Protein AF-0000000066066133 (afdb_homodimer)

InterPro domains:
  IPR006139 D-isomer specific 2-hydroxyacid dehydrogenase, catalytic domain [PF00389] (4-280)
  IPR006140 D-isomer specific 2-hydroxyacid dehydrogenase, NAD-binding domain [PF02826] (110-255)
  IPR020921 Erythronate-4-phosphate dehydrogenase [MF_01825] (1-357)
  IPR020921 Erythronate-4-phosphate dehydrogenase [cd12158] (2-344)
  IPR024531 Erythronate-4-phosphate dehydrogenase, dimerisation domain [PF11890] (289-369)
  IPR029752 D-isomer specific 2-hydroxyacid dehydrogenase, NAD-binding domain conserved site 1 [PS00065] (119-146)
  IPR029753 D-isomer specific 2-hydroxyacid dehydrogenase, NAD-binding domain conserved site [PS00671] (197-213)
  IPR036291 NAD(P)-binding domain superfamily [SSF51735] (91-243)
  IPR038251 PdxB, dimerisation domain superfamily [G3DSA:3.30.1370.170] (293-378)

Solvent-accessible surface area (backbone atoms only — not comparable to full-atom values): 39214 Å² total; per-residue (Å²): 98,33,33,37,32,26,63,82,46,59,68,41,66,71,57,49,47,77,76,30,49,65,44,72,38,59,52,81,70,59,61,67,73,64,43,61,71,18,36,29,41,34,41,47,86,81,33,71,44,39,62,88,72,48,64,95,41,56,53,45,33,40,28,29,42,26,58,70,57,87,41,45,42,60,67,54,32,57,74,71,65,28,46,74,37,56,10,72,50,29,28,21,66,34,35,38,52,44,52,50,31,47,49,44,53,49,25,56,56,73,68,53,59,68,58,79,38,30,37,18,34,33,23,63,49,63,39,28,45,54,38,48,53,30,38,44,69,68,54,24,47,73,42,39,24,34,65,74,48,51,74,71,63,50,91,71,81,60,44,55,64,69,53,32,44,71,66,26,43,28,43,36,44,42,44,75,82,27,82,61,71,96,72,46,24,55,36,61,42,28,53,73,54,58,71,57,43,45,84,63,21,34,42,35,37,70,52,47,22,50,31,42,28,50,70,39,52,37,53,43,50,73,71,60,54,54,62,42,34,36,31,22,41,43,57,48,75,76,66,49,56,56,73,45,55,74,69,37,73,39,42,38,66,65,50,44,48,59,19,55,59,21,50,41,41,5,35,50,43,24,48,28,51,49,27,41,74,73,68,55,68,53,85,78,63,68,77,80,73,53,76,85,48,49,52,40,38,35,34,37,47,54,76,72,46,70,72,60,46,41,36,56,46,38,54,58,45,46,57,61,72,48,22,25,60,42,69,74,39,60,82,42,85,65,40,50,58,48,53,55,75,63,50,79,84,38,61,54,58,52,54,34,35,38,40,13,50,25,57,67,32,13,54,49,36,38,62,62,47,33,36,43,39,65,45,71,76,128,97,32,33,37,33,27,62,83,46,58,67,40,66,72,56,49,47,76,76,32,50,65,43,73,38,59,52,81,70,61,61,66,74,65,42,62,71,17,36,28,43,35,41,46,84,79,33,70,44,38,63,88,71,47,63,95,42,56,53,44,33,39,27,30,43,27,57,71,58,87,42,44,42,61,68,55,32,57,73,70,65,28,46,74,36,56,10,73,49,28,30,22,65,34,35,38,52,43,52,49,32,46,50,47,53,48,25,56,54,71,70,52,58,67,58,78,37,32,36,17,35,35,22,62,51,62,41,27,44,53,38,47,52,32,39,43,67,69,55,24,47,72,42,38,22,35,64,73,47,50,74,71,61,51,90,69,80,62,44,54,66,69,54,32,44,71,64,25,42,29,42,36,42,44,44,74,82,26,83,60,72,98,71,46,23,56,36,61,42,28,53,74,53,58,72,57,44,45,85,63,18,34,43,35,37,70,52,47,22,51,31,41,28,51,69,40,50,37,53,42,48,73,72,60,56,54,60,43,31,36,32,22,41,42,56,49,76,74,67,46,55,57,73,44,55,73,69,38,75,40,41,39,68,64,49,45,48,59,20,53,59,20,50,42,41,5,36,49,44,23,48,30,50,50,27,41,74,72,70,56,68,51,85,79,64,65,76,79,72,52,77,85,49,50,54,40,39,35,34,38,46,54,75,72,47,71,71,58,46,41,36,56,47,38,55,58,45,46,57,60,75,48,22,24,59,41,68,75,38,61,83,44,88,66,40,49,59,46,52,54,75,65,51,78,85,35,61,53,56,52,54,34,36,38,38,14,50,24,55,68,34,14,54,49,37,38,60,62,48,32,36,42,38,66,45,70,79,128

Structure (mmCIF, N/CA/C/O backbone):
data_AF-0000000066066133-model_v1
#
loop_
_entity.id
_entity.type
_entity.pdbx_description
1 polymer 'Erythronate-4-phosphate dehydrogenase'
#
loop_
_atom_site.group_PDB
_atom_site.id
_atom_site.type_symbol
_atom_site.label_atom_id
_atom_site.label_alt_id
_atom_site.label_comp_id
_atom_site.label_asym_id
_atom_site.label_entity_id
_atom_site.label_seq_id
_atom_site.pdbx_PDB_ins_code
_atom_site.Cartn_x
_atom_site.Cartn_y
_atom_site.Cartn_z
_atom_site.occupancy
_atom_site.B_iso_or_equiv
_atom_site.auth_seq_id
_atom_site.auth_comp_id
_atom_site.auth_asym_id
_atom_site.auth_atom_id
_atom_site.pdbx_PDB_model_num
ATOM 1 N N . MET A 1 1 ? -12.773 -30.484 -37.5 1 90.69 1 MET A N 1
ATOM 2 C CA . MET A 1 1 ? -12.234 -30.891 -36.188 1 90.69 1 MET A CA 1
ATOM 3 C C . MET A 1 1 ? -13.047 -30.297 -35.062 1 90.69 1 MET A C 1
ATOM 5 O O . MET A 1 1 ? -13.352 -29.094 -35.062 1 90.69 1 MET A O 1
ATOM 9 N N . LYS A 1 2 ? -13.531 -31.172 -34.25 1 97.5 2 LYS A N 1
ATOM 10 C CA . LYS A 1 2 ? -14.312 -30.719 -33.094 1 97.5 2 LYS A CA 1
ATOM 11 C C . LYS A 1 2 ? -13.438 -30.641 -31.828 1 97.5 2 LYS A C 1
ATOM 13 O O . LYS A 1 2 ? -12.773 -31.625 -31.469 1 97.5 2 LYS A O 1
ATOM 18 N N . ILE A 1 3 ? -13.461 -29.469 -31.219 1 98.31 3 ILE A N 1
ATOM 19 C CA . ILE A 1 3 ? -12.609 -29.203 -30.062 1 98.31 3 ILE A CA 1
ATOM 20 C C . ILE A 1 3 ? -13.484 -28.891 -28.844 1 98.31 3 ILE A C 1
ATOM 22 O O . ILE A 1 3 ? -14.297 -27.969 -28.875 1 98.31 3 ILE A O 1
ATOM 26 N N . LEU A 1 4 ? -13.32 -29.672 -27.766 1 97.75 4 LEU A N 1
ATOM 27 C CA . LEU A 1 4 ? -13.984 -29.375 -26.516 1 97.75 4 LEU A CA 1
ATOM 28 C C . LEU A 1 4 ? -13.094 -28.531 -25.609 1 97.75 4 LEU A C 1
ATOM 30 O O . LEU A 1 4 ? -11.914 -28.828 -25.438 1 97.75 4 LEU A O 1
ATOM 34 N N . VAL A 1 5 ? -13.625 -27.469 -25.141 1 97.06 5 VAL A N 1
ATOM 35 C CA . VAL A 1 5 ? -12.875 -26.625 -24.203 1 97.06 5 VAL A CA 1
ATOM 36 C C . VAL A 1 5 ? -13.664 -26.469 -22.906 1 97.06 5 VAL A C 1
ATOM 38 O O . VAL A 1 5 ? -14.898 -26.375 -22.938 1 97.06 5 VAL A O 1
ATOM 41 N N . ASP A 1 6 ? -12.938 -26.484 -21.797 1 95.19 6 ASP A N 1
ATOM 42 C CA . ASP A 1 6 ? -13.562 -26.109 -20.516 1 95.19 6 ASP A CA 1
ATOM 43 C C . ASP A 1 6 ? -14.125 -24.703 -20.578 1 95.19 6 ASP A C 1
ATOM 45 O O . ASP A 1 6 ? -13.406 -23.75 -20.922 1 95.19 6 ASP A O 1
ATOM 49 N N . GLU A 1 7 ? -15.344 -24.547 -20.203 1 92.38 7 GLU A N 1
ATOM 50 C CA . GLU A 1 7 ? -16.016 -23.25 -20.328 1 92.38 7 GLU A CA 1
ATOM 51 C C . GLU A 1 7 ? -15.359 -22.203 -19.438 1 92.38 7 GLU A C 1
ATOM 53 O O . GLU A 1 7 ? -15.547 -21 -19.656 1 92.38 7 GLU A O 1
ATOM 58 N N . ASN A 1 8 ? -14.523 -22.609 -18.484 1 88.56 8 ASN A N 1
ATOM 59 C CA . ASN A 1 8 ? -13.883 -21.672 -17.547 1 88.56 8 ASN A CA 1
ATOM 60 C C . ASN A 1 8 ? -12.469 -21.312 -18 1 88.56 8 ASN A C 1
ATOM 62 O O . ASN A 1 8 ? -11.773 -20.562 -17.328 1 88.56 8 ASN A O 1
ATOM 66 N N . MET A 1 9 ? -12.07 -21.828 -19.094 1 92.19 9 MET A N 1
ATOM 67 C CA . MET A 1 9 ? -10.773 -21.453 -19.672 1 92.19 9 MET A CA 1
ATOM 68 C C . MET A 1 9 ? -10.859 -20.125 -20.391 1 92.19 9 MET A C 1
ATOM 70 O O . MET A 1 9 ? -11.523 -20.016 -21.422 1 92.19 9 MET A O 1
ATOM 74 N N . PRO A 1 10 ? -10.133 -19.125 -19.875 1 92.38 10 PRO A N 1
ATOM 75 C CA . PRO A 1 10 ? -10.242 -17.812 -20.5 1 92.38 10 PRO A CA 1
ATOM 76 C C . PRO A 1 10 ? -9.719 -17.812 -21.938 1 92.38 10 PRO A C 1
ATOM 78 O O . PRO A 1 10 ? -8.695 -18.422 -22.234 1 92.38 10 PRO A O 1
ATOM 81 N N . TYR A 1 11 ? -10.469 -17.156 -22.859 1 95.25 11 TYR A N 1
ATOM 82 C CA . TYR A 1 11 ? -10.094 -16.875 -24.234 1 95.25 11 TYR A CA 1
ATOM 83 C C . TYR A 1 11 ? -10.031 -18.141 -25.062 1 95.25 11 TYR A C 1
ATOM 85 O O . TYR A 1 11 ? -9.57 -18.125 -26.203 1 95.25 11 TYR A O 1
ATOM 93 N N . ALA A 1 12 ? -10.43 -19.281 -24.5 1 95.94 12 ALA A N 1
ATOM 94 C CA . ALA A 1 12 ? -10.305 -20.578 -25.188 1 95.94 12 ALA A CA 1
ATOM 95 C C . ALA A 1 12 ? -11.156 -20.609 -26.453 1 95.94 12 ALA A C 1
ATOM 97 O O . ALA A 1 12 ? -10.672 -20.969 -27.531 1 95.94 12 ALA A O 1
ATOM 98 N N . ARG A 1 13 ? -12.398 -20.203 -26.312 1 95.25 13 ARG A N 1
ATOM 99 C CA . ARG A 1 13 ? -13.297 -20.234 -27.469 1 95.25 13 ARG A CA 1
ATOM 100 C C . ARG A 1 13 ? -12.742 -19.406 -28.609 1 95.25 13 ARG A C 1
ATOM 102 O O . ARG A 1 13 ? -12.695 -19.875 -29.766 1 95.25 13 ARG A O 1
ATOM 109 N N . GLU A 1 14 ? -12.32 -18.234 -28.266 1 94.44 14 GLU A N 1
ATOM 110 C CA . GLU A 1 14 ? -11.789 -17.312 -29.266 1 94.44 14 GLU A CA 1
ATOM 111 C C . GLU A 1 14 ? -10.562 -17.891 -29.953 1 94.44 14 GLU A C 1
ATOM 113 O O . GLU A 1 14 ? -10.453 -17.828 -31.188 1 94.44 14 GLU A O 1
ATOM 118 N N . LEU A 1 15 ? -9.688 -18.484 -29.281 1 96.88 15 LEU A N 1
ATOM 119 C CA . LEU A 1 15 ? -8.422 -18.953 -29.828 1 96.88 15 LEU A CA 1
ATOM 120 C C . LEU A 1 15 ? -8.609 -20.266 -30.594 1 96.88 15 LEU A C 1
ATOM 122 O O . LEU A 1 15 ? -8.18 -20.375 -31.75 1 96.88 15 LEU A O 1
ATOM 126 N N . PHE A 1 16 ? -9.328 -21.203 -30.047 1 97.81 16 PHE A N 1
ATOM 127 C CA . PHE A 1 16 ? -9.391 -22.547 -30.625 1 97.81 16 PHE A CA 1
ATOM 128 C C . PHE A 1 16 ? -10.344 -22.578 -31.812 1 97.81 16 PHE A C 1
ATOM 130 O O . PHE A 1 16 ? -10.289 -23.5 -32.625 1 97.81 16 PHE A O 1
ATOM 137 N N . SER A 1 17 ? -11.234 -21.578 -31.922 1 97.44 17 SER A N 1
ATOM 138 C CA . SER A 1 17 ? -12.109 -21.484 -33.094 1 97.44 17 SER A CA 1
ATOM 139 C C . SER A 1 17 ? -11.312 -21.234 -34.344 1 97.44 17 SER A C 1
ATOM 141 O O . SER A 1 17 ? -11.812 -21.453 -35.469 1 97.44 17 SER A O 1
ATOM 143 N N . ARG A 1 18 ? -10.109 -20.812 -34.156 1 96.19 18 ARG A N 1
ATOM 144 C CA . ARG A 1 18 ? -9.219 -20.641 -35.312 1 96.19 18 ARG A CA 1
ATOM 145 C C . ARG A 1 18 ? -8.797 -21.984 -35.875 1 96.19 18 ARG A C 1
ATOM 147 O O . ARG A 1 18 ? -8.305 -22.062 -37 1 96.19 18 ARG A O 1
ATOM 154 N N . LEU A 1 19 ? -8.953 -23.031 -35.125 1 97 19 LEU A N 1
ATOM 155 C CA . LEU A 1 19 ? -8.375 -24.312 -35.469 1 97 19 LEU A CA 1
ATOM 156 C C . LEU A 1 19 ? -9.469 -25.328 -35.781 1 97 19 LEU A C 1
ATOM 158 O O . LEU A 1 19 ? -9.195 -26.391 -36.344 1 97 19 LEU A O 1
ATOM 162 N N . GLY A 1 20 ? -10.734 -25.016 -35.375 1 96.69 20 GLY A N 1
ATOM 163 C CA . GLY A 1 20 ? -11.836 -25.938 -35.594 1 96.69 20 GLY A CA 1
ATOM 164 C C . GLY A 1 20 ? -13.133 -25.5 -34.938 1 96.69 20 GLY A C 1
ATOM 165 O O . GLY A 1 20 ? -13.266 -24.344 -34.531 1 96.69 20 GLY A O 1
ATOM 166 N N . GLU A 1 21 ? -14.102 -26.422 -34.938 1 97.81 21 GLU A N 1
ATOM 167 C CA . GLU A 1 21 ? -15.375 -26.172 -34.25 1 97.81 21 GLU A CA 1
ATOM 168 C C . GLU A 1 21 ? -15.25 -26.375 -32.75 1 97.81 21 GLU A C 1
ATOM 170 O O . GLU A 1 21 ? -14.852 -27.438 -32.281 1 97.81 21 GLU A O 1
ATOM 175 N N . VAL A 1 22 ? -15.586 -25.328 -32.031 1 98.12 22 VAL A N 1
ATOM 176 C CA . VAL A 1 22 ? -15.352 -25.359 -30.578 1 98.12 22 VAL A CA 1
ATOM 177 C C . VAL A 1 22 ? -16.688 -25.531 -29.844 1 98.12 22 VAL A C 1
ATOM 179 O O . VAL A 1 22 ? -17.672 -24.875 -30.188 1 98.12 22 VAL A O 1
ATOM 182 N N . GLN A 1 23 ? -16.719 -26.438 -28.938 1 97.38 23 GLN A N 1
ATOM 183 C CA . GLN A 1 23 ? -17.828 -26.578 -27.984 1 97.38 23 GLN A CA 1
ATOM 184 C C . GLN A 1 23 ? -17.344 -26.375 -26.547 1 97.38 23 GLN A C 1
ATOM 186 O O . GLN A 1 23 ? -16.453 -27.109 -26.094 1 97.38 23 GLN A O 1
ATOM 191 N N . ALA A 1 24 ? -17.906 -25.406 -25.906 1 96.25 24 ALA A N 1
ATOM 192 C CA . ALA A 1 24 ? -17.609 -25.188 -24.5 1 96.25 24 ALA A CA 1
ATOM 193 C C . ALA A 1 24 ? -18.438 -26.109 -23.609 1 96.25 24 ALA A C 1
ATOM 195 O O . ALA A 1 24 ? -19.641 -26.266 -23.828 1 96.25 24 ALA A O 1
ATOM 196 N N . VAL A 1 25 ? -17.766 -26.734 -22.688 1 95 25 VAL A N 1
ATOM 197 C CA . VAL A 1 25 ? -18.469 -27.672 -21.797 1 95 25 VAL A CA 1
ATOM 198 C C . VAL A 1 25 ? -18.031 -27.422 -20.359 1 95 25 VAL A C 1
ATOM 200 O O . VAL A 1 25 ? -16.969 -26.844 -20.109 1 95 25 VAL A O 1
ATOM 203 N N . PRO A 1 26 ? -18.875 -27.812 -19.375 1 91.38 26 PRO A N 1
ATOM 204 C CA . PRO A 1 26 ? -18.391 -27.781 -17.984 1 91.38 26 PRO A CA 1
ATOM 205 C C . PRO A 1 26 ? -17.203 -28.703 -17.75 1 91.38 26 PRO A C 1
ATOM 207 O O . PRO A 1 26 ? -17.141 -29.797 -18.344 1 91.38 26 PRO A O 1
ATOM 210 N N . GLY A 1 27 ? -16.328 -28.359 -16.906 1 84.5 27 GLY A N 1
ATOM 211 C CA . GLY A 1 27 ? -15.141 -29.156 -16.609 1 84.5 27 GLY A CA 1
ATOM 212 C C . GLY A 1 27 ? -15.414 -30.281 -15.633 1 84.5 27 GLY A C 1
ATOM 213 O O . GLY A 1 27 ? -14.656 -31.25 -15.578 1 84.5 27 GLY A O 1
ATOM 214 N N . ARG A 1 28 ? -16.406 -30.125 -14.812 1 84.38 28 ARG A N 1
ATOM 215 C CA . ARG A 1 28 ? -16.703 -31.109 -13.789 1 84.38 28 ARG A CA 1
ATOM 216 C C . ARG A 1 28 ? -18.203 -31.312 -13.625 1 84.38 28 ARG A C 1
ATOM 218 O O . ARG A 1 28 ? -18.875 -30.5 -12.977 1 84.38 28 ARG A O 1
ATOM 225 N N . PRO A 1 29 ? -18.75 -32.438 -14.172 1 86.25 29 PRO A N 1
ATOM 226 C CA . PRO A 1 29 ? -18.047 -33.406 -15.031 1 86.25 29 PRO A CA 1
ATOM 227 C C . PRO A 1 29 ? -18.094 -33 -16.5 1 86.25 29 PRO A C 1
ATOM 229 O O . PRO A 1 29 ? -18.953 -32.219 -16.906 1 86.25 29 PRO A O 1
ATOM 232 N N . ILE A 1 30 ? -17.203 -33.5 -17.266 1 91.88 30 ILE A N 1
ATOM 233 C CA . ILE A 1 30 ? -17.266 -33.375 -18.719 1 91.88 30 ILE A CA 1
ATOM 234 C C . ILE A 1 30 ? -18.375 -34.281 -19.25 1 91.88 30 ILE A C 1
ATOM 236 O O . ILE A 1 30 ? -18.422 -35.469 -18.938 1 91.88 30 ILE A O 1
ATOM 240 N N . PRO A 1 31 ? -19.266 -33.75 -20.031 1 92.56 31 PRO A N 1
ATOM 241 C CA . PRO A 1 31 ? -20.297 -34.625 -20.609 1 92.56 31 PRO A CA 1
ATOM 242 C C . PRO A 1 31 ? -19.719 -35.656 -21.562 1 92.56 31 PRO A C 1
ATOM 244 O O . PRO A 1 31 ? -19.109 -35.344 -22.562 1 92.56 31 PRO A O 1
ATOM 247 N N . GLN A 1 32 ? -20.094 -36.906 -21.344 1 92.69 32 GLN A N 1
ATOM 248 C CA . GLN A 1 32 ? -19.547 -38.031 -22.109 1 92.69 32 GLN A CA 1
ATOM 249 C C . GLN A 1 32 ? -19.969 -37.938 -23.578 1 92.69 32 GLN A C 1
ATOM 251 O O . GLN A 1 32 ? -19.188 -38.281 -24.469 1 92.69 32 GLN A O 1
ATOM 256 N N . ALA A 1 33 ? -21.125 -37.531 -23.703 1 93.94 33 ALA A N 1
ATOM 257 C CA . ALA A 1 33 ? -21.672 -37.469 -25.062 1 93.94 33 ALA A CA 1
ATOM 258 C C . ALA A 1 33 ? -20.875 -36.469 -25.906 1 93.94 33 ALA A C 1
ATOM 260 O O . ALA A 1 33 ? -20.719 -36.688 -27.125 1 93.94 33 ALA A O 1
ATOM 261 N N . ALA A 1 34 ? -20.406 -35.406 -25.297 1 95.44 34 ALA A N 1
ATOM 262 C CA . ALA A 1 34 ? -19.656 -34.406 -26.031 1 95.44 34 ALA A CA 1
ATOM 263 C C . ALA A 1 34 ? -18.297 -34.938 -26.484 1 95.44 34 ALA A C 1
ATOM 265 O O . ALA A 1 34 ? -17.75 -34.469 -27.469 1 95.44 34 ALA A O 1
ATOM 266 N N . LEU A 1 35 ? -17.828 -35.906 -25.797 1 95.94 35 LEU A N 1
ATOM 267 C CA . LEU A 1 35 ? -16.516 -36.5 -26.078 1 95.94 35 LEU A CA 1
ATOM 268 C C . LEU A 1 35 ? -16.578 -37.438 -27.281 1 95.94 35 LEU A C 1
ATOM 270 O O . LEU A 1 35 ? -15.562 -37.719 -27.906 1 95.94 35 LEU A O 1
ATOM 274 N N . ASP A 1 36 ? -17.75 -37.875 -27.594 1 94.88 36 ASP A N 1
ATOM 275 C CA . ASP A 1 36 ? -17.922 -38.906 -28.594 1 94.88 36 ASP A CA 1
ATOM 276 C C . ASP A 1 36 ? -17.5 -38.438 -29.984 1 94.88 36 ASP A C 1
ATOM 278 O O . ASP A 1 36 ? -16.984 -39.188 -30.797 1 94.88 36 ASP A O 1
ATOM 282 N N . ASP A 1 37 ? -17.703 -37.25 -30.188 1 93.44 37 ASP A N 1
ATOM 283 C CA . ASP A 1 37 ? -17.406 -36.719 -31.531 1 93.44 37 ASP A CA 1
ATOM 284 C C . ASP A 1 37 ? -16.297 -35.688 -31.484 1 93.44 37 ASP A C 1
ATOM 286 O O . ASP A 1 37 ? -16.125 -34.906 -32.438 1 93.44 37 ASP A O 1
ATOM 290 N N . ALA A 1 38 ? -15.617 -35.594 -30.453 1 97.38 38 ALA A N 1
ATOM 291 C CA . ALA A 1 38 ? -14.578 -34.594 -30.312 1 97.38 38 ALA A CA 1
ATOM 292 C C . ALA A 1 38 ? -13.211 -35.125 -30.719 1 97.38 38 ALA A C 1
ATOM 294 O O . ALA A 1 38 ? -12.938 -36.312 -30.531 1 97.38 38 ALA A O 1
ATOM 295 N N . ASP A 1 39 ? -12.406 -34.25 -31.234 1 97.69 39 ASP A N 1
ATOM 296 C CA . ASP A 1 39 ? -11.047 -34.625 -31.641 1 97.69 39 ASP A CA 1
ATOM 297 C C . ASP A 1 39 ? -10.031 -34.188 -30.578 1 97.69 39 ASP A C 1
ATOM 299 O O . ASP A 1 39 ? -8.93 -34.75 -30.516 1 97.69 39 ASP A O 1
ATOM 303 N N . ALA A 1 40 ? -10.336 -33.156 -29.844 1 98.31 40 ALA A N 1
ATOM 304 C CA . ALA A 1 40 ? -9.43 -32.625 -28.844 1 98.31 40 ALA A CA 1
ATOM 305 C C . ALA A 1 40 ? -10.195 -32.156 -27.609 1 98.31 40 ALA A C 1
ATOM 307 O O . ALA A 1 40 ? -11.383 -31.812 -27.703 1 98.31 40 ALA A O 1
ATOM 308 N N . LEU A 1 41 ? -9.516 -32.188 -26.438 1 98.06 41 LEU A N 1
ATOM 309 C CA . LEU A 1 41 ? -10.07 -31.766 -25.156 1 98.06 41 LEU A CA 1
ATOM 310 C C . LEU A 1 41 ? -9.117 -30.828 -24.422 1 98.06 41 LEU A C 1
ATOM 312 O O . LEU A 1 41 ? -7.961 -31.172 -24.188 1 98.06 41 LEU A O 1
ATOM 316 N N . MET A 1 42 ? -9.57 -29.641 -24.156 1 97.88 42 MET A N 1
ATOM 317 C CA . MET A 1 42 ? -8.812 -28.672 -23.375 1 97.88 42 MET A CA 1
ATOM 318 C C . MET A 1 42 ? -9.453 -28.469 -22 1 97.88 42 MET A C 1
ATOM 320 O O . MET A 1 42 ? -10.633 -28.141 -21.906 1 97.88 42 MET A O 1
ATOM 324 N N . VAL A 1 43 ? -8.617 -28.656 -20.953 1 95.75 43 VAL A N 1
ATOM 325 C CA . VAL A 1 43 ? -9.195 -28.625 -19.609 1 95.75 43 VAL A CA 1
ATOM 326 C C . VAL A 1 43 ? -8.367 -27.703 -18.719 1 95.75 43 VAL A C 1
ATOM 328 O O . VAL A 1 43 ? -7.387 -27.109 -19.172 1 95.75 43 VAL A O 1
ATOM 331 N N . ARG A 1 44 ? -8.859 -27.625 -17.438 1 88.81 44 ARG A N 1
ATOM 332 C CA . ARG A 1 44 ? -8.141 -26.922 -16.375 1 88.81 44 ARG A CA 1
ATOM 333 C C . ARG A 1 44 ? -8.031 -27.781 -15.117 1 88.81 44 ARG A C 1
ATOM 335 O O . ARG A 1 44 ? -8.281 -28.984 -15.172 1 88.81 44 ARG A O 1
ATOM 342 N N . SER A 1 45 ? -7.648 -27.344 -13.898 1 76.5 45 SER A N 1
ATOM 343 C CA . SER A 1 45 ? -7.078 -28.047 -12.742 1 76.5 45 SER A CA 1
ATOM 344 C C . SER A 1 45 ? -8.086 -29.016 -12.125 1 76.5 45 SER A C 1
ATOM 346 O O . SER A 1 45 ? -7.699 -30.016 -11.531 1 76.5 45 SER A O 1
ATOM 348 N N . VAL A 1 46 ? -9.281 -28.859 -12.328 1 77.31 46 VAL A N 1
ATOM 349 C CA . VAL A 1 46 ? -10.242 -29.641 -11.547 1 77.31 46 VAL A CA 1
ATOM 350 C C . VAL A 1 46 ? -10.703 -30.859 -12.352 1 77.31 46 VAL A C 1
ATOM 352 O O . VAL A 1 46 ? -11.281 -31.797 -11.805 1 77.31 46 VAL A O 1
ATOM 355 N N . THR A 1 47 ? -10.328 -30.953 -13.547 1 88.44 47 THR A N 1
ATOM 356 C CA . THR A 1 47 ? -10.852 -32.031 -14.406 1 88.44 47 THR A CA 1
ATOM 357 C C . THR A 1 47 ? -9.891 -33.188 -14.461 1 88.44 47 THR A C 1
ATOM 359 O O . THR A 1 47 ? -8.75 -33.062 -14.906 1 88.44 47 THR A O 1
ATOM 362 N N . GLN A 1 48 ? -10.383 -34.344 -14.078 1 91.88 48 GLN A N 1
ATOM 363 C CA . GLN A 1 48 ? -9.562 -35.531 -14.156 1 91.88 48 GLN A CA 1
ATOM 364 C C . GLN A 1 48 ? -9.57 -36.125 -15.57 1 91.88 48 GLN A C 1
ATOM 366 O O . GLN A 1 48 ? -10.625 -36.438 -16.109 1 91.88 48 GLN A O 1
ATOM 371 N N . VAL A 1 49 ? -8.461 -36.25 -16.156 1 96 49 VAL A N 1
ATOM 372 C CA . VAL A 1 49 ? -8.32 -36.812 -17.484 1 96 49 VAL A CA 1
ATOM 373 C C . VAL A 1 49 ? -7.555 -38.156 -17.391 1 96 49 VAL A C 1
ATOM 375 O O . VAL A 1 49 ? -6.352 -38.156 -17.125 1 96 49 VAL A O 1
ATOM 378 N N . ASN A 1 50 ? -8.219 -39.156 -17.516 1 96.5 50 ASN A N 1
ATOM 379 C CA . ASN A 1 50 ? -7.656 -40.5 -17.391 1 96.5 50 ASN A CA 1
ATOM 380 C C . ASN A 1 50 ? -8.375 -41.469 -18.297 1 96.5 50 ASN A C 1
ATOM 382 O O . ASN A 1 50 ? -9.164 -41.094 -19.156 1 96.5 50 ASN A O 1
ATOM 386 N N . ARG A 1 51 ? -8.047 -42.75 -18.125 1 96.25 51 ARG A N 1
ATOM 387 C CA . ARG A 1 51 ? -8.617 -43.812 -18.953 1 96.25 51 ARG A CA 1
ATOM 388 C C . ARG A 1 51 ? -10.141 -43.844 -18.828 1 96.25 51 ARG A C 1
ATOM 390 O O . ARG A 1 51 ? -10.844 -44 -19.828 1 96.25 51 ARG A O 1
ATOM 397 N N . ASP A 1 52 ? -10.625 -43.625 -17.656 1 95.56 52 ASP A N 1
ATOM 398 C CA . ASP A 1 52 ? -12.07 -43.688 -17.422 1 95.56 52 ASP A CA 1
ATOM 399 C C . ASP A 1 52 ? -12.797 -42.625 -18.25 1 95.56 52 ASP A C 1
ATOM 401 O O . ASP A 1 52 ? -13.914 -42.844 -18.719 1 95.56 52 ASP A O 1
ATOM 405 N N . LEU A 1 53 ? -12.164 -41.5 -18.422 1 95.69 53 LEU A N 1
ATOM 406 C CA . LEU A 1 53 ? -12.781 -40.406 -19.141 1 95.69 53 LEU A CA 1
ATOM 407 C C . LEU A 1 53 ? -12.664 -40.625 -20.656 1 95.69 53 LEU A C 1
ATOM 409 O O . LEU A 1 53 ? -13.609 -40.312 -21.391 1 95.69 53 LEU A O 1
ATOM 413 N N . LEU A 1 54 ? -11.539 -41.188 -21.172 1 96.19 54 LEU A N 1
ATOM 414 C CA . LEU A 1 54 ? -11.219 -41.062 -22.594 1 96.19 54 LEU A CA 1
ATOM 415 C C . LEU A 1 54 ? -11.359 -42.406 -23.312 1 96.19 54 LEU A C 1
ATOM 417 O O . LEU A 1 54 ? -11.336 -42.469 -24.531 1 96.19 54 LEU A O 1
ATOM 421 N N . ALA A 1 55 ? -11.5 -43.469 -22.484 1 93.56 55 ALA A N 1
ATOM 422 C CA . ALA A 1 55 ? -11.586 -44.781 -23.125 1 93.56 55 ALA A CA 1
ATOM 423 C C . ALA A 1 55 ? -12.703 -44.812 -24.156 1 93.56 55 ALA A C 1
ATOM 425 O O . ALA A 1 55 ? -13.828 -44.406 -23.891 1 93.56 55 ALA A O 1
ATOM 426 N N . GLY A 1 56 ? -12.367 -45.344 -25.375 1 93.12 56 GLY A N 1
ATOM 427 C CA . GLY A 1 56 ? -13.352 -45.5 -26.438 1 93.12 56 GLY A CA 1
ATOM 428 C C . GLY A 1 56 ? -13.648 -44.219 -27.172 1 93.12 56 GLY A C 1
ATOM 429 O O . GLY A 1 56 ? -14.508 -44.188 -28.062 1 93.12 56 GLY A O 1
ATOM 430 N N . LYS A 1 57 ? -13.031 -43.156 -26.797 1 96.19 57 LYS A N 1
ATOM 431 C CA . LYS A 1 57 ? -13.25 -41.875 -27.438 1 96.19 57 LYS A CA 1
ATOM 432 C C . LYS A 1 57 ? -12.203 -41.625 -28.531 1 96.19 57 LYS A C 1
ATOM 434 O O . LYS A 1 57 ? -11.172 -42.281 -28.562 1 96.19 57 LYS A O 1
ATOM 439 N N . ASN A 1 58 ? -12.555 -40.656 -29.375 1 94.75 58 ASN A N 1
ATOM 440 C CA . ASN A 1 58 ? -11.688 -40.375 -30.516 1 94.75 58 ASN A CA 1
ATOM 441 C C . ASN A 1 58 ? -10.781 -39.156 -30.25 1 94.75 58 ASN A C 1
ATOM 443 O O . ASN A 1 58 ? -10.336 -38.5 -31.172 1 94.75 58 ASN A O 1
ATOM 447 N N . ILE A 1 59 ? -10.523 -38.875 -29.062 1 97.56 59 ILE A N 1
ATOM 448 C CA . ILE A 1 59 ? -9.703 -37.719 -28.672 1 97.56 59 ILE A CA 1
ATOM 449 C C . ILE A 1 59 ? -8.25 -37.969 -29.078 1 97.56 59 ILE A C 1
ATOM 451 O O . ILE A 1 59 ? -7.672 -39 -28.719 1 97.56 59 ILE A O 1
ATOM 455 N N . ARG A 1 60 ? -7.695 -37.031 -29.781 1 97.62 60 ARG A N 1
ATOM 456 C CA . ARG A 1 60 ? -6.332 -37.188 -30.266 1 97.62 60 ARG A CA 1
ATOM 457 C C . ARG A 1 60 ? -5.375 -36.25 -29.562 1 97.62 60 ARG A C 1
ATOM 459 O O . ARG A 1 60 ? -4.156 -36.406 -29.609 1 97.62 60 ARG A O 1
ATOM 466 N N . PHE A 1 61 ? -5.871 -35.25 -28.875 1 98.38 61 PHE A N 1
ATOM 467 C CA . PHE A 1 61 ? -5.051 -34.281 -28.172 1 98.38 61 PHE A CA 1
ATOM 468 C C . PHE A 1 61 ? -5.75 -33.781 -26.906 1 98.38 61 PHE A C 1
ATOM 470 O O . PHE A 1 61 ? -6.957 -33.531 -26.922 1 98.38 61 PHE A O 1
ATOM 477 N N . VAL A 1 62 ? -5.02 -33.719 -25.828 1 98.31 62 VAL A N 1
ATOM 478 C CA . VAL A 1 62 ? -5.484 -33.156 -24.562 1 98.31 62 VAL A CA 1
ATOM 479 C C . VAL A 1 62 ? -4.555 -32 -24.141 1 98.31 62 VAL A C 1
ATOM 481 O O . VAL A 1 62 ? -3.328 -32.156 -24.188 1 98.31 62 VAL A O 1
ATOM 484 N N . GLY A 1 63 ? -5.113 -30.859 -23.875 1 97.94 63 GLY A N 1
ATOM 485 C CA . GLY A 1 63 ? -4.371 -29.766 -23.297 1 97.94 63 GLY A CA 1
ATOM 486 C C . GLY A 1 63 ? -4.891 -29.344 -21.922 1 97.94 63 GLY A C 1
ATOM 487 O O . GLY A 1 63 ? -6.105 -29.312 -21.703 1 97.94 63 GLY A O 1
ATOM 488 N N . THR A 1 64 ? -4 -29.141 -21.016 1 96.75 64 THR A N 1
ATOM 489 C CA . THR A 1 64 ? -4.406 -28.578 -19.734 1 96.75 64 THR A CA 1
ATOM 490 C C . THR A 1 64 ? -3.756 -27.203 -19.516 1 96.75 64 THR A C 1
ATOM 492 O O . THR A 1 64 ? -2.531 -27.078 -19.562 1 96.75 64 THR A O 1
ATOM 495 N N . ALA A 1 65 ? -4.566 -26.219 -19.234 1 95.62 65 ALA A N 1
ATOM 496 C CA . ALA A 1 65 ? -4.078 -24.859 -19.031 1 95.62 65 ALA A CA 1
ATOM 497 C C . ALA A 1 65 ? -3.617 -24.656 -17.578 1 95.62 65 ALA A C 1
ATOM 499 O O . ALA A 1 65 ? -4.02 -23.703 -16.922 1 95.62 65 ALA A O 1
ATOM 500 N N . THR A 1 66 ? -2.814 -25.562 -17.062 1 92 66 THR A N 1
ATOM 501 C CA . THR A 1 66 ? -2.25 -25.516 -15.719 1 92 66 THR A CA 1
ATOM 502 C C . THR A 1 66 ? -0.764 -25.859 -15.742 1 92 66 THR A C 1
ATOM 504 O O . THR A 1 66 ? -0.299 -26.562 -16.656 1 92 66 THR A O 1
ATOM 507 N N . ALA A 1 67 ? -0.088 -25.359 -14.781 1 88.69 67 ALA A N 1
ATOM 508 C CA . ALA A 1 67 ? 1.312 -25.734 -14.617 1 88.69 67 ALA A CA 1
ATOM 509 C C . ALA A 1 67 ? 1.429 -27.172 -14.109 1 88.69 67 ALA A C 1
ATOM 511 O O . ALA A 1 67 ? 2.271 -27.938 -14.586 1 88.69 67 ALA A O 1
ATOM 512 N N . GLY A 1 68 ? 0.617 -27.516 -13.125 1 83.69 68 GLY A N 1
ATOM 513 C CA . GLY A 1 68 ? 0.572 -28.875 -12.625 1 83.69 68 GLY A CA 1
ATOM 514 C C . GLY A 1 68 ? -0.226 -29.812 -13.516 1 83.69 68 GLY A C 1
ATOM 515 O O . GLY A 1 68 ? -1.151 -29.375 -14.203 1 83.69 68 GLY A O 1
ATOM 516 N N . THR A 1 69 ? 0.137 -31.125 -13.453 1 88.88 69 THR A N 1
ATOM 517 C CA . THR A 1 69 ? -0.547 -32.094 -14.305 1 88.88 69 THR A CA 1
ATOM 518 C C . THR A 1 69 ? -1.048 -33.281 -13.484 1 88.88 69 THR A C 1
ATOM 520 O O . THR A 1 69 ? -1.272 -34.375 -14.031 1 88.88 69 THR A O 1
ATOM 523 N N . ASP A 1 70 ? -1.167 -33 -12.188 1 83.19 70 ASP A N 1
ATOM 524 C CA . ASP A 1 70 ? -1.553 -34.062 -11.281 1 83.19 70 ASP A CA 1
ATOM 525 C C . ASP A 1 70 ? -2.9 -34.656 -11.672 1 83.19 70 ASP A C 1
ATOM 527 O O . ASP A 1 70 ? -3.168 -35.844 -11.406 1 83.19 70 ASP A O 1
ATOM 531 N N . HIS A 1 71 ? -3.691 -34 -12.328 1 89.75 71 HIS A N 1
ATOM 532 C CA . HIS A 1 71 ? -5.047 -34.406 -12.664 1 89.75 71 HIS A CA 1
ATOM 533 C C . HIS A 1 71 ? -5.086 -35.094 -14.023 1 89.75 71 HIS A C 1
ATOM 535 O O . HIS A 1 71 ? -6.152 -35.531 -14.484 1 89.75 71 HIS A O 1
ATOM 541 N N . VAL A 1 72 ? -3.965 -35.281 -14.688 1 95.12 72 VAL A N 1
ATOM 542 C CA . VAL A 1 72 ? -3.887 -35.906 -16.016 1 95.12 72 VAL A CA 1
ATOM 543 C C . VAL A 1 72 ? -3.059 -37.188 -15.938 1 95.12 72 VAL A C 1
ATOM 545 O O . VAL A 1 72 ? -1.939 -37.156 -15.414 1 95.12 72 VAL A O 1
ATOM 548 N N . ASP A 1 73 ? -3.615 -38.219 -16.359 1 96.44 73 ASP A N 1
ATOM 549 C CA . ASP A 1 73 ? -2.887 -39.5 -16.469 1 96.44 73 ASP A CA 1
ATOM 550 C C . ASP A 1 73 ? -2.027 -39.531 -17.719 1 96.44 73 ASP A C 1
ATOM 552 O O . ASP A 1 73 ? -2.422 -40.094 -18.734 1 96.44 73 ASP A O 1
ATOM 556 N N . GLU A 1 74 ? -0.845 -39.031 -17.641 1 96 74 GLU A N 1
ATOM 557 C CA . GLU A 1 74 ? 0.036 -38.875 -18.781 1 96 74 GLU A CA 1
ATOM 558 C C . GLU A 1 74 ? 0.456 -40.219 -19.344 1 96 74 GLU A C 1
ATOM 560 O O . GLU A 1 74 ? 0.655 -40.375 -20.562 1 96 74 GLU A O 1
ATOM 565 N N . ASP A 1 75 ? 0.617 -41.188 -18.5 1 95.88 75 ASP A N 1
ATOM 566 C CA . ASP A 1 75 ? 0.975 -42.531 -18.953 1 95.88 75 ASP A CA 1
ATOM 567 C C . ASP A 1 75 ? -0.106 -43.125 -19.859 1 95.88 75 ASP A C 1
ATOM 569 O O . ASP A 1 75 ? 0.198 -43.688 -20.922 1 95.88 75 ASP A O 1
ATOM 573 N N . TYR A 1 76 ? -1.286 -42.969 -19.438 1 96.88 76 TYR A N 1
ATOM 574 C CA . TYR A 1 76 ? -2.391 -43.469 -20.266 1 96.88 76 TYR A CA 1
ATOM 575 C C . TYR A 1 76 ? -2.432 -42.75 -21.609 1 96.88 76 TYR A C 1
ATOM 577 O O . TYR A 1 76 ? -2.656 -43.375 -22.641 1 96.88 76 TYR A O 1
ATOM 585 N N . LEU A 1 77 ? -2.277 -41.375 -21.594 1 97.75 77 LEU A N 1
ATOM 586 C CA . LEU A 1 77 ? -2.305 -40.594 -22.828 1 97.75 77 LEU A CA 1
ATOM 587 C C . LEU A 1 77 ? -1.248 -41.094 -23.797 1 97.75 77 LEU A C 1
ATOM 589 O O . LEU A 1 77 ? -1.521 -41.25 -25 1 97.75 77 LEU A O 1
ATOM 593 N N . ARG A 1 78 ? -0.072 -41.406 -23.328 1 96.81 78 ARG A N 1
ATOM 594 C CA . ARG A 1 78 ? 1.01 -41.938 -24.156 1 96.81 78 ARG A CA 1
ATOM 595 C C . ARG A 1 78 ? 0.643 -43.281 -24.734 1 96.81 78 ARG A C 1
ATOM 597 O O . ARG A 1 78 ? 0.852 -43.531 -25.922 1 96.81 78 ARG A O 1
ATOM 604 N N . GLU A 1 79 ? 0.117 -44.125 -23.891 1 96.75 79 GLU A N 1
ATOM 605 C CA . GLU A 1 79 ? -0.294 -45.469 -24.312 1 96.75 79 GLU A CA 1
ATOM 606 C C . GLU A 1 79 ? -1.354 -45.406 -25.406 1 96.75 79 GLU A C 1
ATOM 608 O O . GLU A 1 79 ? -1.339 -46.219 -26.344 1 96.75 79 GLU A O 1
ATOM 613 N N . ALA A 1 80 ? -2.209 -44.5 -25.297 1 96.44 80 ALA A N 1
ATOM 614 C CA . ALA A 1 80 ? -3.344 -44.375 -26.219 1 96.44 80 ALA A CA 1
ATOM 615 C C . ALA A 1 80 ? -2.961 -43.562 -27.453 1 96.44 80 ALA A C 1
ATOM 617 O O . ALA A 1 80 ? -3.762 -43.438 -28.391 1 96.44 80 ALA A O 1
ATOM 618 N N . GLY A 1 81 ? -1.723 -43 -27.469 1 96.56 81 GLY A N 1
ATOM 619 C CA . GLY A 1 81 ? -1.283 -42.188 -28.609 1 96.56 81 GLY A CA 1
ATOM 620 C C . GLY A 1 81 ? -1.941 -40.812 -28.656 1 96.56 81 GLY A C 1
ATOM 621 O O . GLY A 1 81 ? -2.125 -40.25 -29.75 1 96.56 81 GLY A O 1
ATOM 622 N N . VAL A 1 82 ? -2.404 -40.344 -27.578 1 97.88 82 VAL A N 1
ATOM 623 C CA . VAL A 1 82 ? -3.035 -39.031 -27.469 1 97.88 82 VAL A CA 1
ATOM 624 C C . VAL A 1 82 ? -1.973 -37.969 -27.203 1 97.88 82 VAL A C 1
ATOM 626 O O . VAL A 1 82 ? -1.203 -38.062 -26.25 1 97.88 82 VAL A O 1
ATOM 629 N N . GLY A 1 83 ? -1.881 -36.906 -28.094 1 97.75 83 GLY A N 1
ATOM 630 C CA . GLY A 1 83 ? -1.003 -35.781 -27.812 1 97.75 83 GLY A CA 1
ATOM 631 C C . GLY A 1 83 ? -1.378 -35.062 -26.531 1 97.75 83 GLY A C 1
ATOM 632 O O . GLY A 1 83 ? -2.547 -35.031 -26.141 1 97.75 83 GLY A O 1
ATOM 633 N N . PHE A 1 84 ? -0.366 -34.469 -25.875 1 98 84 PHE A N 1
ATOM 634 C CA . PHE A 1 84 ? -0.628 -33.812 -24.594 1 98 84 PHE A CA 1
ATOM 635 C C . PHE A 1 84 ? 0.236 -32.562 -24.438 1 98 84 PHE A C 1
ATOM 637 O O . PHE A 1 84 ? 1.397 -32.531 -24.859 1 98 84 PHE A O 1
ATOM 644 N N . SER A 1 85 ? -0.362 -31.516 -23.969 1 97.38 85 SER A N 1
ATOM 6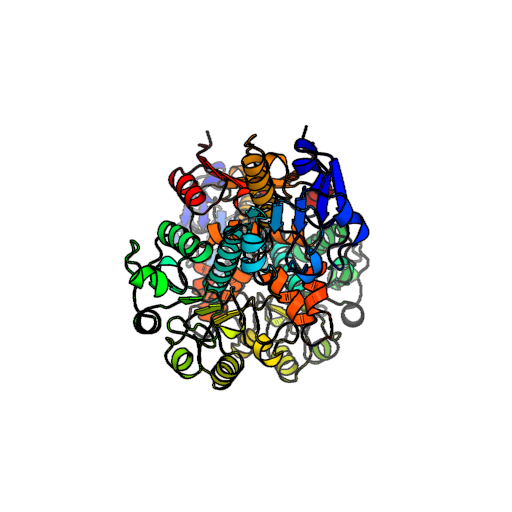45 C CA . SER A 1 85 ? 0.392 -30.328 -23.578 1 97.38 85 SER A CA 1
ATOM 646 C C . SER A 1 85 ? -0.168 -29.734 -22.297 1 97.38 85 SER A C 1
ATOM 648 O O . SER A 1 85 ? -1.384 -29.594 -22.141 1 97.38 85 SER A O 1
ATOM 650 N N . ALA A 1 86 ? 0.713 -29.484 -21.375 1 96.25 86 ALA A N 1
ATOM 651 C CA . ALA A 1 86 ? 0.389 -28.641 -20.219 1 96.25 86 ALA A CA 1
ATOM 652 C C . ALA A 1 86 ? 0.855 -27.203 -20.453 1 96.25 86 ALA A C 1
ATOM 654 O O . ALA A 1 86 ? 1.143 -26.812 -21.594 1 96.25 86 ALA A O 1
ATOM 655 N N . ALA A 1 87 ? 0.769 -26.391 -19.484 1 95.88 87 ALA A N 1
ATOM 656 C CA . ALA A 1 87 ? 1.221 -25 -19.562 1 95.88 87 ALA A CA 1
ATOM 657 C C . ALA A 1 87 ? 2.209 -24.672 -18.453 1 95.88 87 ALA A C 1
ATOM 659 O O . ALA A 1 87 ? 1.952 -23.812 -17.625 1 95.88 87 ALA A O 1
ATOM 660 N N . PRO A 1 88 ? 3.355 -25.375 -18.484 1 93.38 88 PRO A N 1
ATOM 661 C CA . PRO A 1 88 ? 4.34 -25.156 -17.422 1 93.38 88 PRO A CA 1
ATOM 662 C C . PRO A 1 88 ? 4.75 -23.688 -17.312 1 93.38 88 PRO A C 1
ATOM 664 O O . PRO A 1 88 ? 5.004 -23.031 -18.328 1 93.38 88 PRO A O 1
ATOM 667 N N . GLY A 1 89 ? 4.793 -23.125 -16.109 1 95.75 89 GLY A N 1
ATOM 668 C CA . GLY A 1 89 ? 5.305 -21.781 -15.852 1 95.75 89 GLY A CA 1
ATOM 669 C C . GLY A 1 89 ? 4.305 -20.688 -16.172 1 95.75 89 GLY A C 1
ATOM 670 O O . GLY A 1 89 ? 4.621 -19.5 -16.078 1 95.75 89 GLY A O 1
ATOM 671 N N . CYS A 1 90 ? 3.08 -21.078 -16.578 1 96.62 90 CYS A N 1
ATOM 672 C CA . CYS A 1 90 ? 2.121 -20.062 -17 1 96.62 90 CYS A CA 1
ATOM 673 C C . CYS A 1 90 ? 1.793 -19.109 -15.867 1 96.62 90 CYS A C 1
ATOM 675 O O . CYS A 1 90 ? 1.432 -17.953 -16.109 1 96.62 90 CYS A O 1
ATOM 677 N N . ASN A 1 91 ? 1.961 -19.516 -14.609 1 96.31 91 ASN A N 1
ATOM 678 C CA . ASN A 1 91 ? 1.647 -18.688 -13.453 1 96.31 91 ASN A CA 1
ATOM 679 C C . ASN A 1 91 ? 2.912 -18.234 -12.734 1 96.31 91 ASN A C 1
ATOM 681 O O . ASN A 1 91 ? 2.838 -17.641 -11.648 1 96.31 91 ASN A O 1
ATOM 685 N N . ALA A 1 92 ? 4.086 -18.469 -13.289 1 98.25 92 ALA A N 1
ATOM 686 C CA . ALA A 1 92 ? 5.355 -18.25 -12.602 1 98.25 92 ALA A CA 1
ATOM 687 C C . ALA A 1 92 ? 5.555 -16.781 -12.281 1 98.25 92 ALA A C 1
ATOM 689 O O . ALA A 1 92 ? 5.973 -16.422 -11.172 1 98.25 92 ALA A O 1
ATOM 690 N N . ILE A 1 93 ? 5.227 -15.914 -13.203 1 98.38 93 ILE A N 1
ATOM 691 C CA . ILE A 1 93 ? 5.414 -14.484 -13.016 1 98.38 93 ILE A CA 1
ATOM 692 C C . ILE A 1 93 ? 4.535 -13.992 -11.867 1 98.38 93 ILE A C 1
ATOM 694 O O . ILE A 1 93 ? 4.977 -13.195 -11.039 1 98.38 93 ILE A O 1
ATOM 698 N N . ALA A 1 94 ? 3.297 -14.5 -11.844 1 98.5 94 ALA A N 1
ATOM 699 C CA . ALA A 1 94 ? 2.371 -14.141 -10.773 1 98.5 94 ALA A CA 1
ATOM 700 C C . ALA A 1 94 ? 2.967 -14.453 -9.406 1 98.5 94 ALA A C 1
ATOM 702 O O . ALA A 1 94 ? 2.912 -13.625 -8.492 1 98.5 94 ALA A O 1
ATOM 703 N N . VAL A 1 95 ? 3.561 -15.586 -9.258 1 98.81 95 VAL A N 1
ATOM 704 C CA . VAL A 1 95 ? 4.117 -16.016 -7.984 1 98.81 95 VAL A CA 1
ATOM 705 C C . VAL A 1 95 ? 5.32 -15.156 -7.621 1 98.81 95 VAL A C 1
ATOM 707 O O . VAL A 1 95 ? 5.477 -14.75 -6.465 1 98.81 95 VAL A O 1
ATOM 710 N N . VAL A 1 96 ? 6.164 -14.867 -8.602 1 98.94 96 VAL A N 1
ATOM 711 C CA . VAL A 1 96 ? 7.328 -14.016 -8.383 1 98.94 96 VAL A CA 1
ATOM 712 C C . VAL A 1 96 ? 6.879 -12.648 -7.852 1 98.94 96 VAL A C 1
ATOM 714 O O . VAL A 1 96 ? 7.43 -12.148 -6.871 1 98.94 96 VAL A O 1
ATOM 717 N N . GLU A 1 97 ? 5.867 -12.102 -8.477 1 98.88 97 GLU A N 1
ATOM 718 C CA . GLU A 1 97 ? 5.375 -10.781 -8.094 1 98.88 97 GLU A CA 1
ATOM 719 C C . GLU A 1 97 ? 4.703 -10.812 -6.727 1 98.88 97 GLU A C 1
ATOM 721 O O . GLU A 1 97 ? 4.777 -9.844 -5.973 1 98.88 97 GLU A O 1
ATOM 726 N N . TYR A 1 98 ? 4.066 -11.969 -6.391 1 98.88 98 TYR A N 1
ATOM 727 C CA . TYR A 1 98 ? 3.529 -12.188 -5.051 1 98.88 98 TYR A CA 1
ATOM 728 C C . TYR A 1 98 ? 4.637 -12.133 -4.004 1 98.88 98 TYR A C 1
ATOM 730 O O . TYR A 1 98 ? 4.5 -11.445 -2.988 1 98.88 98 TYR A O 1
ATOM 738 N N . VAL A 1 99 ? 5.742 -12.742 -4.262 1 98.94 99 VAL A N 1
ATOM 739 C CA . VAL A 1 99 ? 6.871 -12.797 -3.338 1 98.94 99 VAL A CA 1
ATOM 740 C C . VAL A 1 99 ? 7.465 -11.398 -3.16 1 98.94 99 VAL A C 1
ATOM 742 O O . VAL A 1 99 ? 7.719 -10.969 -2.033 1 98.94 99 VAL A O 1
ATOM 745 N N . PHE A 1 100 ? 7.605 -10.711 -4.277 1 98.94 100 PHE A N 1
ATOM 746 C CA . PHE A 1 100 ? 8.148 -9.352 -4.219 1 98.94 100 PHE A CA 1
ATOM 747 C C . PHE A 1 100 ? 7.223 -8.438 -3.434 1 98.94 100 PHE A C 1
ATOM 749 O O . PHE A 1 100 ? 7.684 -7.629 -2.619 1 98.94 100 PHE A O 1
ATOM 756 N N . SER A 1 101 ? 5.93 -8.531 -3.715 1 98.88 101 SER A N 1
ATOM 757 C CA . SER A 1 101 ? 4.965 -7.703 -2.998 1 98.88 101 SER A CA 1
ATOM 758 C C . SER A 1 101 ? 5.078 -7.898 -1.491 1 98.88 101 SER A C 1
ATOM 760 O O . SER A 1 101 ? 5.094 -6.93 -0.731 1 98.88 101 SER A O 1
ATOM 762 N N . ALA A 1 102 ? 5.227 -9.117 -1.056 1 98.94 102 ALA A N 1
ATOM 763 C CA . ALA A 1 102 ? 5.34 -9.461 0.36 1 98.94 102 ALA A CA 1
ATOM 764 C C . ALA A 1 102 ? 6.652 -8.945 0.945 1 98.94 102 ALA A C 1
ATOM 766 O O . ALA A 1 102 ? 6.672 -8.359 2.029 1 98.94 102 ALA A O 1
ATOM 767 N N . LEU A 1 103 ? 7.734 -9.156 0.219 1 98.94 103 LEU A N 1
ATOM 768 C CA . LEU A 1 103 ? 9.055 -8.781 0.719 1 98.94 103 LEU A CA 1
ATOM 769 C C . LEU A 1 103 ? 9.156 -7.266 0.882 1 98.94 103 LEU A C 1
ATOM 771 O O . LEU A 1 103 ? 9.734 -6.781 1.859 1 98.94 103 LEU A O 1
ATOM 775 N N . LEU A 1 104 ? 8.609 -6.559 -0.086 1 98.88 104 LEU A N 1
ATOM 776 C CA . LEU A 1 104 ? 8.688 -5.102 -0.016 1 98.88 104 LEU A CA 1
ATOM 777 C C . LEU A 1 104 ? 7.832 -4.57 1.13 1 98.88 104 LEU A C 1
ATOM 779 O O . LEU A 1 104 ? 8.211 -3.596 1.787 1 98.88 104 LEU A O 1
ATOM 783 N N . MET A 1 105 ? 6.672 -5.195 1.347 1 98.69 105 MET A N 1
ATOM 784 C CA . MET A 1 105 ? 5.859 -4.848 2.51 1 98.69 105 MET A CA 1
ATOM 785 C C . MET A 1 105 ? 6.637 -5.082 3.803 1 98.69 105 MET A C 1
ATOM 787 O O . MET A 1 105 ? 6.688 -4.203 4.668 1 98.69 105 MET A O 1
ATOM 791 N N . LEU A 1 106 ? 7.289 -6.227 3.941 1 98.81 106 LEU A N 1
ATOM 792 C CA . LEU A 1 106 ? 8.031 -6.582 5.148 1 98.81 106 LEU A CA 1
ATOM 793 C C . LEU A 1 106 ? 9.234 -5.668 5.332 1 98.81 106 LEU A C 1
ATOM 795 O O . LEU A 1 106 ? 9.562 -5.285 6.461 1 98.81 106 LEU A O 1
ATOM 799 N N . ALA A 1 107 ? 9.898 -5.371 4.223 1 98.69 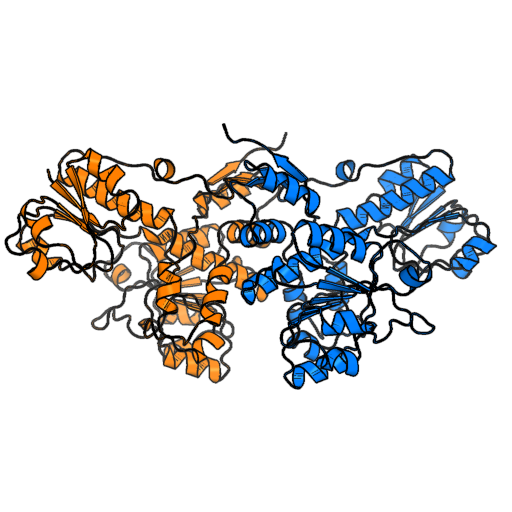107 ALA A N 1
ATOM 800 C CA . ALA A 1 107 ? 11.07 -4.508 4.281 1 98.69 107 ALA A CA 1
ATOM 801 C C . ALA A 1 107 ? 10.711 -3.133 4.84 1 98.69 107 ALA A C 1
ATOM 803 O O . ALA A 1 107 ? 11.453 -2.574 5.656 1 98.69 107 ALA A O 1
ATOM 804 N N . GLU A 1 108 ? 9.625 -2.58 4.402 1 98 108 GLU A N 1
ATOM 805 C CA . GLU A 1 108 ? 9.172 -1.293 4.926 1 98 108 GLU A CA 1
ATOM 806 C C . GLU A 1 108 ? 8.781 -1.401 6.395 1 98 108 GLU A C 1
ATOM 808 O O . GLU A 1 108 ? 9.156 -0.557 7.211 1 98 108 GLU A O 1
ATOM 813 N N . ARG A 1 109 ? 8.031 -2.414 6.719 1 97.56 109 ARG A N 1
ATOM 814 C CA . ARG A 1 109 ? 7.547 -2.619 8.078 1 97.56 109 ARG A CA 1
ATOM 815 C C . ARG A 1 109 ? 8.711 -2.766 9.055 1 97.56 109 ARG A C 1
ATOM 817 O O . ARG A 1 109 ? 8.703 -2.17 10.133 1 97.56 109 ARG A O 1
ATOM 824 N N . ASP A 1 110 ? 9.75 -3.543 8.641 1 97.56 110 ASP A N 1
ATOM 825 C CA . ASP A 1 110 ? 10.805 -3.922 9.578 1 97.56 110 ASP A CA 1
ATOM 826 C C . ASP A 1 110 ? 12.055 -3.082 9.359 1 97.56 110 ASP A C 1
ATOM 828 O O . ASP A 1 110 ? 13.031 -3.205 10.109 1 97.56 110 ASP A O 1
ATOM 832 N N . GLY A 1 111 ? 12.148 -2.283 8.352 1 97.06 111 GLY A N 1
ATOM 833 C CA . GLY A 1 111 ? 13.195 -1.292 8.172 1 97.06 111 GLY A CA 1
ATOM 834 C C . GLY A 1 111 ? 14.492 -1.881 7.648 1 97.06 111 GLY A C 1
ATOM 835 O O . GLY A 1 111 ? 15.562 -1.604 8.18 1 97.06 111 GLY A O 1
ATOM 836 N N . PHE A 1 112 ? 14.398 -2.707 6.602 1 97.81 112 PHE A N 1
ATOM 837 C CA . PHE A 1 112 ? 15.625 -3.223 6.008 1 97.81 112 PHE A CA 1
ATOM 838 C C . PHE A 1 112 ? 15.609 -3.051 4.492 1 97.81 112 PHE A C 1
ATOM 840 O O . PHE A 1 112 ? 14.539 -2.896 3.893 1 97.81 112 PHE A O 1
ATOM 847 N N . ALA A 1 113 ? 16.75 -3.012 3.857 1 98.31 113 ALA A N 1
ATOM 848 C CA . ALA A 1 113 ? 16.891 -3.035 2.406 1 98.31 113 ALA A CA 1
ATOM 849 C C . ALA A 1 113 ? 17.016 -4.465 1.89 1 98.31 113 ALA A C 1
ATOM 851 O O . ALA A 1 113 ? 17.75 -5.277 2.455 1 98.31 113 ALA A O 1
ATOM 852 N N . LEU A 1 114 ? 16.297 -4.793 0.875 1 98.75 114 LEU A N 1
ATOM 853 C CA . LEU A 1 114 ? 16.391 -6.121 0.286 1 98.75 114 LEU A CA 1
ATOM 854 C C . LEU A 1 114 ? 17.828 -6.449 -0.096 1 98.75 114 LEU A C 1
ATOM 856 O O . LEU A 1 114 ? 18.266 -7.594 0.036 1 98.75 114 LEU A O 1
ATOM 860 N N . THR A 1 115 ? 18.578 -5.422 -0.476 1 98.56 115 THR A N 1
ATOM 861 C CA . THR A 1 115 ? 19.938 -5.609 -0.955 1 98.56 115 THR A CA 1
ATOM 862 C C . THR A 1 115 ? 20.875 -5.977 0.198 1 98.56 115 THR A C 1
ATOM 864 O O . THR A 1 115 ? 22 -6.41 -0.026 1 98.56 115 THR A O 1
ATOM 867 N N . ASP A 1 116 ? 20.375 -5.801 1.394 1 98.25 116 ASP A N 1
ATOM 868 C CA . ASP A 1 116 ? 21.172 -6.156 2.566 1 98.25 116 ASP A CA 1
ATOM 869 C C . ASP A 1 116 ? 20.906 -7.594 2.996 1 98.25 116 ASP A C 1
ATOM 871 O O . ASP A 1 116 ? 21.5 -8.078 3.963 1 98.25 116 ASP A O 1
ATOM 875 N N . ARG A 1 117 ? 20.031 -8.281 2.312 1 98.62 117 ARG A N 1
ATOM 876 C CA . ARG A 1 117 ? 19.625 -9.633 2.682 1 98.62 117 ARG A CA 1
ATOM 877 C C . ARG A 1 117 ? 20.078 -10.648 1.639 1 98.62 117 ARG A C 1
ATOM 879 O O . ARG A 1 117 ? 20.297 -10.297 0.476 1 98.62 117 ARG A O 1
ATOM 886 N N . THR A 1 118 ? 20.25 -11.82 2.086 1 98.88 118 THR A N 1
ATOM 887 C CA . THR A 1 118 ? 20.484 -12.961 1.21 1 98.88 118 THR A CA 1
ATOM 888 C C . THR A 1 118 ? 19.234 -13.828 1.087 1 98.88 118 THR A C 1
ATOM 890 O O . THR A 1 118 ? 18.641 -14.227 2.096 1 98.88 118 THR A O 1
ATOM 893 N N . VAL A 1 119 ? 18.859 -14.125 -0.147 1 98.94 119 VAL A N 1
ATOM 894 C CA . VAL A 1 119 ? 17.656 -14.906 -0.376 1 98.94 119 VAL A CA 1
ATOM 895 C C . VAL A 1 119 ? 18.031 -16.328 -0.819 1 98.94 119 VAL A C 1
ATOM 897 O O . VAL A 1 119 ? 18.688 -16.5 -1.843 1 98.94 119 VAL A O 1
ATOM 900 N N . GLY A 1 120 ? 17.656 -17.312 0.001 1 98.94 120 GLY A N 1
ATOM 901 C CA . GLY A 1 120 ? 17.75 -18.703 -0.41 1 98.94 120 GLY A CA 1
ATOM 902 C C . GLY A 1 120 ? 16.531 -19.188 -1.173 1 98.94 120 GLY A C 1
ATOM 903 O O . GLY A 1 120 ? 15.406 -19.141 -0.656 1 98.94 120 GLY A O 1
ATOM 904 N N . ILE A 1 121 ? 16.703 -19.641 -2.355 1 98.94 121 ILE A N 1
ATOM 905 C CA . ILE A 1 121 ? 15.633 -20.109 -3.217 1 98.94 121 ILE A CA 1
ATOM 906 C C . ILE A 1 121 ? 15.695 -21.641 -3.33 1 98.94 121 ILE A C 1
ATOM 908 O O . ILE A 1 121 ? 16.656 -22.188 -3.863 1 98.94 121 ILE A O 1
ATOM 912 N N . VAL A 1 122 ? 14.688 -22.281 -2.777 1 98.88 122 VAL A N 1
ATOM 913 C CA . VAL A 1 122 ? 14.578 -23.719 -2.871 1 98.88 122 VAL A CA 1
ATOM 914 C C . VAL A 1 122 ? 13.617 -24.109 -3.992 1 98.88 122 VAL A C 1
ATOM 916 O O . VAL A 1 122 ? 12.422 -23.812 -3.912 1 98.88 122 VAL A O 1
ATOM 919 N N . GLY A 1 123 ? 14.062 -24.844 -4.922 1 98.19 123 GLY A N 1
ATOM 920 C CA . GLY A 1 123 ? 13.344 -25.047 -6.172 1 98.19 123 GLY A CA 1
ATOM 921 C C . GLY A 1 123 ? 13.625 -23.953 -7.199 1 98.19 123 GLY A C 1
ATOM 922 O O . GLY A 1 123 ? 13.102 -22.844 -7.094 1 98.19 123 GLY A O 1
ATOM 923 N N . VAL A 1 124 ? 14.5 -24.297 -8.18 1 98.19 124 VAL A N 1
ATOM 924 C CA . VAL A 1 124 ? 14.938 -23.312 -9.148 1 98.19 124 VAL A CA 1
ATOM 925 C C . VAL A 1 124 ? 14.438 -23.688 -10.539 1 98.19 124 VAL A C 1
ATOM 927 O O . VAL A 1 124 ? 15.227 -23.797 -11.484 1 98.19 124 VAL A O 1
ATOM 930 N N . GLY A 1 125 ? 13.125 -23.953 -10.602 1 96.12 125 GLY A N 1
ATOM 931 C CA . GLY A 1 125 ? 12.438 -24.172 -11.859 1 96.12 125 GLY A CA 1
ATOM 932 C C . GLY A 1 125 ? 11.867 -22.906 -12.461 1 96.12 125 GLY A C 1
ATOM 933 O O . GLY A 1 125 ? 12.539 -21.875 -12.484 1 96.12 125 GLY A O 1
ATOM 934 N N . ASN A 1 126 ? 10.617 -22.984 -12.984 1 96.25 126 ASN A N 1
ATOM 935 C CA . ASN A 1 126 ? 9.984 -21.859 -13.656 1 96.25 126 ASN A CA 1
ATOM 936 C C . ASN A 1 126 ? 9.867 -20.656 -12.727 1 96.25 126 ASN A C 1
ATOM 938 O O . ASN A 1 126 ? 10.211 -19.531 -13.117 1 96.25 126 ASN A O 1
ATOM 942 N N . VAL A 1 127 ? 9.438 -20.844 -11.477 1 97.94 127 VAL A N 1
ATOM 943 C CA . VAL A 1 127 ? 9.242 -19.75 -10.539 1 97.94 127 VAL A CA 1
ATOM 944 C C . VAL A 1 127 ? 10.586 -19.328 -9.953 1 97.94 127 VAL A C 1
ATOM 946 O O . VAL A 1 127 ? 10.961 -18.156 -10.039 1 97.94 127 VAL A O 1
ATOM 949 N N . GLY A 1 128 ? 11.375 -20.266 -9.453 1 98.38 128 GLY A N 1
ATOM 950 C CA . GLY A 1 128 ? 12.609 -19.969 -8.742 1 98.38 128 GLY A CA 1
ATOM 951 C C . GLY A 1 128 ? 13.633 -19.25 -9.602 1 98.38 128 GLY A C 1
ATOM 952 O O . GLY A 1 128 ? 14.305 -18.344 -9.133 1 98.38 128 GLY A O 1
ATOM 953 N N . SER A 1 129 ? 13.766 -19.703 -10.852 1 98.12 129 SER A N 1
ATOM 954 C CA . SER A 1 129 ? 14.75 -19.078 -11.719 1 98.12 129 SER A CA 1
ATOM 955 C C . SER A 1 129 ? 14.375 -17.641 -12.055 1 98.12 129 SER A C 1
ATOM 957 O O . SER A 1 129 ? 15.234 -16.766 -12.133 1 98.12 129 SER A O 1
ATOM 959 N N . ARG A 1 130 ? 13.07 -17.391 -12.25 1 98.44 130 ARG A N 1
ATOM 960 C CA . ARG A 1 130 ? 12.602 -16.031 -12.531 1 98.44 130 ARG A CA 1
ATOM 961 C C . ARG A 1 130 ? 12.75 -15.133 -11.305 1 98.44 130 ARG A C 1
ATOM 963 O O . ARG A 1 130 ? 13.102 -13.961 -11.422 1 98.44 130 ARG A O 1
ATOM 970 N N . LEU A 1 131 ? 12.5 -15.695 -10.148 1 98.88 131 LEU A N 1
ATOM 971 C CA . LEU A 1 131 ? 12.703 -14.961 -8.906 1 98.88 131 LEU A CA 1
ATOM 972 C C . LEU A 1 131 ? 14.172 -14.586 -8.719 1 98.88 131 LEU A C 1
ATOM 974 O O . LEU A 1 131 ? 14.484 -13.438 -8.398 1 98.88 131 LEU A O 1
ATOM 978 N N . GLN A 1 132 ? 15.031 -15.539 -8.984 1 98.75 132 GLN A N 1
ATOM 979 C CA . GLN A 1 132 ? 16.469 -15.305 -8.914 1 98.75 132 GLN A CA 1
ATOM 980 C C . GLN A 1 132 ? 16.891 -14.141 -9.805 1 98.75 132 GLN A C 1
ATOM 982 O O . GLN A 1 132 ? 17.578 -13.219 -9.359 1 98.75 132 GLN A O 1
ATOM 987 N N . ALA A 1 133 ? 16.453 -14.227 -11.031 1 98.62 133 ALA A N 1
ATOM 988 C CA . ALA A 1 133 ? 16.859 -13.227 -12.016 1 98.62 133 ALA A CA 1
ATOM 989 C C . ALA A 1 133 ? 16.438 -11.828 -11.57 1 98.62 133 ALA A C 1
ATOM 991 O O . ALA A 1 133 ? 17.219 -10.883 -11.664 1 98.62 133 ALA A O 1
ATOM 992 N N . ARG A 1 134 ? 15.242 -11.68 -11.07 1 98.75 134 ARG A N 1
ATOM 993 C CA . ARG A 1 134 ? 14.734 -10.367 -10.688 1 98.75 134 ARG A CA 1
ATOM 994 C C . ARG A 1 134 ? 15.391 -9.883 -9.398 1 98.75 134 ARG A C 1
ATOM 996 O O . ARG A 1 134 ? 15.703 -8.695 -9.266 1 98.75 134 ARG A O 1
ATOM 1003 N N . LEU A 1 135 ? 15.625 -10.781 -8.461 1 98.88 135 LEU A N 1
ATOM 1004 C CA . LEU A 1 135 ? 16.328 -10.406 -7.234 1 98.88 135 LEU A CA 1
ATOM 1005 C C . LEU A 1 135 ? 17.75 -9.953 -7.539 1 98.88 135 LEU A C 1
ATOM 1007 O O . LEU A 1 135 ? 18.203 -8.922 -7.027 1 98.88 135 LEU A O 1
ATOM 1011 N N . GLU A 1 136 ? 18.375 -10.68 -8.414 1 98.62 136 GLU A N 1
ATOM 1012 C CA . GLU A 1 136 ? 19.75 -10.328 -8.766 1 98.62 136 GLU A CA 1
ATOM 1013 C C . GLU A 1 136 ? 19.797 -9.008 -9.531 1 98.62 136 GLU A C 1
ATOM 1015 O O . GLU A 1 136 ? 20.75 -8.234 -9.391 1 98.62 136 GLU A O 1
ATOM 1020 N N . ALA A 1 137 ? 18.812 -8.773 -10.32 1 98.62 137 ALA A N 1
ATOM 1021 C CA . ALA A 1 137 ? 18.719 -7.492 -11.016 1 98.62 137 ALA A CA 1
ATOM 1022 C C . ALA A 1 137 ? 18.672 -6.332 -10.023 1 98.62 137 ALA A C 1
ATOM 1024 O O . ALA A 1 137 ? 19.203 -5.25 -10.297 1 98.62 137 ALA A O 1
ATOM 1025 N N . LEU A 1 138 ? 18.094 -6.551 -8.836 1 98.06 138 LEU A N 1
ATOM 1026 C CA . LEU A 1 138 ? 17.984 -5.535 -7.797 1 98.06 138 LEU A CA 1
ATOM 1027 C C . LEU A 1 138 ? 19.266 -5.445 -6.977 1 98.06 138 LEU A C 1
ATOM 1029 O O . LEU A 1 138 ? 19.406 -4.555 -6.137 1 98.06 138 LEU A O 1
ATOM 1033 N N . GLY A 1 139 ? 20.109 -6.359 -7.176 1 98.25 139 GLY A N 1
ATOM 1034 C CA . GLY A 1 139 ? 21.344 -6.391 -6.414 1 98.25 139 GLY A CA 1
ATOM 1035 C C . GLY A 1 139 ? 21.266 -7.25 -5.168 1 98.25 139 GLY A C 1
ATOM 1036 O O . GLY A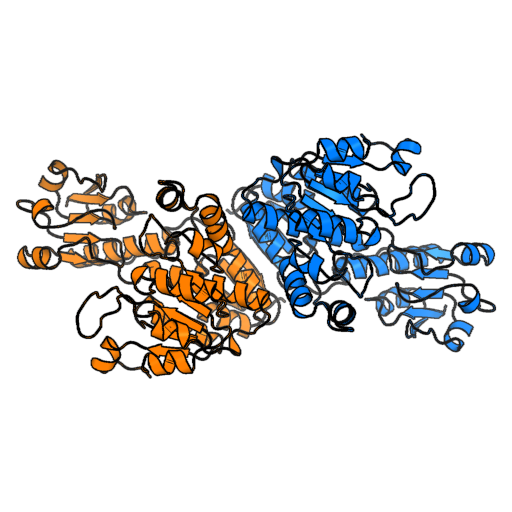 1 139 ? 22.094 -7.129 -4.266 1 98.25 139 GLY A O 1
ATOM 1037 N N . VAL A 1 140 ? 20.281 -8.117 -5.117 1 98.81 140 VAL A N 1
ATOM 1038 C CA . VAL A 1 140 ? 20.094 -8.984 -3.957 1 98.81 140 VAL A CA 1
ATOM 1039 C C . VAL A 1 140 ? 20.875 -10.273 -4.148 1 98.81 140 VAL A C 1
ATOM 1041 O O . VAL A 1 140 ? 20.828 -10.891 -5.219 1 98.81 140 VAL A O 1
ATOM 1044 N N . ARG A 1 141 ? 21.609 -10.672 -3.15 1 98.62 141 ARG A N 1
ATOM 1045 C CA . ARG A 1 141 ? 22.328 -11.938 -3.184 1 98.62 141 ARG A CA 1
ATOM 1046 C C . ARG A 1 141 ? 21.375 -13.125 -3.076 1 98.62 141 ARG A C 1
ATOM 1048 O O . ARG A 1 141 ? 20.484 -13.133 -2.221 1 98.62 141 ARG A O 1
ATOM 1055 N N . THR A 1 142 ? 21.547 -14.125 -3.973 1 98.81 142 THR A N 1
ATOM 1056 C CA . THR A 1 142 ? 20.703 -15.312 -3.922 1 98.81 142 THR A CA 1
ATOM 1057 C C . THR A 1 142 ? 21.547 -16.578 -3.738 1 98.81 142 THR A C 1
ATOM 1059 O O . THR A 1 142 ? 22.688 -16.625 -4.172 1 98.81 142 THR A O 1
ATOM 1062 N N . LEU A 1 143 ? 21.047 -17.5 -3.02 1 98.88 143 LEU A N 1
ATOM 1063 C CA . LEU A 1 143 ? 21.531 -18.875 -2.9 1 98.88 143 LEU A CA 1
ATOM 1064 C C . LEU A 1 143 ? 20.531 -19.859 -3.469 1 98.88 143 LEU A C 1
ATOM 1066 O O . LEU A 1 143 ? 19.328 -19.766 -3.186 1 98.88 143 LEU A O 1
ATOM 1070 N N . LEU A 1 144 ? 21 -20.797 -4.281 1 98.81 144 LEU A N 1
ATOM 1071 C CA . LEU A 1 144 ? 20.094 -21.672 -5.016 1 98.81 144 LEU A CA 1
ATOM 1072 C C . LEU A 1 144 ? 20.203 -23.109 -4.527 1 98.81 144 LEU A C 1
ATOM 1074 O O . LEU A 1 144 ? 21.312 -23.625 -4.324 1 98.81 144 LEU A O 1
ATOM 1078 N N . CYS A 1 145 ? 19.094 -23.719 -4.297 1 98.81 145 CYS A N 1
ATOM 1079 C CA . CYS A 1 145 ? 19.031 -25.125 -3.943 1 98.81 145 CYS A CA 1
ATOM 1080 C C . CYS A 1 145 ? 18.047 -25.875 -4.844 1 98.81 145 CYS A C 1
ATOM 1082 O O . CYS A 1 145 ? 16.844 -25.562 -4.848 1 98.81 145 CYS A O 1
ATOM 1084 N N . ASP A 1 146 ? 18.5 -26.766 -5.613 1 98.38 146 ASP A N 1
ATOM 1085 C CA . ASP A 1 146 ? 17.734 -27.625 -6.504 1 98.38 146 ASP A CA 1
ATOM 1086 C C . ASP A 1 146 ? 18.453 -28.953 -6.762 1 98.38 146 ASP A C 1
ATOM 1088 O O . ASP A 1 146 ? 19.125 -29.109 -7.781 1 98.38 146 ASP A O 1
ATOM 1092 N N . PRO A 1 147 ? 18.219 -29.891 -5.848 1 97.56 147 PRO A N 1
ATOM 1093 C CA . PRO A 1 147 ? 19 -31.125 -5.918 1 97.56 147 PRO A CA 1
ATOM 1094 C C . PRO A 1 147 ? 18.812 -31.859 -7.242 1 97.56 147 PRO A C 1
ATOM 1096 O O . PRO A 1 147 ? 19.797 -32.281 -7.855 1 97.56 147 PRO A O 1
ATOM 1099 N N . PRO A 1 148 ? 17.547 -32.062 -7.723 1 96.5 148 PRO A N 1
ATOM 1100 C CA . PRO A 1 148 ? 17.438 -32.719 -9.023 1 96.5 148 PRO A CA 1
ATOM 1101 C C . PRO A 1 148 ? 18.25 -32.031 -10.109 1 96.5 148 PRO A C 1
ATOM 1103 O O . PRO A 1 148 ? 18.906 -32.719 -10.914 1 96.5 148 PRO A O 1
ATOM 1106 N N . ARG A 1 149 ? 18.281 -30.781 -10.258 1 96.69 149 ARG A N 1
ATOM 1107 C CA . ARG A 1 149 ? 19.031 -30.047 -11.273 1 96.69 149 ARG A CA 1
ATOM 1108 C C . ARG A 1 149 ? 20.531 -30.172 -11.031 1 96.69 149 ARG A C 1
ATOM 1110 O O . ARG A 1 149 ? 21.312 -30.312 -11.977 1 96.69 149 ARG A O 1
ATOM 1117 N N . ALA A 1 150 ? 20.906 -30.016 -9.781 1 96.25 150 ALA A N 1
ATOM 1118 C CA . ALA A 1 150 ? 22.312 -30.203 -9.43 1 96.25 150 ALA A CA 1
ATOM 1119 C C . ALA A 1 150 ? 22.797 -31.578 -9.852 1 96.25 150 ALA A C 1
ATOM 1121 O O . ALA A 1 150 ? 23.875 -31.719 -10.453 1 96.25 150 ALA A O 1
ATOM 1122 N N . ASP A 1 151 ? 22.016 -32.562 -9.586 1 96.88 151 ASP A N 1
ATOM 1123 C CA . ASP A 1 151 ? 22.391 -33.969 -9.875 1 96.88 151 ASP A CA 1
ATOM 1124 C C . ASP A 1 151 ? 22.469 -34.188 -11.375 1 96.88 151 ASP A C 1
ATOM 1126 O O . ASP A 1 151 ? 23.281 -35 -11.836 1 96.88 151 ASP A O 1
ATOM 1130 N N . ARG A 1 152 ? 21.625 -33.5 -12.109 1 95.81 152 ARG A N 1
ATOM 1131 C CA . ARG A 1 152 ? 21.625 -33.656 -13.562 1 95.81 152 ARG A CA 1
ATOM 1132 C C . ARG A 1 152 ? 22.766 -32.875 -14.195 1 95.81 152 ARG A C 1
ATOM 1134 O O . ARG A 1 152 ? 23.016 -33 -15.398 1 95.81 152 ARG A O 1
ATOM 1141 N N . GLY A 1 153 ? 23.453 -32.031 -13.438 1 94 153 GLY A N 1
ATOM 1142 C CA . GLY A 1 153 ? 24.594 -31.266 -13.93 1 94 153 GLY A CA 1
ATOM 1143 C C . GLY A 1 153 ? 24.188 -29.984 -14.625 1 94 153 GLY A C 1
ATOM 1144 O O . GLY A 1 153 ? 24.922 -29.469 -15.469 1 94 153 GLY A O 1
ATOM 1145 N N . ASP A 1 154 ? 22.969 -29.531 -14.312 1 94.38 154 ASP A N 1
ATOM 1146 C CA . ASP A 1 154 ? 22.547 -28.266 -14.883 1 94.38 154 ASP A CA 1
ATOM 1147 C C . ASP A 1 154 ? 23.484 -27.125 -14.453 1 94.38 154 ASP A C 1
ATOM 1149 O O . ASP A 1 154 ? 24.125 -27.219 -13.406 1 94.38 154 ASP A O 1
ATOM 1153 N N . SER A 1 155 ? 23.547 -26.141 -15.281 1 91.31 155 SER A N 1
ATOM 1154 C CA . SER A 1 155 ? 24.359 -24.984 -14.945 1 91.31 155 SER A CA 1
ATOM 1155 C C . SER A 1 155 ? 23.781 -24.203 -13.773 1 91.31 155 SER A C 1
ATOM 1157 O O . SER A 1 155 ? 22.547 -24.094 -13.656 1 91.31 155 SER A O 1
ATOM 1159 N N . GLY A 1 156 ? 24.594 -23.844 -12.797 1 89.88 156 GLY A N 1
ATOM 1160 C CA . GLY A 1 156 ? 24.188 -23.047 -11.648 1 89.88 156 GLY A CA 1
ATOM 1161 C C . GLY A 1 156 ? 25 -23.344 -10.398 1 89.88 156 GLY A C 1
ATOM 1162 O O . GLY A 1 156 ? 25.656 -24.375 -10.312 1 89.88 156 GLY A O 1
ATOM 1163 N N . ASP A 1 157 ? 25.141 -22.406 -9.586 1 94.25 157 ASP A N 1
ATOM 1164 C CA . ASP A 1 157 ? 25.828 -22.594 -8.305 1 94.25 157 ASP A CA 1
ATOM 1165 C C . ASP A 1 157 ? 24.859 -23.125 -7.246 1 94.25 157 ASP A C 1
ATOM 1167 O O . ASP A 1 157 ? 24.531 -22.422 -6.289 1 94.25 157 ASP A O 1
ATOM 1171 N N . PHE A 1 158 ? 24.438 -24.406 -7.438 1 98.19 158 PHE A N 1
ATOM 1172 C CA . PHE A 1 158 ? 23.484 -25.047 -6.535 1 98.19 158 PHE A CA 1
ATOM 1173 C C . PHE A 1 158 ? 24.156 -25.422 -5.219 1 98.19 158 PHE A C 1
ATOM 1175 O O . PHE A 1 158 ? 25.25 -25.984 -5.219 1 98.19 158 PHE A O 1
ATOM 1182 N N . ARG A 1 159 ? 23.5 -25.047 -4.156 1 98.25 159 ARG A N 1
ATOM 1183 C CA . ARG A 1 159 ? 23.969 -25.312 -2.799 1 98.25 159 ARG A CA 1
ATOM 1184 C C . ARG A 1 159 ? 23.031 -26.266 -2.066 1 98.25 159 ARG A C 1
ATOM 1186 O O . ARG A 1 159 ? 21.938 -26.562 -2.549 1 98.25 159 ARG A O 1
ATOM 1193 N N . THR A 1 160 ? 23.516 -26.797 -0.912 1 97.94 160 THR A N 1
ATOM 1194 C CA . THR A 1 160 ? 22.672 -27.672 -0.094 1 97.94 160 THR A CA 1
ATOM 1195 C C . THR A 1 160 ? 21.656 -26.859 0.691 1 97.94 160 THR A C 1
ATOM 1197 O O . THR A 1 160 ? 21.859 -25.672 0.941 1 97.94 160 THR A O 1
ATOM 1200 N N . LEU A 1 161 ? 20.609 -27.516 1.051 1 98.38 161 LEU A N 1
ATOM 1201 C CA . LEU A 1 161 ? 19.594 -26.859 1.866 1 98.38 161 LEU A CA 1
ATOM 1202 C C . LEU A 1 161 ? 20.188 -26.375 3.186 1 98.38 161 LEU A C 1
ATOM 1204 O O . LEU A 1 161 ? 19.859 -25.281 3.65 1 98.38 161 LEU A O 1
ATOM 1208 N N . ASP A 1 162 ? 21.062 -27.172 3.758 1 98.25 162 ASP A N 1
ATOM 1209 C CA . ASP A 1 162 ? 21.719 -26.812 5.008 1 98.25 162 ASP A CA 1
ATOM 1210 C C . ASP A 1 162 ? 22.484 -25.484 4.863 1 98.25 162 ASP A C 1
ATOM 1212 O O . ASP A 1 162 ? 22.484 -24.656 5.777 1 98.25 162 ASP A O 1
ATOM 1216 N N . GLU A 1 163 ? 23.125 -25.312 3.75 1 98.44 163 GLU A N 1
ATOM 1217 C CA . GLU A 1 163 ? 23.844 -24.078 3.496 1 98.44 163 GLU A CA 1
ATOM 1218 C C . GLU A 1 163 ? 22.891 -22.891 3.402 1 98.44 163 GLU A C 1
ATOM 1220 O O . GLU A 1 163 ? 23.188 -21.812 3.92 1 98.44 163 GLU A O 1
ATOM 1225 N N . LEU A 1 164 ? 21.797 -23.078 2.721 1 98.81 164 LEU A N 1
ATOM 1226 C CA . LEU A 1 164 ? 20.812 -22 2.625 1 98.81 164 LEU A CA 1
ATOM 1227 C C . LEU A 1 164 ? 20.297 -21.609 4.008 1 98.81 164 LEU A C 1
ATOM 1229 O O . LEU A 1 164 ? 20.219 -20.422 4.328 1 98.81 164 LEU A O 1
ATOM 1233 N N . VAL A 1 165 ? 19.984 -22.625 4.789 1 98.62 165 VAL A N 1
ATOM 1234 C CA . VAL A 1 165 ? 19.438 -22.391 6.121 1 98.62 165 VAL A CA 1
ATOM 1235 C C . VAL A 1 165 ? 20.438 -21.594 6.957 1 98.62 165 VAL A C 1
ATOM 1237 O O . VAL A 1 165 ? 20.062 -20.688 7.703 1 98.62 165 VAL A O 1
ATOM 1240 N N . ARG A 1 166 ? 21.688 -21.859 6.805 1 98.19 166 ARG A N 1
ATOM 1241 C CA . ARG A 1 166 ? 22.734 -21.219 7.582 1 98.19 166 ARG A CA 1
ATOM 1242 C C . ARG A 1 166 ? 22.984 -19.797 7.109 1 98.19 166 ARG A C 1
ATOM 1244 O O . ARG A 1 166 ? 23.234 -18.906 7.922 1 98.19 166 ARG A O 1
ATOM 1251 N N . GLU A 1 167 ? 22.828 -19.562 5.809 1 98.38 167 GLU A N 1
ATOM 1252 C CA . GLU A 1 167 ? 23.375 -18.312 5.258 1 98.38 167 GLU A CA 1
ATOM 1253 C C . GLU A 1 167 ? 22.25 -17.359 4.879 1 98.38 167 GLU A C 1
ATOM 1255 O O . GLU A 1 167 ? 22.453 -16.141 4.84 1 98.38 167 GLU A O 1
ATOM 1260 N N . ALA A 1 168 ? 21.125 -17.859 4.551 1 98.75 168 ALA A N 1
ATOM 1261 C CA . ALA A 1 168 ? 20.062 -17.016 4.012 1 98.75 168 ALA A CA 1
ATOM 1262 C C . ALA A 1 168 ? 19.344 -16.25 5.121 1 98.75 168 ALA A C 1
ATOM 1264 O O . ALA A 1 168 ? 19.188 -16.766 6.234 1 98.75 168 ALA A O 1
ATOM 1265 N N . ASP A 1 169 ? 18.953 -15.016 4.844 1 98.88 169 ASP A N 1
ATOM 1266 C CA . ASP A 1 169 ? 18.062 -14.219 5.699 1 98.88 169 ASP A CA 1
ATOM 1267 C C . ASP A 1 169 ? 16.594 -14.461 5.348 1 98.88 169 ASP A C 1
ATOM 1269 O O . ASP A 1 169 ? 15.711 -14.25 6.176 1 98.88 169 ASP A O 1
ATOM 1273 N N . ILE A 1 170 ? 16.344 -14.836 4.133 1 98.94 170 ILE A N 1
ATOM 1274 C CA . ILE A 1 170 ? 15.031 -15.148 3.572 1 98.94 170 ILE A CA 1
ATOM 1275 C C . ILE A 1 170 ? 15.07 -16.516 2.883 1 98.94 170 ILE A C 1
ATOM 1277 O O . ILE A 1 170 ? 15.945 -16.766 2.049 1 98.94 170 ILE A O 1
ATOM 1281 N N . LEU A 1 171 ? 14.242 -17.406 3.256 1 98.94 171 LEU A N 1
ATOM 1282 C CA . LEU A 1 171 ? 14.125 -18.734 2.641 1 98.94 171 LEU A CA 1
ATOM 1283 C C . LEU A 1 171 ? 12.766 -18.891 1.972 1 98.94 171 LEU A C 1
ATOM 1285 O O . LEU A 1 171 ? 11.727 -18.766 2.625 1 98.94 171 LEU A O 1
ATOM 1289 N N . THR A 1 172 ? 12.727 -19.156 0.688 1 98.94 172 THR A N 1
ATOM 1290 C CA . THR A 1 172 ? 11.492 -19.266 -0.071 1 98.94 172 THR A CA 1
ATOM 1291 C C . THR A 1 172 ? 11.43 -20.578 -0.837 1 98.94 172 THR A C 1
ATOM 1293 O O . THR A 1 172 ? 12.438 -21.031 -1.39 1 98.94 172 THR A O 1
ATOM 1296 N N . PHE A 1 173 ? 10.281 -21.219 -0.806 1 98.88 173 PHE A N 1
ATOM 1297 C CA . PHE A 1 173 ? 10.125 -22.547 -1.392 1 98.88 173 PHE A CA 1
ATOM 1298 C C . PHE A 1 173 ? 9.289 -22.484 -2.666 1 98.88 173 PHE A C 1
ATOM 1300 O O . PHE A 1 173 ? 8.219 -21.875 -2.682 1 98.88 173 PHE A O 1
ATOM 1307 N N . HIS A 1 174 ? 9.766 -23.094 -3.715 1 98.25 174 HIS A N 1
ATOM 1308 C CA . HIS A 1 174 ? 9.133 -23.188 -5.027 1 98.25 174 HIS A CA 1
ATOM 1309 C C . HIS A 1 174 ? 9.344 -24.562 -5.641 1 98.25 174 HIS A C 1
ATOM 1311 O O . HIS A 1 174 ? 9.75 -24.688 -6.797 1 98.25 174 HIS A O 1
ATOM 1317 N N . THR A 1 175 ? 8.953 -25.609 -4.906 1 96.94 175 THR A N 1
ATOM 1318 C CA . THR A 1 175 ? 9.203 -26.984 -5.293 1 96.94 175 THR A CA 1
ATOM 1319 C C . THR A 1 175 ? 7.887 -27.719 -5.527 1 96.94 175 THR A C 1
ATOM 1321 O O . THR A 1 175 ? 6.848 -27.344 -4.988 1 96.94 175 THR A O 1
ATOM 1324 N N . PRO A 1 176 ? 7.93 -28.781 -6.391 1 93.12 176 PRO A N 1
ATOM 1325 C CA . PRO A 1 176 ? 6.82 -29.734 -6.332 1 93.12 176 PRO A CA 1
ATOM 1326 C C . PRO A 1 176 ? 6.75 -30.484 -5 1 93.12 176 PRO A C 1
ATOM 1328 O O . PRO A 1 176 ? 7.637 -30.328 -4.156 1 93.12 176 PRO A O 1
ATOM 1331 N N . LEU A 1 177 ? 5.703 -31.156 -4.828 1 93.94 177 LEU A N 1
ATOM 1332 C CA . LEU A 1 177 ? 5.57 -31.984 -3.633 1 93.94 177 LEU A CA 1
ATOM 1333 C C . LEU A 1 177 ? 5.875 -33.438 -3.943 1 93.94 177 LEU A C 1
ATOM 1335 O O . LEU A 1 177 ? 5.066 -34.125 -4.57 1 93.94 177 LEU A O 1
ATOM 1339 N N . PHE A 1 178 ? 7.031 -33.844 -3.572 1 94 178 PHE A N 1
ATOM 1340 C CA . PHE A 1 178 ? 7.41 -35.25 -3.613 1 94 178 PHE A CA 1
ATOM 1341 C C . PHE A 1 178 ? 7.285 -35.906 -2.232 1 94 178 PHE A C 1
ATOM 1343 O O . PHE A 1 178 ? 7.98 -35.5 -1.296 1 94 178 PHE A O 1
ATOM 1350 N N . LYS A 1 179 ? 6.523 -36.844 -2.127 1 94.5 179 LYS A N 1
ATOM 1351 C CA . LYS A 1 179 ? 6.234 -37.438 -0.817 1 94.5 179 LYS A CA 1
ATOM 1352 C C . LYS A 1 179 ? 7.285 -38.469 -0.43 1 94.5 179 LYS A C 1
ATOM 1354 O O . LYS A 1 179 ? 7.488 -38.75 0.755 1 94.5 179 LYS A O 1
ATOM 1359 N N . GLU A 1 180 ? 7.824 -39.031 -1.447 1 94.69 180 GLU A N 1
ATOM 1360 C CA . GLU A 1 180 ? 8.836 -40.062 -1.246 1 94.69 180 GLU A CA 1
ATOM 1361 C C . GLU A 1 180 ? 9.961 -39.938 -2.275 1 94.69 180 GLU A C 1
ATOM 1363 O O . GLU A 1 180 ? 9.867 -39.156 -3.207 1 94.69 180 GLU A O 1
ATOM 1368 N N . GLY A 1 181 ? 11.109 -40.719 -1.974 1 94.94 181 GLY A N 1
ATOM 1369 C CA . GLY A 1 181 ? 12.211 -40.75 -2.93 1 94.94 181 GLY A CA 1
ATOM 1370 C C . GLY A 1 181 ? 13.359 -39.844 -2.564 1 94.94 181 GLY A C 1
ATOM 1371 O O . GLY A 1 181 ? 13.336 -39.219 -1.508 1 94.94 181 GLY A O 1
ATOM 1372 N N . PRO A 1 182 ? 14.344 -39.781 -3.43 1 95.12 182 PRO A N 1
ATOM 1373 C CA . PRO A 1 182 ? 15.578 -39.062 -3.121 1 95.12 182 PRO A CA 1
ATOM 1374 C C . PRO A 1 182 ? 15.383 -37.531 -3.105 1 95.12 182 PRO A C 1
ATOM 1376 O O . PRO A 1 182 ? 16.203 -36.812 -2.525 1 95.12 182 PRO A O 1
ATOM 1379 N N . TYR A 1 183 ? 14.352 -37.062 -3.688 1 97.31 183 TYR A N 1
ATOM 1380 C CA . TYR A 1 183 ? 14.117 -35.625 -3.756 1 97.31 183 TYR A CA 1
ATOM 1381 C C . TYR A 1 183 ? 12.852 -35.25 -2.996 1 97.31 183 TYR A C 1
ATOM 1383 O O . TYR A 1 183 ? 12.109 -34.375 -3.418 1 97.31 183 TYR A O 1
ATOM 1391 N N . LYS A 1 184 ? 12.562 -36.031 -1.951 1 97 184 LYS A N 1
ATOM 1392 C CA . LYS A 1 184 ? 11.391 -35.781 -1.112 1 97 184 LYS A CA 1
ATOM 1393 C C . LYS A 1 184 ? 11.32 -34.312 -0.686 1 97 184 LYS A C 1
ATOM 1395 O O . LYS A 1 184 ? 12.312 -33.75 -0.234 1 97 184 LYS A O 1
ATOM 1400 N N . THR A 1 185 ? 10.109 -33.719 -0.812 1 98 185 THR A N 1
ATOM 1401 C CA . THR A 1 185 ? 9.945 -32.312 -0.425 1 98 185 THR A CA 1
ATOM 1402 C C . THR A 1 185 ? 8.867 -32.188 0.649 1 98 185 THR A C 1
ATOM 1404 O O . THR A 1 185 ? 8.648 -31.094 1.178 1 98 185 THR A O 1
ATOM 1407 N N . LEU A 1 186 ? 8.164 -33.312 0.95 1 98.12 186 LEU A N 1
ATOM 1408 C CA . LEU A 1 186 ? 7.246 -33.312 2.082 1 98.12 186 LEU A CA 1
ATOM 1409 C C . LEU A 1 186 ? 7.969 -32.938 3.371 1 98.12 186 LEU A C 1
ATOM 1411 O O . LEU A 1 186 ? 8.953 -33.562 3.746 1 98.12 186 LEU A O 1
ATOM 1415 N N . HIS A 1 187 ? 7.484 -31.844 4.023 1 98.5 187 HIS A N 1
ATOM 1416 C CA . HIS A 1 187 ? 8.031 -31.344 5.277 1 98.5 187 HIS A CA 1
ATOM 1417 C C . HIS A 1 187 ? 9.531 -31.078 5.156 1 98.5 187 HIS A C 1
ATOM 1419 O O . HIS A 1 187 ? 10.305 -31.422 6.047 1 98.5 187 HIS A O 1
ATOM 1425 N N . LEU A 1 188 ? 9.859 -30.531 3.941 1 98.25 188 LEU A N 1
ATOM 1426 C CA . LEU A 1 188 ? 11.227 -30.047 3.779 1 98.25 188 LEU A CA 1
ATOM 1427 C C . LEU A 1 188 ? 11.602 -29.094 4.91 1 98.25 188 LEU A C 1
ATOM 1429 O O . LEU A 1 188 ? 12.719 -29.141 5.426 1 98.25 188 LEU A O 1
ATOM 1433 N N . ALA A 1 189 ? 10.727 -28.172 5.207 1 98.75 189 ALA A N 1
ATOM 1434 C CA . ALA A 1 189 ? 10.875 -27.344 6.402 1 98.75 189 ALA A CA 1
ATOM 1435 C C . ALA A 1 189 ? 10.172 -27.984 7.60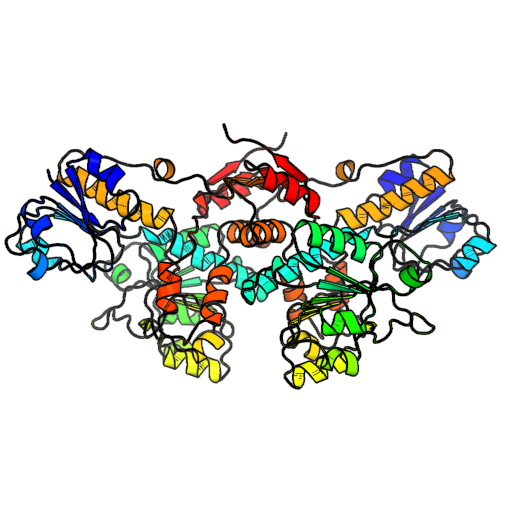2 1 98.75 189 ALA A C 1
ATOM 1437 O O . ALA A 1 189 ? 9.062 -27.578 7.957 1 98.75 189 ALA A O 1
ATOM 1438 N N . ASP A 1 190 ? 10.789 -28.938 8.18 1 98.5 190 ASP A N 1
ATOM 1439 C CA . ASP A 1 190 ? 10.289 -29.578 9.391 1 98.5 190 ASP A CA 1
ATOM 1440 C C . ASP A 1 190 ? 10.75 -28.828 10.641 1 98.5 190 ASP A C 1
ATOM 1442 O O . ASP A 1 190 ? 11.32 -27.734 10.539 1 98.5 190 ASP A O 1
ATOM 1446 N N . GLU A 1 191 ? 10.445 -29.375 11.773 1 98.5 191 GLU A N 1
ATOM 1447 C CA . GLU A 1 191 ? 10.773 -28.734 13.039 1 98.5 191 GLU A CA 1
ATOM 1448 C C . GLU A 1 191 ? 12.273 -28.469 13.148 1 98.5 191 GLU A C 1
ATOM 1450 O O . GLU A 1 191 ? 12.688 -27.375 13.562 1 98.5 191 GLU A O 1
ATOM 1455 N N . ALA A 1 192 ? 13.062 -29.438 12.789 1 98.5 192 ALA A N 1
ATOM 1456 C CA . ALA A 1 192 ? 14.516 -29.328 12.898 1 98.5 192 ALA A CA 1
ATOM 1457 C C . ALA A 1 192 ? 15.039 -28.188 12.031 1 98.5 192 ALA A C 1
ATOM 1459 O O . ALA A 1 192 ? 15.883 -27.406 12.469 1 98.5 192 ALA A O 1
ATOM 1460 N N . LEU A 1 193 ? 14.633 -28.094 10.828 1 98.75 193 LEU A N 1
ATOM 1461 C CA . LEU A 1 193 ? 15.07 -27.047 9.93 1 98.75 193 LEU A CA 1
ATOM 1462 C C . LEU A 1 193 ? 14.625 -25.672 10.43 1 98.75 193 LEU A C 1
ATOM 1464 O O . LEU A 1 193 ? 15.422 -24.734 10.492 1 98.75 193 LEU A O 1
ATOM 1468 N N . ILE A 1 194 ? 13.367 -25.5 10.773 1 98.81 194 ILE A N 1
ATOM 1469 C CA . ILE A 1 194 ? 12.805 -24.219 11.195 1 98.81 194 ILE A CA 1
ATOM 1470 C C . ILE A 1 194 ? 13.539 -23.719 12.43 1 98.81 194 ILE A C 1
ATOM 1472 O O . ILE A 1 194 ? 13.828 -22.516 12.547 1 98.81 194 ILE A O 1
ATOM 1476 N N . ALA A 1 195 ? 13.852 -24.609 13.344 1 98.44 195 ALA A N 1
ATOM 1477 C CA . ALA A 1 195 ? 14.547 -24.25 14.578 1 98.44 195 ALA A CA 1
ATOM 1478 C C . ALA A 1 195 ? 15.914 -23.641 14.289 1 98.44 195 ALA A C 1
ATOM 1480 O O . ALA A 1 195 ? 16.453 -22.891 15.094 1 98.44 195 ALA A O 1
ATOM 1481 N N . ARG A 1 196 ? 16.453 -23.938 13.141 1 98.38 196 ARG A N 1
ATOM 1482 C CA . ARG A 1 196 ? 17.828 -23.531 12.805 1 98.38 196 ARG A CA 1
ATOM 1483 C C . ARG A 1 196 ? 17.828 -22.234 12.016 1 98.38 196 ARG A C 1
ATOM 1485 O O . ARG A 1 196 ? 18.906 -21.688 11.734 1 98.38 196 ARG A O 1
ATOM 1492 N N . LEU A 1 197 ? 16.703 -21.734 11.617 1 98.56 197 LEU A N 1
ATOM 1493 C CA . LEU A 1 197 ? 16.672 -20.484 10.867 1 98.56 197 LEU A CA 1
ATOM 1494 C C . LEU A 1 197 ? 17.25 -19.344 11.695 1 98.56 197 LEU A C 1
ATOM 1496 O O . LEU A 1 197 ? 17.125 -19.344 12.922 1 98.56 197 LEU A O 1
ATOM 1500 N N . LYS A 1 198 ? 17.812 -18.359 11.047 1 97.56 198 LYS A N 1
ATOM 1501 C CA . LYS A 1 198 ? 18.359 -17.172 11.703 1 97.56 198 LYS A CA 1
ATOM 1502 C C . LYS A 1 198 ? 17.266 -16.391 12.438 1 97.56 198 LYS A C 1
ATOM 1504 O O . LYS A 1 198 ? 16.125 -16.344 11.984 1 97.56 198 LYS A O 1
ATOM 1509 N N . PRO A 1 199 ? 17.625 -15.836 13.578 1 96.94 199 PRO A N 1
ATOM 1510 C CA . PRO A 1 199 ? 16.672 -14.914 14.18 1 96.94 199 PRO A CA 1
ATOM 1511 C C . PRO A 1 199 ? 16.234 -13.812 13.219 1 96.94 199 PRO A C 1
ATOM 1513 O O . PRO A 1 199 ? 17.078 -13.148 12.609 1 96.94 199 PRO A O 1
ATOM 1516 N N . GLY A 1 200 ? 14.961 -13.672 13.094 1 97.5 200 GLY A N 1
ATOM 1517 C CA . GLY A 1 200 ? 14.445 -12.633 12.227 1 97.5 200 GLY A CA 1
ATOM 1518 C C . GLY A 1 200 ? 14.344 -13.055 10.773 1 97.5 200 GLY A C 1
ATOM 1519 O O . GLY A 1 200 ? 14.008 -12.242 9.906 1 97.5 200 GLY A O 1
ATOM 1520 N N . ALA A 1 201 ? 14.609 -14.32 10.508 1 98.69 201 ALA A N 1
ATOM 1521 C CA . ALA A 1 201 ? 14.539 -14.805 9.133 1 98.69 201 ALA A CA 1
ATOM 1522 C C . ALA A 1 201 ? 13.109 -14.734 8.602 1 98.69 201 ALA A C 1
ATOM 1524 O O . ALA A 1 201 ? 12.156 -14.719 9.375 1 98.69 201 ALA A O 1
ATOM 1525 N N . ILE A 1 202 ? 12.992 -14.625 7.32 1 98.94 202 ILE A N 1
ATOM 1526 C CA . ILE A 1 202 ? 11.703 -14.656 6.633 1 98.94 202 ILE A CA 1
ATOM 1527 C C . ILE A 1 202 ? 11.531 -16 5.934 1 98.94 202 ILE A C 1
ATOM 1529 O O . ILE A 1 202 ? 12.414 -16.453 5.195 1 98.94 202 ILE A O 1
ATOM 1533 N N . LEU A 1 203 ? 10.484 -16.703 6.223 1 98.94 203 LEU A N 1
ATOM 1534 C CA . LEU A 1 203 ? 10.133 -17.953 5.582 1 98.94 203 LEU A CA 1
ATOM 1535 C C . LEU A 1 203 ? 8.93 -17.781 4.664 1 98.94 203 LEU A C 1
ATOM 1537 O O . LEU A 1 203 ? 7.879 -17.281 5.094 1 98.94 203 LEU A O 1
ATOM 1541 N N . ILE A 1 204 ? 9.047 -18.125 3.395 1 98.94 204 ILE A N 1
ATOM 1542 C CA . ILE A 1 204 ? 7.984 -17.969 2.414 1 98.94 204 ILE A CA 1
ATOM 154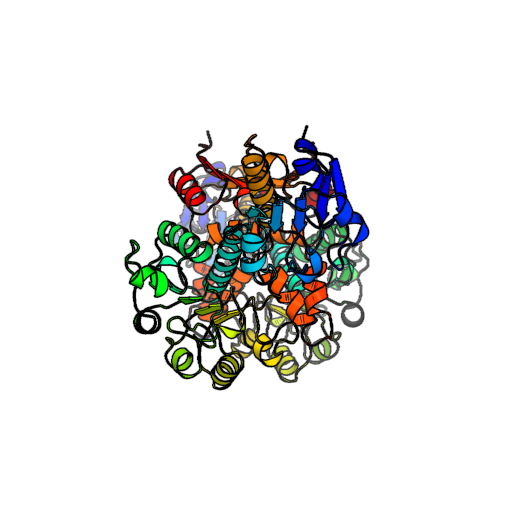3 C C . ILE A 1 204 ? 7.656 -19.312 1.771 1 98.94 204 ILE A C 1
ATOM 1545 O O . ILE A 1 204 ? 8.555 -20.016 1.314 1 98.94 204 ILE A O 1
ATOM 1549 N N . ASN A 1 205 ? 6.414 -19.719 1.763 1 98.88 205 ASN A N 1
ATOM 1550 C CA . ASN A 1 205 ? 5.953 -20.875 1.003 1 98.88 205 ASN A CA 1
ATOM 1551 C C . ASN A 1 205 ? 4.793 -20.516 0.08 1 98.88 205 ASN A C 1
ATOM 1553 O O . ASN A 1 205 ? 3.703 -20.172 0.548 1 98.88 205 ASN A O 1
ATOM 1557 N N . ALA A 1 206 ? 5.031 -20.547 -1.192 1 98 206 ALA A N 1
ATOM 1558 C CA . ALA A 1 206 ? 4.004 -20.266 -2.189 1 98 206 ALA A CA 1
ATOM 1559 C C . ALA A 1 206 ? 3.895 -21.406 -3.205 1 98 206 ALA A C 1
ATOM 1561 O O . ALA A 1 206 ? 3.516 -21.172 -4.359 1 98 206 ALA A O 1
ATOM 1562 N N . CYS A 1 207 ? 4.309 -22.609 -2.854 1 95.75 207 CYS A N 1
ATOM 1563 C CA . CYS A 1 207 ? 4.27 -23.734 -3.785 1 95.75 207 CYS A CA 1
ATOM 1564 C C . CYS A 1 207 ? 3.232 -24.75 -3.354 1 95.75 207 CYS A C 1
ATOM 1566 O O . CYS A 1 207 ? 2.061 -24.656 -3.717 1 95.75 207 CYS A O 1
ATOM 1568 N N . ARG A 1 208 ? 3.598 -25.672 -2.385 1 95.12 208 ARG A N 1
ATOM 1569 C CA . ARG A 1 208 ? 2.678 -26.656 -1.826 1 95.12 208 ARG A CA 1
ATOM 1570 C C . ARG A 1 208 ? 2.682 -26.609 -0.302 1 95.12 208 ARG A C 1
ATOM 1572 O O . ARG A 1 208 ? 3.742 -26.516 0.319 1 95.12 208 ARG A O 1
ATOM 1579 N N . GLY A 1 209 ? 1.519 -26.703 0.283 1 97.62 209 GLY A N 1
ATOM 1580 C CA . GLY A 1 209 ? 1.351 -26.516 1.716 1 97.62 209 GLY A CA 1
ATOM 1581 C C . GLY A 1 209 ? 2.264 -27.406 2.543 1 97.62 209 GLY A C 1
ATOM 1582 O O . GLY A 1 209 ? 3.049 -26.906 3.354 1 97.62 209 GLY A O 1
ATOM 1583 N N . PRO A 1 210 ? 2.289 -28.719 2.193 1 97.94 210 PRO A N 1
ATOM 1584 C CA . PRO A 1 210 ? 3.002 -29.672 3.049 1 97.94 210 PRO A CA 1
ATOM 1585 C C . PRO A 1 210 ? 4.52 -29.578 2.895 1 97.94 210 PRO A C 1
ATOM 1587 O O . PRO A 1 210 ? 5.254 -30.328 3.543 1 97.94 210 PRO A O 1
ATOM 1590 N N . VAL A 1 211 ? 5.008 -28.703 2.064 1 98.62 211 VAL A N 1
ATOM 1591 C CA . VAL A 1 211 ? 6.449 -28.5 1.994 1 98.62 211 VAL A CA 1
ATOM 1592 C C . VAL A 1 211 ? 6.953 -27.922 3.318 1 98.62 211 VAL A C 1
ATOM 1594 O O . VAL A 1 211 ? 8.039 -28.281 3.777 1 98.62 211 VAL A O 1
ATOM 1597 N N . VAL A 1 212 ? 6.191 -27.078 3.885 1 98.81 212 VAL A N 1
ATOM 1598 C CA . VAL A 1 212 ? 6.434 -26.578 5.238 1 98.81 212 VAL A CA 1
ATOM 1599 C C . VAL A 1 212 ? 5.52 -27.312 6.223 1 98.81 212 VAL A C 1
ATOM 1601 O O . VAL A 1 212 ? 4.301 -27.344 6.039 1 98.81 212 VAL A O 1
ATOM 1604 N N . ASP A 1 213 ? 6.051 -27.969 7.18 1 98.81 213 ASP A N 1
ATOM 1605 C CA . ASP A 1 213 ? 5.266 -28.578 8.242 1 98.81 213 ASP A CA 1
ATOM 1606 C C . ASP A 1 213 ? 4.551 -27.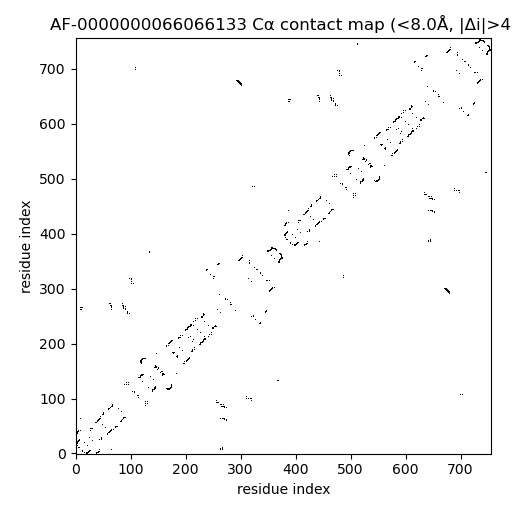516 9.078 1 98.81 213 ASP A C 1
ATOM 1608 O O . ASP A 1 213 ? 5.16 -26.891 9.945 1 98.81 213 ASP A O 1
ATOM 1612 N N . ASN A 1 214 ? 3.281 -27.391 8.828 1 98.81 214 ASN A N 1
ATOM 1613 C CA . ASN A 1 214 ? 2.523 -26.297 9.445 1 98.81 214 ASN A CA 1
ATOM 1614 C C . ASN A 1 214 ? 2.453 -26.469 10.961 1 98.81 214 ASN A C 1
ATOM 1616 O O . ASN A 1 214 ? 2.482 -25.469 11.695 1 98.81 214 ASN A O 1
ATOM 1620 N N . ALA A 1 215 ? 2.279 -27.688 11.367 1 98.62 215 ALA A N 1
ATOM 1621 C CA . ALA A 1 215 ? 2.221 -27.938 12.805 1 98.62 215 ALA A CA 1
ATOM 1622 C C . ALA A 1 215 ? 3.539 -27.562 13.484 1 98.62 215 ALA A C 1
ATOM 1624 O O . ALA A 1 215 ? 3.545 -26.938 14.547 1 98.62 215 ALA A O 1
ATOM 1625 N N . ALA A 1 216 ? 4.613 -27.922 12.867 1 98.81 216 ALA A N 1
ATOM 1626 C CA . ALA A 1 216 ? 5.934 -27.578 13.391 1 98.81 216 ALA A CA 1
ATOM 1627 C C . ALA A 1 216 ? 6.145 -26.062 13.398 1 98.81 216 ALA A C 1
ATOM 1629 O O . ALA A 1 216 ? 6.68 -25.516 14.359 1 98.81 216 ALA A O 1
ATOM 1630 N N . LEU A 1 217 ? 5.781 -25.422 12.328 1 98.88 217 LEU A N 1
ATOM 1631 C CA . LEU A 1 217 ? 5.922 -23.969 12.227 1 98.88 217 LEU A CA 1
ATOM 1632 C C . LEU A 1 217 ? 5.137 -23.281 13.328 1 98.88 217 LEU A C 1
ATOM 1634 O O . LEU A 1 217 ? 5.66 -22.375 14 1 98.88 217 LEU A O 1
ATOM 1638 N N . LEU A 1 218 ? 3.895 -23.719 13.516 1 98.81 218 LEU A N 1
ATOM 1639 C CA . LEU A 1 218 ? 3.064 -23.141 14.57 1 98.81 218 LEU A CA 1
ATOM 1640 C C . LEU A 1 218 ? 3.734 -23.281 15.93 1 98.81 218 LEU A C 1
ATOM 1642 O O . LEU A 1 218 ? 3.809 -22.312 16.688 1 98.81 218 LEU A O 1
ATOM 1646 N N . ALA A 1 219 ? 4.172 -24.469 16.188 1 98.69 219 ALA A N 1
ATOM 1647 C CA . ALA A 1 219 ? 4.809 -24.75 17.469 1 98.69 219 ALA A CA 1
ATOM 1648 C C . ALA A 1 219 ? 6 -23.828 17.703 1 98.69 219 ALA A C 1
ATOM 1650 O O . ALA A 1 219 ? 6.188 -23.312 18.812 1 98.69 219 ALA A O 1
ATOM 1651 N N . ARG A 1 220 ? 6.82 -23.594 16.703 1 98.62 220 ARG A N 1
ATOM 1652 C CA . ARG A 1 220 ? 7.996 -22.734 16.797 1 98.62 220 ARG A CA 1
ATOM 1653 C C . ARG A 1 220 ? 7.594 -21.281 17.031 1 98.62 220 ARG A C 1
ATOM 1655 O O . ARG A 1 220 ? 8.219 -20.578 17.828 1 98.62 220 ARG A O 1
ATOM 1662 N N . LEU A 1 221 ? 6.602 -20.844 16.328 1 98.62 221 LEU A N 1
ATOM 1663 C CA . LEU A 1 221 ? 6.121 -19.469 16.484 1 98.62 221 LEU A CA 1
ATOM 1664 C C . LEU A 1 221 ? 5.52 -19.266 17.859 1 98.62 221 LEU A C 1
ATOM 1666 O O . LEU A 1 221 ? 5.742 -18.219 18.5 1 98.62 221 LEU A O 1
ATOM 1670 N N . GLU A 1 222 ? 4.785 -20.219 18.359 1 98.19 222 GLU A N 1
ATOM 1671 C CA . GLU A 1 222 ? 4.191 -20.141 19.688 1 98.19 222 GLU A CA 1
ATOM 1672 C C . GLU A 1 222 ? 5.262 -20.109 20.766 1 98.19 222 GLU A C 1
ATOM 1674 O O . GLU A 1 222 ? 5.082 -19.469 21.812 1 98.19 222 GLU A O 1
ATOM 1679 N N . ALA A 1 223 ? 6.297 -20.734 20.484 1 98 223 ALA A N 1
ATOM 1680 C CA . ALA A 1 223 ? 7.41 -20.766 21.422 1 98 223 ALA A CA 1
ATOM 1681 C C . ALA A 1 223 ? 8.195 -19.469 21.391 1 98 223 ALA A C 1
ATOM 1683 O O . ALA A 1 223 ? 9.141 -19.281 22.156 1 98 223 ALA A O 1
ATOM 1684 N N . GLY A 1 224 ? 7.938 -18.609 20.469 1 97.69 224 GLY A N 1
ATOM 1685 C CA . GLY A 1 224 ? 8.516 -17.266 20.469 1 97.69 224 GLY A CA 1
ATOM 1686 C C . GLY A 1 224 ? 9.688 -17.141 19.516 1 97.69 224 GLY A C 1
ATOM 1687 O O . GLY A 1 224 ? 10.438 -16.156 19.578 1 97.69 224 GLY A O 1
ATOM 1688 N N . GLN A 1 225 ? 9.891 -18.109 18.625 1 97.81 225 GLN A N 1
ATOM 1689 C CA . GLN A 1 225 ? 10.961 -17.953 17.641 1 97.81 225 GLN A CA 1
ATOM 1690 C C . GLN A 1 225 ? 10.711 -16.75 16.734 1 97.81 225 GLN A C 1
ATOM 1692 O O . GLN A 1 225 ? 9.625 -16.609 16.172 1 97.81 225 GLN A O 1
ATOM 1697 N N . PRO A 1 226 ? 11.664 -15.844 16.656 1 98 226 PRO A N 1
ATOM 1698 C CA . PRO A 1 226 ? 11.469 -14.617 15.875 1 98 226 PRO A CA 1
ATOM 1699 C C . PRO A 1 226 ? 11.594 -14.852 14.367 1 98 226 PRO A C 1
ATOM 1701 O O . PRO A 1 226 ? 12.703 -14.836 13.828 1 98 226 PRO A O 1
ATOM 1704 N N . LEU A 1 227 ? 10.516 -15.094 13.695 1 98.56 227 LEU A N 1
ATOM 1705 C CA . LEU A 1 227 ? 10.43 -15.297 12.258 1 98.56 227 LEU A CA 1
ATOM 1706 C C . LEU A 1 227 ? 9.344 -14.414 11.648 1 98.56 227 LEU A C 1
ATOM 1708 O O . LEU A 1 227 ? 8.352 -14.109 12.312 1 98.56 227 LEU A O 1
ATOM 1712 N N . SER A 1 228 ? 9.539 -13.922 10.531 1 98.81 228 SER A N 1
ATOM 1713 C CA . SER A 1 228 ? 8.453 -13.469 9.68 1 98.81 228 SER A CA 1
ATOM 1714 C C . SER A 1 228 ? 8.047 -14.547 8.672 1 98.81 228 SER A C 1
ATOM 1716 O O . SER A 1 228 ? 8.906 -15.242 8.125 1 98.81 228 SER A O 1
ATOM 1718 N N . VAL A 1 229 ? 6.762 -14.742 8.484 1 98.94 229 VAL A N 1
ATOM 1719 C CA . VAL A 1 229 ? 6.309 -15.883 7.695 1 98.94 229 VAL A CA 1
ATOM 1720 C C . VAL A 1 229 ? 5.262 -15.43 6.684 1 98.94 229 VAL A C 1
ATOM 1722 O O . VAL A 1 229 ? 4.359 -14.656 7.016 1 98.94 229 VAL A O 1
ATOM 1725 N N . VAL A 1 230 ? 5.41 -15.836 5.434 1 98.94 230 VAL A N 1
ATOM 1726 C CA . VAL A 1 230 ? 4.461 -15.625 4.348 1 98.94 230 VAL A CA 1
ATOM 1727 C C . VAL A 1 230 ? 4.008 -16.969 3.785 1 98.94 230 VAL A C 1
ATOM 1729 O O . VAL A 1 230 ? 4.82 -17.734 3.26 1 98.94 230 VAL A O 1
ATOM 1732 N N . LEU A 1 231 ? 2.717 -17.281 3.865 1 98.94 231 LEU A N 1
ATOM 1733 C CA . LEU A 1 231 ? 2.18 -18.531 3.346 1 98.94 231 LEU A CA 1
ATOM 1734 C C . LEU A 1 231 ? 1.044 -18.266 2.361 1 98.94 231 LEU A C 1
ATOM 1736 O O . LEU A 1 231 ? 0.057 -17.609 2.707 1 98.94 231 LEU A O 1
ATOM 1740 N N . ASP A 1 232 ? 1.188 -18.781 1.205 1 98.75 232 ASP A N 1
ATOM 1741 C CA . ASP A 1 232 ? 0.078 -18.797 0.258 1 98.75 232 ASP A CA 1
ATOM 1742 C C . ASP A 1 232 ? -0.611 -20.156 0.238 1 98.75 232 ASP A C 1
ATOM 1744 O O . ASP A 1 232 ? -1.668 -20.312 -0.377 1 98.75 232 ASP A O 1
ATOM 1748 N N . VAL A 1 233 ? 0.001 -21.125 0.845 1 98.31 233 VAL A N 1
ATOM 1749 C CA . VAL A 1 233 ? -0.484 -22.5 0.833 1 98.31 233 VAL A CA 1
ATOM 1750 C C . VAL A 1 233 ? -0.469 -23.078 2.25 1 98.31 233 VAL A C 1
ATOM 1752 O O . VAL A 1 233 ? 0.277 -22.594 3.109 1 98.31 233 VAL A O 1
ATOM 1755 N N . TRP A 1 234 ? -1.223 -24.047 2.441 1 98.19 234 TRP A N 1
ATOM 1756 C CA . TRP A 1 234 ? -1.481 -24.531 3.797 1 98.19 234 TRP A CA 1
ATOM 1757 C C . TRP A 1 234 ? -1.558 -26.047 3.838 1 98.19 234 TRP A C 1
ATOM 1759 O O . TRP A 1 234 ? -1.762 -26.688 2.807 1 98.19 234 TRP A O 1
ATOM 1769 N N . GLU A 1 235 ? -1.456 -26.578 5.02 1 97.31 235 GLU A N 1
ATOM 1770 C CA . GLU A 1 235 ? -1.6 -28.016 5.285 1 97.31 235 GLU A CA 1
ATOM 1771 C C . GLU A 1 235 ? -2.57 -28.266 6.434 1 97.31 235 GLU A C 1
ATOM 1773 O O . GLU A 1 235 ? -2.238 -28.031 7.598 1 97.31 235 GLU A O 1
ATOM 1778 N N . PRO A 1 236 ? -3.732 -28.797 6.07 1 94.12 236 PRO A N 1
ATOM 1779 C CA . PRO A 1 236 ? -4.277 -29.078 4.738 1 94.12 236 PRO A CA 1
ATOM 1780 C C . PRO A 1 236 ? -5.023 -27.891 4.145 1 94.12 236 PRO A C 1
ATOM 1782 O O . PRO A 1 236 ? -5.168 -26.859 4.805 1 94.12 236 PRO A O 1
ATOM 1785 N N . GLU A 1 237 ? -5.391 -27.922 2.9 1 93.56 237 GLU A N 1
ATOM 1786 C CA . GLU A 1 237 ? -6.348 -27.047 2.238 1 93.56 237 GLU A CA 1
ATOM 1787 C C . GLU A 1 237 ? -7.637 -27.797 1.897 1 93.56 237 GLU A C 1
ATOM 1789 O O . GLU A 1 237 ? -7.605 -28.984 1.592 1 93.56 237 GLU A O 1
ATOM 1794 N N . PRO A 1 238 ? -8.664 -27.203 2.104 1 93.75 238 PRO A N 1
ATOM 1795 C CA . PRO A 1 238 ? -8.914 -25.781 2.396 1 93.75 238 PRO A CA 1
ATOM 1796 C C . PRO A 1 238 ? -8.984 -25.5 3.895 1 93.75 238 PRO A C 1
ATOM 1798 O O . PRO A 1 238 ? -9.156 -24.344 4.297 1 93.75 238 PRO A O 1
ATOM 1801 N N . ALA A 1 239 ? -8.836 -26.516 4.715 1 93.94 239 ALA A N 1
ATOM 1802 C CA . ALA A 1 239 ? -8.969 -26.375 6.164 1 93.94 239 ALA A CA 1
ATOM 1803 C C . ALA A 1 239 ? -7.648 -25.953 6.797 1 93.94 239 ALA A C 1
ATOM 1805 O O . ALA A 1 239 ? -7.031 -26.703 7.543 1 93.94 239 ALA A O 1
ATOM 1806 N N . LEU A 1 240 ? -7.332 -24.688 6.621 1 95.81 240 LEU A N 1
ATOM 1807 C CA . LEU A 1 240 ? -6.078 -24.188 7.168 1 95.81 240 LEU A CA 1
ATOM 1808 C C . LEU A 1 240 ? -6.176 -24 8.68 1 95.81 240 LEU A C 1
ATOM 1810 O O . LEU A 1 240 ? -7.273 -23.859 9.219 1 95.81 240 LEU A O 1
ATOM 1814 N N . ASN A 1 241 ? -5.051 -24.094 9.344 1 96.88 241 ASN A N 1
ATOM 1815 C CA . ASN A 1 241 ? -4.953 -23.859 10.773 1 96.88 241 ASN A CA 1
ATOM 1816 C C . ASN A 1 241 ? -5.078 -22.359 11.094 1 96.88 241 ASN A C 1
ATOM 1818 O O . ASN A 1 241 ? -4.176 -21.578 10.797 1 96.88 241 ASN A O 1
ATOM 1822 N N . VAL A 1 242 ? -6.156 -21.984 11.789 1 97.69 242 VAL A N 1
ATOM 1823 C CA . VAL A 1 242 ? -6.465 -20.578 12.062 1 97.69 242 VAL A CA 1
ATOM 1824 C C . VAL A 1 242 ? -5.461 -20.016 13.062 1 97.69 242 VAL A C 1
ATOM 1826 O O . VAL A 1 242 ? -5.09 -18.844 12.977 1 97.69 242 VAL A O 1
ATOM 1829 N N . GLU A 1 243 ? -5.012 -20.844 13.984 1 98.19 243 GLU A N 1
ATOM 1830 C CA . GLU A 1 243 ? -4.008 -20.391 14.945 1 98.19 243 GLU A CA 1
ATOM 1831 C C . GLU A 1 243 ? -2.697 -20.031 14.25 1 98.19 243 GLU A C 1
ATOM 1833 O O . GLU A 1 243 ? -2.033 -19.062 14.617 1 98.19 243 GLU A O 1
ATOM 1838 N N . LEU A 1 244 ? -2.32 -20.828 13.242 1 98.75 244 LEU A N 1
ATOM 1839 C CA . LEU A 1 244 ? -1.133 -20.5 12.461 1 98.75 244 LEU A CA 1
ATOM 1840 C C . LEU A 1 244 ? -1.335 -19.219 11.672 1 98.75 244 LEU A C 1
ATOM 1842 O O . LEU A 1 244 ? -0.448 -18.359 11.633 1 98.75 244 LEU A O 1
ATOM 1846 N N . LEU A 1 245 ? -2.502 -19.078 11.078 1 98.75 245 LEU A N 1
ATOM 1847 C CA . LEU A 1 245 ? -2.811 -17.875 10.312 1 98.75 245 LEU A CA 1
ATOM 1848 C C . LEU A 1 245 ? -2.639 -16.625 11.172 1 98.75 245 LEU A C 1
ATOM 1850 O O . LEU A 1 245 ? -2.141 -15.609 10.695 1 98.75 245 LEU A O 1
ATOM 1854 N N . LYS A 1 246 ? -3.014 -16.719 12.422 1 97.75 246 LYS A N 1
ATOM 1855 C CA . LYS A 1 246 ? -2.918 -15.586 13.336 1 97.75 246 LYS A CA 1
ATOM 1856 C C . LYS A 1 246 ? -1.464 -15.188 13.57 1 97.75 246 LYS A C 1
ATOM 1858 O O . LYS A 1 246 ? -1.179 -14.055 13.961 1 97.75 246 LYS A O 1
ATOM 1863 N N . ARG A 1 247 ? -0.569 -16.109 13.281 1 98.19 247 ARG A N 1
ATOM 1864 C CA . ARG A 1 247 ? 0.814 -15.891 13.688 1 98.19 247 ARG A CA 1
ATOM 1865 C C . ARG A 1 247 ? 1.687 -15.547 12.484 1 98.19 247 ARG A C 1
ATOM 1867 O O . ARG A 1 247 ? 2.812 -15.07 12.648 1 98.19 247 ARG A O 1
ATOM 1874 N N . VAL A 1 248 ? 1.222 -15.797 11.266 1 98.75 248 VAL A N 1
ATOM 1875 C CA . VAL A 1 248 ? 2.045 -15.477 10.102 1 98.75 248 VAL A CA 1
ATOM 1876 C C . VAL A 1 248 ? 1.872 -14 9.734 1 98.75 248 VAL A C 1
ATOM 1878 O O . VAL A 1 248 ? 0.888 -13.367 10.125 1 98.75 248 VAL A O 1
ATOM 1881 N N . ASP A 1 249 ? 2.785 -13.477 9.047 1 98.75 249 ASP A N 1
ATOM 1882 C CA . ASP A 1 249 ? 2.758 -12.07 8.672 1 98.75 249 ASP A CA 1
ATOM 1883 C C . ASP A 1 249 ? 1.824 -11.836 7.488 1 98.75 249 ASP A C 1
ATOM 1885 O O . ASP A 1 249 ? 1.123 -10.82 7.434 1 98.75 249 ASP A O 1
ATOM 1889 N N . ILE A 1 250 ? 1.833 -12.695 6.535 1 98.88 250 ILE A N 1
ATOM 1890 C CA . ILE A 1 250 ? 0.962 -12.672 5.363 1 98.88 250 ILE A CA 1
ATOM 1891 C C . ILE A 1 250 ? 0.432 -14.078 5.09 1 98.88 250 ILE A C 1
ATOM 1893 O O . ILE A 1 250 ? 1.202 -15.039 5.035 1 98.88 250 ILE A O 1
ATOM 1897 N N . GLY A 1 251 ? -0.793 -14.25 5.047 1 98.81 251 GLY A N 1
ATOM 1898 C CA . GLY A 1 251 ? -1.468 -15.484 4.676 1 98.81 251 GLY A CA 1
ATOM 1899 C C . GLY A 1 251 ? -2.516 -15.289 3.596 1 98.81 251 GLY A C 1
ATOM 1900 O O . GLY A 1 251 ? -3.359 -14.398 3.697 1 98.81 251 GLY A O 1
ATOM 1901 N N . THR A 1 252 ? -2.443 -16.078 2.525 1 98.69 252 THR A N 1
ATOM 1902 C CA . THR A 1 252 ? -3.404 -15.953 1.434 1 98.69 252 THR A CA 1
ATOM 1903 C C . THR A 1 252 ? -3.936 -17.328 1.028 1 98.69 252 THR A C 1
ATOM 1905 O O . THR A 1 252 ? -3.477 -18.359 1.538 1 98.69 252 THR A O 1
ATOM 1908 N N . ALA A 1 253 ? -4.949 -17.391 0.223 1 97.94 253 ALA A N 1
ATOM 1909 C CA . ALA A 1 253 ? -5.719 -18.609 -0.054 1 97.94 253 ALA A CA 1
ATOM 1910 C C . ALA A 1 253 ? -5.293 -19.234 -1.379 1 97.94 253 ALA A C 1
ATOM 1912 O O . ALA A 1 253 ? -6.133 -19.484 -2.248 1 97.94 253 ALA A O 1
ATOM 1913 N N . HIS A 1 254 ? -3.967 -19.547 -1.456 1 96.56 254 HIS A N 1
ATOM 1914 C CA . HIS A 1 254 ? -3.445 -20.234 -2.629 1 96.56 254 HIS A CA 1
ATOM 1915 C C . HIS A 1 254 ? -3.789 -19.484 -3.91 1 96.56 254 HIS A C 1
ATOM 1917 O O . HIS A 1 254 ? -4.332 -20.078 -4.852 1 96.56 254 HIS A O 1
ATOM 1923 N N . ILE A 1 255 ? -3.465 -18.172 -3.9 1 97.75 255 ILE A N 1
ATOM 1924 C CA . ILE A 1 255 ? -3.824 -17.297 -5.008 1 97.75 255 ILE A CA 1
ATOM 1925 C C . ILE A 1 255 ? -2.568 -16.641 -5.578 1 97.75 255 ILE A C 1
ATOM 1927 O O . ILE A 1 255 ? -2.654 -15.75 -6.422 1 97.75 255 ILE A O 1
ATOM 1931 N N . ALA A 1 256 ? -1.366 -17.031 -5.16 1 98.06 256 ALA A N 1
ATOM 1932 C CA . ALA A 1 256 ? -0.132 -16.391 -5.605 1 98.06 256 ALA A CA 1
ATOM 1933 C C . ALA A 1 256 ? 0.004 -16.453 -7.125 1 98.06 256 ALA A C 1
ATOM 1935 O O . ALA A 1 256 ? 0.551 -15.539 -7.746 1 98.06 256 ALA A O 1
ATOM 1936 N N . GLY A 1 257 ? -0.549 -17.516 -7.711 1 96.44 257 GLY A N 1
ATOM 1937 C CA . GLY A 1 257 ? -0.408 -17.734 -9.141 1 96.44 257 GLY A CA 1
ATOM 1938 C C . GLY A 1 257 ? -1.556 -17.172 -9.953 1 96.44 257 GLY A C 1
ATOM 1939 O O . GLY A 1 257 ? -1.688 -17.453 -11.141 1 96.44 257 GLY A O 1
ATOM 1940 N N . TYR A 1 258 ? -2.395 -16.25 -9.227 1 95.12 258 TYR A N 1
ATOM 1941 C CA . TYR A 1 258 ? -3.621 -15.805 -9.875 1 95.12 258 TYR A CA 1
ATOM 1942 C C . TYR A 1 258 ? -3.416 -14.453 -10.555 1 95.12 258 TYR A C 1
ATOM 1944 O O . TYR A 1 258 ? -3.451 -13.414 -9.898 1 95.12 258 TYR A O 1
ATOM 1952 N N . THR A 1 259 ? -3.094 -14.383 -11.82 1 97.19 259 THR A N 1
ATOM 1953 C CA . THR A 1 259 ? -3.141 -13.164 -12.617 1 97.19 259 THR A CA 1
ATOM 1954 C C . THR A 1 259 ? -3.893 -13.398 -13.93 1 97.19 259 THR A C 1
ATOM 1956 O O . THR A 1 259 ? -3.957 -14.523 -14.414 1 97.19 259 THR A O 1
ATOM 1959 N N . LEU A 1 260 ? -4.473 -12.359 -14.391 1 96.81 260 LEU A N 1
ATOM 1960 C CA . LEU A 1 260 ? -5.129 -12.453 -15.688 1 96.81 260 LEU A CA 1
ATOM 1961 C C . LEU A 1 260 ? -4.145 -12.906 -16.766 1 96.81 260 LEU A C 1
ATOM 1963 O O . LEU A 1 260 ? -4.469 -13.758 -17.594 1 96.81 260 LEU A O 1
ATOM 1967 N N . GLU A 1 261 ? -2.959 -12.32 -16.766 1 97.5 261 GLU A N 1
ATOM 1968 C CA . GLU A 1 261 ? -1.919 -12.711 -17.719 1 97.5 261 GLU A CA 1
ATOM 1969 C C . GLU A 1 261 ? -1.583 -14.195 -17.594 1 97.5 261 GLU A C 1
ATOM 1971 O O . GLU A 1 261 ? -1.449 -14.891 -18.594 1 97.5 261 GLU A O 1
ATOM 1976 N N . GLY A 1 262 ? -1.409 -14.656 -16.328 1 96.56 262 GLY A N 1
ATOM 1977 C CA . GLY A 1 262 ? -1.077 -16.062 -16.094 1 96.56 262 GLY A CA 1
ATOM 1978 C C . GLY A 1 262 ? -2.127 -17.016 -16.625 1 96.56 262 GLY A C 1
ATOM 1979 O O . GLY A 1 262 ? -1.795 -18.016 -17.25 1 96.56 262 GLY A O 1
ATOM 1980 N N . LYS A 1 263 ? -3.365 -16.719 -16.406 1 94.5 263 LYS A N 1
ATOM 1981 C CA . LYS A 1 263 ? -4.457 -17.531 -16.922 1 94.5 263 LYS A CA 1
ATOM 1982 C C . LYS A 1 263 ? -4.457 -17.547 -18.438 1 94.5 263 LYS A C 1
ATOM 1984 O O . LYS A 1 263 ? -4.582 -18.609 -19.062 1 94.5 263 LYS A O 1
ATOM 1989 N N . ALA A 1 264 ? -4.332 -16.391 -19 1 95.81 264 ALA A N 1
ATOM 1990 C CA . ALA A 1 264 ? -4.305 -16.281 -20.453 1 95.81 264 ALA A CA 1
ATOM 1991 C C . ALA A 1 264 ? -3.104 -17.016 -21.047 1 95.81 264 ALA A C 1
ATOM 1993 O O . ALA A 1 264 ? -3.211 -17.656 -22.078 1 95.81 264 ALA A O 1
ATOM 1994 N N . ARG A 1 265 ? -1.99 -16.875 -20.391 1 96.81 265 ARG A N 1
ATOM 1995 C CA . ARG A 1 265 ? -0.778 -17.562 -20.844 1 96.81 265 ARG A CA 1
ATOM 1996 C C . ARG A 1 265 ? -0.973 -19.078 -20.844 1 96.81 265 ARG A C 1
ATOM 1998 O O . ARG A 1 265 ? -0.487 -19.766 -21.75 1 96.81 265 ARG A O 1
ATOM 2005 N N . GLY A 1 266 ? -1.65 -19.594 -19.828 1 96.5 266 GLY A N 1
ATOM 2006 C CA . GLY A 1 266 ? -1.968 -21.016 -19.828 1 96.5 266 GLY A CA 1
ATOM 2007 C C . GLY A 1 266 ? -2.75 -21.453 -21.047 1 96.5 266 GLY A C 1
ATOM 2008 O O . GLY A 1 266 ? -2.4 -22.453 -21.703 1 96.5 266 GLY A O 1
ATOM 2009 N N . THR A 1 267 ? -3.719 -20.688 -21.406 1 96.75 267 THR A N 1
ATOM 2010 C CA . THR A 1 267 ? -4.555 -20.984 -22.562 1 96.75 267 THR A CA 1
ATOM 2011 C C . THR A 1 267 ? -3.76 -20.875 -23.859 1 96.75 267 THR A C 1
ATOM 2013 O O . THR A 1 267 ? -3.844 -21.734 -24.734 1 96.75 267 THR A O 1
ATOM 2016 N N . THR A 1 268 ? -2.99 -19.797 -23.984 1 97.19 268 THR A N 1
ATOM 2017 C CA . THR A 1 268 ? -2.264 -19.562 -25.219 1 97.19 268 THR A CA 1
ATOM 2018 C C . THR A 1 268 ? -1.196 -20.625 -25.438 1 97.19 268 THR A C 1
ATOM 2020 O O . THR A 1 268 ? -0.931 -21.031 -26.578 1 97.19 268 THR A O 1
ATOM 2023 N N . GLN A 1 269 ? -0.571 -21.078 -24.344 1 97.19 269 GLN A N 1
ATOM 2024 C CA . GLN A 1 269 ? 0.427 -22.125 -24.453 1 97.19 269 GLN A CA 1
ATOM 2025 C C . GLN A 1 269 ? -0.192 -23.422 -24.984 1 97.19 269 GLN A C 1
ATOM 2027 O O . GLN A 1 269 ? 0.379 -24.078 -25.859 1 97.19 269 GLN A O 1
ATOM 2032 N N . VAL A 1 270 ? -1.368 -23.75 -24.484 1 97.44 270 VAL A N 1
ATOM 2033 C CA . VAL A 1 270 ? -2.059 -24.953 -24.938 1 97.44 270 VAL A CA 1
ATOM 2034 C C . VAL A 1 270 ? -2.516 -24.781 -26.375 1 97.44 270 VAL A C 1
ATOM 2036 O O . VAL A 1 270 ? -2.416 -25.719 -27.188 1 97.44 270 VAL A O 1
ATOM 2039 N N . PHE A 1 271 ? -2.998 -23.609 -26.719 1 97.94 271 PHE A N 1
ATOM 2040 C CA . PHE A 1 271 ? -3.412 -23.297 -28.078 1 97.94 271 PHE A CA 1
ATOM 2041 C C . PHE A 1 271 ? -2.25 -23.469 -29.047 1 97.94 271 PHE A C 1
ATOM 2043 O O . PHE A 1 271 ? -2.395 -24.109 -30.094 1 97.94 271 PHE A O 1
ATOM 2050 N N . GLU A 1 272 ? -1.153 -22.875 -28.688 1 98.19 272 GLU A N 1
ATOM 2051 C CA . GLU A 1 272 ? 0.028 -22.953 -29.547 1 98.19 272 GLU A CA 1
ATOM 2052 C C . GLU A 1 272 ? 0.504 -24.391 -29.719 1 98.19 272 GLU A C 1
ATOM 2054 O O . GLU A 1 272 ? 0.878 -24.797 -30.812 1 98.19 272 GLU A O 1
ATOM 2059 N N . ALA A 1 273 ? 0.453 -25.141 -28.641 1 98.06 273 ALA A N 1
ATOM 2060 C CA . ALA A 1 273 ? 0.84 -26.547 -28.703 1 98.06 273 ALA A CA 1
ATOM 2061 C C . ALA A 1 273 ? -0.092 -27.344 -29.609 1 98.06 273 ALA A C 1
ATOM 2063 O O . ALA A 1 273 ? 0.361 -28.188 -30.391 1 98.06 273 ALA A O 1
ATOM 2064 N N . TYR A 1 274 ? -1.385 -27.094 -29.516 1 98.12 274 TYR A N 1
ATOM 2065 C CA . TYR A 1 274 ? -2.355 -27.797 -30.359 1 98.12 274 TYR A CA 1
ATOM 2066 C C . TYR A 1 274 ? -2.205 -27.406 -31.812 1 98.12 274 TYR A C 1
ATOM 2068 O O . TYR A 1 274 ? -2.283 -28.25 -32.719 1 98.12 274 TYR A O 1
ATOM 2076 N N . SER A 1 275 ? -2.027 -26.094 -32.031 1 98.31 275 SER A N 1
ATOM 2077 C CA . SER A 1 275 ? -1.82 -25.656 -33.406 1 98.31 275 SER A CA 1
ATOM 2078 C C . SER A 1 275 ? -0.6 -26.312 -34.031 1 98.31 275 SER A C 1
ATOM 2080 O O . SER A 1 275 ? -0.623 -26.688 -35.219 1 98.31 275 SER A O 1
ATOM 2082 N N . GLN A 1 276 ? 0.442 -26.484 -33.281 1 98.12 276 GLN A N 1
ATOM 2083 C CA . GLN A 1 276 ? 1.63 -27.188 -33.719 1 98.12 276 GLN A CA 1
ATOM 2084 C C . GLN A 1 276 ? 1.317 -28.656 -34.031 1 98.12 276 GLN A C 1
ATOM 2086 O O . GLN A 1 276 ? 1.761 -29.203 -35.031 1 98.12 276 GLN A O 1
ATOM 2091 N N . PHE A 1 277 ? 0.581 -29.266 -33.125 1 97.88 277 PHE A N 1
ATOM 2092 C CA . PHE A 1 277 ? 0.173 -30.656 -33.25 1 97.88 277 PHE A CA 1
ATOM 2093 C C . PHE A 1 277 ? -0.575 -30.859 -34.562 1 97.88 277 PHE A C 1
ATOM 2095 O O . PHE A 1 277 ? -0.421 -31.891 -35.219 1 97.88 277 PHE A O 1
ATOM 2102 N N . LEU A 1 278 ? -1.318 -29.859 -35.031 1 97.12 278 LEU A N 1
ATOM 2103 C CA . LEU A 1 278 ? -2.119 -29.922 -36.25 1 97.12 278 LEU A CA 1
ATOM 2104 C C . LEU A 1 278 ? -1.271 -29.609 -37.469 1 97.12 278 LEU A C 1
ATOM 2106 O O . LEU A 1 278 ? -1.736 -29.75 -38.594 1 97.12 278 LEU A O 1
ATOM 2110 N N . GLY A 1 279 ? -0.111 -29.031 -37.188 1 96.69 279 GLY A N 1
ATOM 2111 C CA . GLY A 1 279 ? 0.778 -28.734 -38.281 1 96.69 279 GLY A CA 1
ATOM 2112 C C . GLY A 1 279 ? 0.629 -27.312 -38.812 1 96.69 279 GLY A C 1
ATOM 2113 O O . GLY A 1 279 ? 1.132 -26.969 -39.875 1 96.69 279 GLY A O 1
ATOM 2114 N N . THR A 1 280 ? -0.039 -26.5 -38.125 1 96.19 280 THR A N 1
ATOM 2115 C CA . THR A 1 280 ? -0.22 -25.109 -38.469 1 96.19 280 THR A CA 1
ATOM 2116 C C . THR A 1 280 ? 0.127 -24.203 -37.281 1 96.19 280 THR A C 1
ATOM 2118 O O . THR A 1 280 ? -0.747 -23.531 -36.719 1 96.19 280 THR A O 1
ATOM 2121 N N . PRO A 1 281 ? 1.344 -24.172 -36.938 1 97 281 PRO A N 1
ATOM 2122 C CA . PRO A 1 281 ? 1.762 -23.469 -35.75 1 97 281 PRO A CA 1
ATOM 2123 C C . PRO A 1 281 ? 1.37 -21.984 -35.75 1 97 281 PRO A C 1
ATOM 2125 O O . PRO A 1 281 ? 1.522 -21.312 -36.781 1 97 281 PRO A O 1
ATOM 2128 N N . GLN A 1 282 ? 0.769 -21.547 -34.656 1 96.44 282 GLN A N 1
ATOM 2129 C CA . GLN A 1 282 ? 0.383 -20.172 -34.438 1 96.44 282 GLN A CA 1
ATOM 2130 C C . GLN A 1 282 ? 0.919 -19.656 -33.094 1 96.44 282 GLN A C 1
ATOM 2132 O O . GLN A 1 282 ? 1.055 -20.438 -32.156 1 96.44 282 GLN A O 1
ATOM 2137 N N . GLN A 1 283 ? 1.25 -18.391 -33.094 1 95.69 283 GLN A N 1
ATOM 2138 C CA . GLN A 1 283 ? 1.624 -17.719 -31.844 1 95.69 283 GLN A CA 1
ATOM 2139 C C . GLN A 1 283 ? 0.651 -16.578 -31.531 1 95.69 283 GLN A C 1
ATOM 2141 O O . GLN A 1 283 ? 0.13 -15.93 -32.438 1 95.69 283 GLN A O 1
ATOM 2146 N N . VAL A 1 284 ? 0.411 -16.422 -30.312 1 94.38 284 VAL A N 1
ATOM 2147 C CA . VAL A 1 284 ? -0.538 -15.406 -29.891 1 94.38 284 VAL A CA 1
ATOM 2148 C C . VAL A 1 284 ? 0.135 -14.461 -28.891 1 94.38 284 VAL A C 1
ATOM 2150 O O . VAL A 1 284 ? 0.719 -14.898 -27.906 1 94.38 284 VAL A O 1
ATOM 2153 N N . ALA A 1 285 ? 0.052 -13.172 -29.125 1 91.5 285 ALA A N 1
ATOM 2154 C CA . ALA A 1 285 ? 0.506 -12.172 -28.172 1 91.5 285 ALA A CA 1
ATOM 2155 C C . ALA A 1 285 ? -0.545 -11.922 -27.094 1 91.5 285 ALA A C 1
ATOM 2157 O O . ALA A 1 285 ? -1.673 -11.523 -27.406 1 91.5 285 ALA A O 1
ATOM 2158 N N . LEU A 1 286 ? -0.169 -12.102 -25.922 1 92.62 286 LEU A N 1
ATOM 2159 C CA . LEU A 1 286 ? -1.091 -11.992 -24.797 1 92.62 286 LEU A CA 1
ATOM 2160 C C . LEU A 1 286 ? -1.808 -10.648 -24.812 1 92.62 286 LEU A C 1
ATOM 2162 O O . LEU A 1 286 ? -2.99 -10.562 -24.469 1 92.62 286 LEU A O 1
ATOM 2166 N N . ALA A 1 287 ? -1.078 -9.602 -25.156 1 88.69 287 ALA A N 1
ATOM 2167 C CA . ALA A 1 287 ? -1.59 -8.234 -25.109 1 88.69 287 ALA A CA 1
ATOM 2168 C C . ALA A 1 287 ? -2.801 -8.07 -26.031 1 88.69 287 ALA A C 1
ATOM 2170 O O . ALA A 1 287 ? -3.627 -7.176 -25.828 1 88.69 287 ALA A O 1
ATOM 2171 N N . THR A 1 288 ? -2.906 -8.906 -27.031 1 91.19 288 THR A N 1
ATOM 2172 C CA . THR A 1 288 ? -4 -8.805 -27.984 1 91.19 288 THR A CA 1
ATOM 2173 C C . THR A 1 288 ? -5.281 -9.398 -27.406 1 91.19 288 THR A C 1
ATOM 2175 O O . THR A 1 288 ? -6.371 -9.18 -27.938 1 91.19 288 THR A O 1
ATOM 2178 N N . LEU A 1 289 ? -5.141 -10.141 -26.359 1 94.25 289 LEU A N 1
ATOM 2179 C CA . LEU A 1 289 ? -6.285 -10.836 -25.781 1 94.25 289 LEU A CA 1
ATOM 2180 C C . LEU A 1 289 ? -6.824 -10.086 -24.562 1 94.25 289 LEU A C 1
ATOM 2182 O O . LEU A 1 289 ? -8.031 -10.086 -24.312 1 94.25 289 LEU A O 1
ATOM 2186 N N . LEU A 1 290 ? -5.961 -9.422 -23.844 1 95.88 290 LEU A N 1
ATOM 2187 C CA . LEU A 1 290 ? -6.285 -8.922 -22.516 1 95.88 290 LEU A CA 1
ATOM 2188 C C . LEU A 1 290 ? -6.953 -7.551 -22.594 1 95.88 290 LEU A C 1
ATOM 2190 O O . LEU A 1 290 ? -6.586 -6.727 -23.438 1 95.88 290 LEU A O 1
ATOM 2194 N N . PRO A 1 291 ? -7.945 -7.273 -21.812 1 94.31 291 PRO A N 1
ATOM 2195 C CA . PRO A 1 291 ? -8.492 -5.918 -21.719 1 94.31 291 PRO A CA 1
ATOM 2196 C C . PRO A 1 291 ? -7.492 -4.922 -21.125 1 94.31 291 PRO A C 1
ATOM 2198 O O . PRO A 1 291 ? -6.504 -5.32 -20.516 1 94.31 291 PRO A O 1
ATOM 2201 N N . PRO A 1 292 ? -7.73 -3.631 -21.391 1 94 292 PRO A N 1
ATOM 2202 C CA . PRO A 1 292 ? -6.848 -2.639 -20.781 1 94 292 PRO A CA 1
ATOM 2203 C C . PRO A 1 292 ? -6.84 -2.721 -19.25 1 94 292 PRO A C 1
ATOM 2205 O O . PRO A 1 292 ? -7.875 -2.992 -18.641 1 94 292 PRO A O 1
ATOM 2208 N N . PRO A 1 293 ? -5.66 -2.545 -18.703 1 96.12 293 PRO A N 1
ATOM 2209 C CA . PRO A 1 293 ? -5.586 -2.551 -17.25 1 96.12 293 PRO A CA 1
ATOM 2210 C C . PRO A 1 293 ? -6.203 -1.303 -16.625 1 96.12 293 PRO A C 1
ATOM 2212 O O . PRO A 1 293 ? -6.391 -0.293 -17.297 1 96.12 293 PRO A O 1
ATOM 2215 N N . GLU A 1 294 ? -6.523 -1.371 -15.336 1 96.06 294 GLU A N 1
ATOM 2216 C CA . GLU A 1 294 ? -7.07 -0.227 -14.609 1 96.06 294 GLU A CA 1
ATOM 2217 C C . GLU A 1 294 ? -6.105 0.954 -14.633 1 96.06 294 GLU A C 1
ATOM 2219 O O . GLU A 1 294 ? -6.496 2.078 -14.961 1 96.06 294 GLU A O 1
ATOM 2224 N N . PHE A 1 295 ? -4.871 0.749 -14.227 1 97.62 295 PHE A N 1
ATOM 2225 C CA . PHE A 1 295 ? -3.783 1.705 -14.391 1 97.62 295 PHE A CA 1
ATOM 2226 C C . PHE A 1 295 ? -2.914 1.332 -15.586 1 97.62 295 PHE A C 1
ATOM 2228 O O . PHE A 1 295 ? -2.32 0.251 -15.617 1 97.62 295 PHE A O 1
ATOM 2235 N N . GLY A 1 296 ? -2.83 2.227 -16.594 1 96.5 296 GLY A N 1
ATOM 2236 C CA . GLY A 1 296 ? -2.189 1.85 -17.844 1 96.5 296 GLY A CA 1
ATOM 2237 C C . GLY A 1 296 ? -0.824 2.482 -18.031 1 96.5 296 GLY A C 1
ATOM 2238 O O . GLY A 1 296 ? 0.077 1.868 -18.609 1 96.5 296 GLY A O 1
ATOM 2239 N N . ARG A 1 297 ? -0.685 3.697 -17.594 1 97.5 297 ARG A N 1
ATOM 2240 C CA . ARG A 1 297 ? 0.545 4.461 -17.781 1 97.5 297 ARG A CA 1
ATOM 2241 C C . ARG A 1 297 ? 0.857 5.312 -16.562 1 97.5 297 ARG A C 1
ATOM 2243 O O . ARG A 1 297 ? -0.048 5.883 -15.945 1 97.5 297 ARG A O 1
ATOM 2250 N N . ILE A 1 298 ? 2.135 5.508 -16.312 1 98.38 298 ILE A N 1
ATOM 2251 C CA . ILE A 1 298 ? 2.557 6.352 -15.203 1 98.38 298 ILE A CA 1
ATOM 2252 C C . ILE A 1 298 ? 3.936 6.938 -15.5 1 98.38 298 ILE A C 1
ATOM 2254 O O . ILE A 1 298 ? 4.754 6.312 -16.172 1 98.38 298 ILE A O 1
ATOM 2258 N N . THR A 1 299 ? 4.172 8.156 -15.055 1 98.31 299 THR A N 1
ATOM 2259 C CA . THR A 1 299 ? 5.496 8.758 -15.172 1 98.31 299 THR A CA 1
ATOM 2260 C C . THR A 1 299 ? 6.254 8.656 -13.852 1 98.31 299 THR A C 1
ATOM 2262 O O . THR A 1 299 ? 5.66 8.797 -12.781 1 98.31 299 THR A O 1
ATOM 2265 N N . LEU A 1 300 ? 7.496 8.336 -13.922 1 98 300 LEU A N 1
ATOM 2266 C CA . LEU A 1 300 ? 8.391 8.258 -12.773 1 98 300 LEU A CA 1
ATOM 2267 C C . LEU A 1 300 ? 9.594 9.18 -12.953 1 98 300 LEU A C 1
ATOM 2269 O O . LEU A 1 300 ? 10.344 9.047 -13.914 1 98 300 LEU A O 1
ATOM 2273 N N . GLN A 1 301 ? 9.766 10.109 -12.023 1 96.5 301 GLN A N 1
ATOM 2274 C CA . GLN A 1 301 ? 10.898 11.031 -12.039 1 96.5 301 GLN A CA 1
ATOM 2275 C C . GLN A 1 301 ? 11.953 10.633 -11.008 1 96.5 301 GLN A C 1
ATOM 2277 O O . GLN A 1 301 ? 11.617 10.359 -9.852 1 96.5 301 GLN A O 1
ATOM 2282 N N . GLY A 1 302 ? 13.219 10.625 -11.469 1 95.25 302 GLY A N 1
ATOM 2283 C CA . GLY A 1 302 ? 14.312 10.344 -10.555 1 95.25 302 GLY A CA 1
ATOM 2284 C C . GLY A 1 302 ? 14.703 8.875 -10.523 1 95.25 302 GLY A C 1
ATOM 2285 O O . GLY A 1 302 ? 14.164 8.07 -11.289 1 95.25 302 GLY A O 1
ATOM 2286 N N . PRO A 1 303 ? 15.719 8.562 -9.758 1 96.38 303 PRO A N 1
ATOM 2287 C CA . PRO A 1 303 ? 16.172 7.172 -9.641 1 96.38 303 PRO A CA 1
ATOM 2288 C C . PRO A 1 303 ? 15.133 6.27 -8.969 1 96.38 303 PRO A C 1
ATOM 2290 O O . PRO A 1 303 ? 14.211 6.766 -8.32 1 96.38 303 PRO A O 1
ATOM 2293 N N . LEU A 1 304 ? 15.273 4.996 -9.195 1 97.62 304 LEU A N 1
ATOM 2294 C CA . LEU A 1 304 ? 14.391 3.998 -8.594 1 97.62 304 LEU A CA 1
ATOM 2295 C C . LEU A 1 304 ? 15 3.447 -7.309 1 97.62 304 LEU A C 1
ATOM 2297 O O . LEU A 1 304 ? 15.945 2.654 -7.348 1 97.62 304 LEU A O 1
ATOM 2301 N N . ASP A 1 305 ? 14.492 3.891 -6.234 1 97.38 305 ASP A N 1
ATOM 2302 C CA . ASP A 1 305 ? 14.906 3.301 -4.965 1 97.38 305 ASP A CA 1
ATOM 2303 C C . ASP A 1 305 ? 13.852 2.334 -4.438 1 97.38 305 ASP A C 1
ATOM 2305 O O . ASP A 1 305 ? 12.828 2.113 -5.09 1 97.38 305 ASP A O 1
ATOM 2309 N N . GLN A 1 306 ? 14.102 1.646 -3.299 1 98.12 306 GLN A N 1
ATOM 2310 C CA . GLN A 1 306 ? 13.234 0.584 -2.797 1 98.12 306 GLN A CA 1
ATOM 2311 C C . GLN A 1 306 ? 11.859 1.129 -2.416 1 98.12 306 GLN A C 1
ATOM 2313 O O . GLN A 1 306 ? 10.836 0.533 -2.752 1 98.12 306 GLN A O 1
ATOM 2318 N N . PRO A 1 307 ? 11.734 2.324 -1.758 1 97.62 307 PRO A N 1
ATOM 2319 C CA . PRO A 1 307 ? 10.406 2.855 -1.446 1 97.62 307 PRO A CA 1
ATOM 2320 C C . PRO A 1 307 ? 9.586 3.174 -2.697 1 97.62 307 PRO A C 1
ATOM 2322 O O . PRO A 1 307 ? 8.383 2.92 -2.732 1 97.62 307 PRO A O 1
ATOM 2325 N N . THR A 1 308 ? 10.219 3.75 -3.74 1 97.5 308 THR A N 1
ATOM 2326 C CA . THR A 1 308 ? 9.523 4.055 -4.988 1 97.5 308 THR A CA 1
ATOM 2327 C C . THR A 1 308 ? 9.094 2.771 -5.695 1 97.5 308 THR A C 1
ATOM 2329 O O . THR A 1 308 ? 7.977 2.686 -6.211 1 97.5 308 THR A O 1
ATOM 2332 N N . LEU A 1 309 ? 9.977 1.766 -5.688 1 98.69 309 LEU A N 1
ATOM 2333 C CA . LEU A 1 309 ? 9.641 0.468 -6.266 1 98.69 309 LEU A CA 1
ATOM 2334 C C . LEU A 1 309 ? 8.43 -0.141 -5.559 1 98.69 309 LEU A C 1
ATOM 2336 O O . LEU A 1 309 ? 7.516 -0.647 -6.211 1 98.69 309 LEU A O 1
ATOM 2340 N N . LYS A 1 310 ? 8.43 -0.09 -4.219 1 98.56 310 LYS A N 1
ATOM 2341 C CA . LYS A 1 310 ? 7.324 -0.638 -3.443 1 98.56 310 LYS A CA 1
ATOM 2342 C C . LYS A 1 310 ? 6 0.003 -3.85 1 98.56 310 LYS A C 1
ATOM 2344 O O . LYS A 1 310 ? 4.996 -0.691 -4.023 1 98.56 310 LYS A O 1
ATOM 2349 N N . ARG A 1 311 ? 5.992 1.312 -4.016 1 98.12 311 ARG A N 1
ATOM 2350 C CA . ARG A 1 311 ? 4.762 2.012 -4.371 1 98.12 311 ARG A CA 1
ATOM 2351 C C . ARG A 1 311 ? 4.289 1.611 -5.766 1 98.12 311 ARG A C 1
ATOM 2353 O O . ARG A 1 311 ? 3.09 1.455 -6 1 98.12 311 ARG A O 1
ATOM 2360 N N . LEU A 1 312 ? 5.195 1.397 -6.734 1 98.44 312 LEU A N 1
ATOM 2361 C CA . LEU A 1 312 ? 4.836 0.932 -8.07 1 98.44 312 LEU A CA 1
ATOM 2362 C C . LEU A 1 312 ? 4.266 -0.482 -8.016 1 98.44 312 LEU A C 1
ATOM 2364 O O . LEU A 1 312 ? 3.225 -0.758 -8.617 1 98.44 312 LEU A O 1
ATOM 2368 N N . VAL A 1 313 ? 4.965 -1.343 -7.277 1 98.69 313 VAL A N 1
ATOM 2369 C CA . VAL A 1 313 ? 4.582 -2.744 -7.148 1 98.69 313 VAL A CA 1
ATOM 2370 C C . VAL A 1 313 ? 3.186 -2.844 -6.535 1 98.69 313 VAL A C 1
ATOM 2372 O O . VAL A 1 313 ? 2.322 -3.555 -7.055 1 98.69 313 VAL A O 1
ATOM 2375 N N . HIS A 1 314 ? 2.949 -2.029 -5.469 1 98.5 314 HIS A N 1
ATOM 2376 C CA . HIS A 1 314 ? 1.694 -2.121 -4.734 1 98.5 314 HIS A CA 1
ATOM 2377 C C . HIS A 1 314 ? 0.569 -1.401 -5.473 1 98.5 314 HIS A C 1
ATOM 2379 O O . HIS A 1 314 ? -0.608 -1.616 -5.176 1 98.5 314 HIS A O 1
ATOM 2385 N N . LEU A 1 315 ? 0.921 -0.561 -6.43 1 98.56 315 LEU A N 1
ATOM 2386 C CA . LEU A 1 315 ? -0.09 0.004 -7.316 1 98.56 315 LEU A CA 1
ATOM 2387 C C . LEU A 1 315 ? -0.741 -1.086 -8.164 1 98.56 315 LEU A C 1
ATOM 2389 O O . LEU A 1 315 ? -1.958 -1.077 -8.367 1 98.56 315 LEU A O 1
ATOM 2393 N N . VAL A 1 316 ? 0.067 -2.031 -8.57 1 98.44 316 VAL A N 1
ATOM 2394 C CA . VAL A 1 316 ? -0.425 -3.107 -9.43 1 98.44 316 VAL A CA 1
ATOM 2395 C C . VAL A 1 316 ? -0.981 -4.238 -8.562 1 98.44 316 VAL A C 1
ATOM 2397 O O . VAL A 1 316 ? -2.09 -4.723 -8.805 1 98.44 316 VAL A O 1
ATOM 2400 N N . TYR A 1 317 ? -0.163 -4.555 -7.531 1 98.06 317 TYR A N 1
ATOM 2401 C CA . TYR A 1 317 ? -0.617 -5.645 -6.68 1 98.06 317 TYR A CA 1
ATOM 2402 C C . TYR A 1 317 ? -0.044 -5.516 -5.273 1 98.06 317 TYR A C 1
ATOM 2404 O O . TYR A 1 317 ? 1.169 -5.625 -5.078 1 98.06 317 TYR A O 1
ATOM 2412 N N . ASP A 1 318 ? -0.878 -5.262 -4.324 1 98.25 318 ASP A N 1
ATOM 2413 C CA . ASP A 1 318 ? -0.575 -5.285 -2.895 1 98.25 318 ASP A CA 1
ATOM 2414 C C . ASP A 1 318 ? -1.125 -6.547 -2.236 1 98.25 318 ASP A C 1
ATOM 2416 O O . ASP A 1 318 ? -2.34 -6.711 -2.107 1 98.25 318 ASP A O 1
ATOM 2420 N N . VAL A 1 319 ? -0.259 -7.406 -1.74 1 98.5 319 VAL A N 1
ATOM 2421 C CA . VAL A 1 319 ? -0.597 -8.734 -1.235 1 98.5 319 VAL A CA 1
ATOM 2422 C C . VAL A 1 319 ? -1.559 -8.609 -0.056 1 98.5 319 VAL A C 1
ATOM 2424 O O . VAL A 1 319 ? -2.291 -9.547 0.258 1 98.5 319 VAL A O 1
ATOM 2427 N N . ARG A 1 320 ? -1.603 -7.496 0.627 1 98.31 320 ARG A N 1
ATOM 2428 C CA . ARG A 1 320 ? -2.434 -7.289 1.809 1 98.31 320 ARG A CA 1
ATOM 2429 C C . ARG A 1 320 ? -3.916 -7.328 1.449 1 98.31 320 ARG A C 1
ATOM 2431 O O . ARG A 1 320 ? -4.754 -7.66 2.289 1 98.31 320 ARG A O 1
ATOM 2438 N N . ARG A 1 321 ? -4.246 -7.062 0.189 1 97.75 321 ARG A N 1
ATOM 2439 C CA . ARG A 1 321 ? -5.633 -7.117 -0.257 1 97.75 321 ARG A CA 1
ATOM 2440 C C . ARG A 1 321 ? -6.16 -8.547 -0.23 1 97.75 321 ARG A C 1
ATOM 2442 O O . ARG A 1 321 ? -7.371 -8.773 -0.244 1 97.75 321 ARG A O 1
ATOM 2449 N N . ASP A 1 322 ? -5.25 -9.539 -0.304 1 98.44 322 ASP A N 1
ATOM 2450 C CA . ASP A 1 322 ? -5.645 -10.945 -0.275 1 98.44 322 ASP A CA 1
ATOM 2451 C C . ASP A 1 322 ? -5.496 -11.531 1.129 1 98.44 322 ASP A C 1
ATOM 2453 O O . ASP A 1 322 ? -6.164 -12.508 1.474 1 98.44 322 ASP A O 1
ATOM 2457 N N . ASP A 1 323 ? -4.613 -10.953 1.94 1 98.56 323 ASP A N 1
ATOM 2458 C CA . ASP A 1 323 ? -4.422 -11.391 3.32 1 98.56 323 ASP A CA 1
ATOM 2459 C C . ASP A 1 323 ? -5.652 -11.086 4.168 1 98.56 323 ASP A C 1
ATOM 2461 O O . ASP A 1 323 ? -6.148 -11.953 4.891 1 98.56 323 ASP A O 1
ATOM 2465 N N . ALA A 1 324 ? -6.203 -9.891 4 1 98.12 324 ALA A N 1
ATOM 2466 C CA . ALA A 1 324 ? -7.254 -9.367 4.867 1 98.12 324 ALA A CA 1
ATOM 2467 C C . ALA A 1 324 ? -8.523 -10.211 4.758 1 98.12 324 ALA A C 1
ATOM 2469 O O . ALA A 1 324 ? -9.062 -10.664 5.766 1 98.12 324 ALA A O 1
ATOM 2470 N N . PRO A 1 325 ? -9 -10.477 3.576 1 97.94 325 PRO A N 1
ATOM 2471 C CA . PRO A 1 325 ? -10.227 -11.273 3.49 1 97.94 325 PRO A CA 1
ATOM 2472 C C . PRO A 1 325 ? -10.055 -12.688 4.039 1 97.94 325 PRO A C 1
ATOM 2474 O O . PRO A 1 325 ? -10.984 -13.242 4.625 1 97.94 325 PRO A O 1
ATOM 2477 N N . LEU A 1 326 ? -8.883 -13.305 3.84 1 98.38 326 LEU A N 1
ATOM 2478 C CA . LEU A 1 326 ? -8.68 -14.641 4.398 1 98.38 326 LEU A CA 1
ATOM 2479 C C . LEU A 1 326 ? -8.789 -14.617 5.918 1 98.38 326 LEU A C 1
ATOM 2481 O O . LEU A 1 326 ? -9.453 -15.469 6.508 1 98.38 326 LEU A O 1
ATOM 2485 N N . ARG A 1 327 ? -8.148 -13.656 6.523 1 98.12 327 ARG A N 1
ATOM 2486 C CA . ARG A 1 327 ? -8.18 -13.562 7.98 1 98.12 327 ARG A CA 1
ATOM 2487 C C . ARG A 1 327 ? -9.609 -13.398 8.492 1 98.12 327 ARG A C 1
ATOM 2489 O O . ARG A 1 327 ? -9.938 -13.867 9.578 1 98.12 327 ARG A O 1
ATOM 2496 N N . ARG A 1 328 ? -10.461 -12.758 7.758 1 96.75 328 ARG A N 1
ATOM 2497 C CA . ARG A 1 328 ? -11.812 -12.453 8.203 1 96.75 328 ARG A CA 1
ATOM 2498 C C . ARG A 1 328 ? -12.703 -13.695 8.133 1 96.75 328 ARG A C 1
ATOM 2500 O O . ARG A 1 328 ? -13.641 -13.836 8.914 1 96.75 328 ARG A O 1
ATOM 2507 N N . VAL A 1 329 ? -12.273 -14.617 7.266 1 97 329 VAL A N 1
ATOM 2508 C CA . VAL A 1 329 ? -13.25 -15.68 7.043 1 97 329 VAL A CA 1
ATOM 2509 C C . VAL A 1 329 ? -12.625 -17.031 7.367 1 97 329 VAL A C 1
ATOM 2511 O O . VAL A 1 329 ? -13.273 -18.078 7.258 1 97 329 VAL A O 1
ATOM 2514 N N . ALA A 1 330 ? -11.328 -16.969 7.727 1 94.31 330 ALA A N 1
ATOM 2515 C CA . ALA A 1 330 ? -10.633 -18.234 7.996 1 94.31 330 ALA A CA 1
ATOM 2516 C C . ALA A 1 330 ? -11.375 -19.062 9.039 1 94.31 330 ALA A C 1
ATOM 2518 O O . ALA A 1 330 ? -11.898 -18.516 10.016 1 94.31 330 ALA A O 1
ATOM 2519 N N . GLY A 1 331 ? -11.531 -20.344 8.898 1 91.56 331 GLY A N 1
ATOM 2520 C CA . GLY A 1 331 ? -12.227 -21.234 9.828 1 91.56 331 GLY A CA 1
ATOM 2521 C C . GLY A 1 331 ? -13.672 -21.469 9.453 1 91.56 331 GLY A C 1
ATOM 2522 O O . GLY A 1 331 ? -14.305 -22.406 9.961 1 91.56 331 GLY A O 1
ATOM 2523 N N . MET A 1 332 ? -14.164 -20.531 8.594 1 95.31 332 MET A N 1
ATOM 2524 C CA . MET A 1 332 ? -15.531 -20.734 8.125 1 95.31 332 MET A CA 1
ATOM 2525 C C . MET A 1 332 ? -15.57 -21.703 6.953 1 95.31 332 MET A C 1
ATOM 2527 O O . MET A 1 332 ? -14.859 -21.531 5.969 1 95.31 332 MET A O 1
ATOM 2531 N N . PRO A 1 333 ? -16.406 -22.688 7.082 1 94.69 333 PRO A N 1
ATOM 2532 C CA . PRO A 1 333 ? -16.469 -23.703 6.035 1 94.69 333 PRO A CA 1
ATOM 2533 C C . PRO A 1 333 ? -16.781 -23.125 4.66 1 94.69 333 PRO A C 1
ATOM 2535 O O . PRO A 1 333 ? -17.703 -22.312 4.527 1 94.69 333 PRO A O 1
ATOM 2538 N N . GLY A 1 334 ? -15.977 -23.5 3.729 1 95.88 334 GLY A N 1
ATOM 2539 C CA . GLY A 1 334 ? -16.25 -23.156 2.342 1 95.88 334 GLY A CA 1
ATOM 2540 C C . GLY A 1 334 ? -15.695 -21.812 1.938 1 95.88 334 GLY A C 1
ATOM 2541 O O . GLY A 1 334 ? -15.602 -21.5 0.747 1 95.88 334 GLY A O 1
ATOM 2542 N N . GLU A 1 335 ? -15.328 -20.984 2.904 1 96.69 335 GLU A N 1
ATOM 2543 C CA . GLU A 1 335 ? -14.953 -19.609 2.609 1 96.69 335 GLU A CA 1
ATOM 2544 C C . GLU A 1 335 ? -13.602 -19.547 1.895 1 96.69 335 GLU A C 1
ATOM 2546 O O . GLU A 1 335 ? -13.383 -18.672 1.056 1 96.69 335 GLU A O 1
ATOM 2551 N N . PHE A 1 336 ? -12.727 -20.484 2.26 1 96.69 336 PHE A N 1
ATOM 2552 C CA . PHE A 1 336 ? -11.453 -20.594 1.555 1 96.69 336 PHE A CA 1
ATOM 2553 C C . PHE A 1 336 ? -11.68 -20.75 0.056 1 96.69 336 PHE A C 1
ATOM 2555 O O . PHE A 1 336 ? -11.125 -20 -0.747 1 96.69 336 PHE A O 1
ATOM 2562 N N . ASP A 1 337 ? -12.5 -21.609 -0.38 1 94.44 337 ASP A N 1
ATOM 2563 C CA . ASP A 1 337 ? -12.805 -21.891 -1.779 1 94.44 337 ASP A CA 1
ATOM 2564 C C . ASP A 1 337 ? -13.562 -20.734 -2.418 1 94.44 337 ASP A C 1
ATOM 2566 O O . ASP A 1 337 ? -13.383 -20.438 -3.602 1 94.44 337 ASP A O 1
ATOM 2570 N N . LYS A 1 338 ? -14.391 -20.141 -1.6 1 96.38 338 LYS A N 1
ATOM 2571 C CA . LYS A 1 338 ? -15.164 -19 -2.105 1 96.38 338 LYS A CA 1
ATOM 2572 C C . LYS A 1 338 ? -14.25 -17.844 -2.477 1 96.38 338 LYS A C 1
ATOM 2574 O O . LYS A 1 338 ? -14.477 -17.172 -3.482 1 96.38 338 LYS A O 1
ATOM 2579 N N . LEU A 1 339 ? -13.258 -17.562 -1.584 1 97 339 LEU A N 1
ATOM 2580 C CA . LEU A 1 339 ? -12.289 -16.516 -1.888 1 97 339 LEU A CA 1
ATOM 2581 C C . LEU A 1 339 ? -11.609 -16.781 -3.223 1 97 339 LEU A C 1
ATOM 2583 O O . LEU A 1 339 ? -11.414 -15.867 -4.023 1 97 339 LEU A O 1
ATOM 2587 N N . ARG A 1 340 ? -11.312 -18.047 -3.508 1 94.44 340 ARG A N 1
ATOM 2588 C CA . ARG A 1 340 ? -10.625 -18.422 -4.734 1 94.44 340 ARG A CA 1
ATOM 2589 C C . ARG A 1 340 ? -11.555 -18.328 -5.938 1 94.44 340 ARG A C 1
ATOM 2591 O O . ARG A 1 340 ? -11.172 -17.812 -6.992 1 94.44 340 ARG A O 1
ATOM 2598 N N . LYS A 1 341 ? -12.703 -18.75 -5.797 1 90.75 341 LYS A N 1
ATOM 2599 C CA . LYS A 1 341 ? -13.688 -18.75 -6.875 1 90.75 341 LYS A CA 1
ATOM 2600 C C . LYS A 1 341 ? -14.055 -17.328 -7.293 1 90.75 341 LYS A C 1
ATOM 2602 O O . LYS A 1 341 ? -14.227 -17.047 -8.477 1 90.75 341 LYS A O 1
ATOM 2607 N N . ASN A 1 342 ? -14.125 -16.438 -6.262 1 94.44 342 ASN A N 1
ATOM 2608 C CA . ASN A 1 342 ? -14.555 -15.07 -6.508 1 94.44 342 ASN A CA 1
ATOM 2609 C C . ASN A 1 342 ? -13.367 -14.102 -6.473 1 94.44 342 ASN A C 1
ATOM 2611 O O . ASN A 1 342 ? -13.531 -12.93 -6.141 1 94.44 342 ASN A O 1
ATOM 2615 N N . TYR A 1 343 ? -12.305 -14.625 -6.801 1 95.25 343 TYR A N 1
ATOM 2616 C CA . TYR A 1 343 ? -11.078 -13.844 -6.703 1 95.25 343 TYR A CA 1
ATOM 2617 C C . TYR A 1 343 ? -11.156 -12.594 -7.574 1 95.25 343 TYR A C 1
ATOM 2619 O O . TYR A 1 343 ? -11.508 -12.672 -8.758 1 95.25 343 TYR A O 1
ATOM 2627 N N . GLN A 1 344 ? -10.867 -11.445 -6.941 1 92.44 344 GLN A N 1
ATOM 2628 C CA . GLN A 1 344 ? -10.742 -10.219 -7.719 1 92.44 344 GLN A CA 1
ATOM 2629 C C . GLN A 1 344 ? -9.523 -10.273 -8.633 1 92.44 344 GLN A C 1
ATOM 2631 O O . GLN A 1 344 ? -8.383 -10.344 -8.164 1 92.44 344 GLN A O 1
ATOM 2636 N N . GLU A 1 345 ? -9.773 -10.188 -9.867 1 93.31 345 GLU A N 1
ATOM 2637 C CA . GLU A 1 345 ? -8.719 -10.352 -10.867 1 93.31 345 GLU A CA 1
ATOM 2638 C C . GLU A 1 345 ? -7.605 -9.32 -10.664 1 93.31 345 GLU A C 1
ATOM 2640 O O . GLU A 1 345 ? -7.875 -8.156 -10.383 1 93.31 345 GLU A O 1
ATOM 2645 N N . ARG A 1 346 ? -6.367 -9.734 -10.734 1 96.75 346 ARG A N 1
ATOM 2646 C CA . ARG A 1 346 ? -5.234 -8.812 -10.695 1 96.75 346 ARG A CA 1
ATOM 2647 C C . ARG A 1 346 ? -4.363 -8.961 -11.938 1 96.75 346 ARG A C 1
ATOM 2649 O O . ARG A 1 346 ? -4.449 -9.969 -12.648 1 96.75 346 ARG A O 1
ATOM 2656 N N . ARG A 1 347 ? -3.607 -7.953 -12.25 1 97.81 347 ARG A N 1
ATOM 2657 C CA . ARG A 1 347 ? -2.719 -7.898 -13.406 1 97.81 347 ARG A CA 1
ATOM 2658 C C . ARG A 1 347 ? -1.268 -8.125 -12.992 1 97.81 347 ARG A C 1
ATOM 2660 O O . ARG A 1 347 ? -0.962 -8.219 -11.805 1 97.81 347 ARG A O 1
ATOM 2667 N N . GLU A 1 348 ? -0.394 -8.359 -13.914 1 98.44 348 GLU A N 1
ATOM 2668 C CA . GLU A 1 348 ? 1.052 -8.414 -13.711 1 98.44 348 GLU A CA 1
ATOM 2669 C C . GLU A 1 348 ? 1.682 -7.035 -13.898 1 98.44 348 GLU A C 1
ATOM 2671 O O . GLU A 1 348 ? 1.053 -6.129 -14.453 1 98.44 348 GLU A O 1
ATOM 2676 N N . TRP A 1 349 ? 2.908 -6.871 -13.422 1 98.5 349 TRP A N 1
ATOM 2677 C CA . TRP A 1 349 ? 3.613 -5.598 -13.492 1 98.5 349 TRP A CA 1
ATOM 2678 C C . TRP A 1 349 ? 3.721 -5.117 -14.938 1 98.5 349 TRP A C 1
ATOM 2680 O O . TRP A 1 349 ? 3.703 -3.912 -15.195 1 98.5 349 TRP A O 1
ATOM 2690 N N . SER A 1 350 ? 3.744 -6.066 -15.883 1 97.38 350 SER A N 1
ATOM 2691 C CA . SER A 1 350 ? 3.916 -5.738 -17.297 1 97.38 350 SER A CA 1
ATOM 2692 C C . SER A 1 350 ? 2.709 -4.98 -17.828 1 97.38 350 SER A C 1
ATOM 2694 O O . SER A 1 350 ? 2.773 -4.395 -18.922 1 97.38 350 SER A O 1
ATOM 2696 N N . SER A 1 351 ? 1.611 -5.004 -17.125 1 97.56 351 SER A N 1
ATOM 2697 C CA . SER A 1 351 ? 0.407 -4.312 -17.578 1 97.56 351 SER A CA 1
ATOM 2698 C C . SER A 1 351 ? 0.547 -2.803 -17.422 1 97.56 351 SER A C 1
ATOM 2700 O O . SER A 1 351 ? -0.217 -2.039 -18.016 1 97.56 351 SER A O 1
ATOM 2702 N N . LEU A 1 352 ? 1.438 -2.365 -16.578 1 98.06 352 LEU A N 1
ATOM 2703 C CA . LEU A 1 352 ? 1.673 -0.947 -16.328 1 98.06 352 LEU A CA 1
ATOM 2704 C C . LEU A 1 352 ? 2.838 -0.432 -17.172 1 98.06 352 LEU A C 1
ATOM 2706 O O . LEU A 1 352 ? 3.941 -0.98 -17.109 1 98.06 352 LEU A O 1
ATOM 2710 N N . TYR A 1 353 ? 2.592 0.567 -17.953 1 97.94 353 TYR A N 1
ATOM 2711 C CA . TYR A 1 353 ? 3.637 1.209 -18.75 1 97.94 353 TYR A CA 1
ATOM 2712 C C . TYR A 1 353 ? 4.266 2.369 -17.984 1 97.94 353 TYR A C 1
ATOM 2714 O O . TYR A 1 353 ? 3.592 3.359 -17.688 1 97.94 353 TYR A O 1
ATOM 2722 N N . VAL A 1 354 ? 5.559 2.297 -17.672 1 98.56 354 VAL A N 1
ATOM 2723 C CA . VAL A 1 354 ? 6.238 3.289 -16.844 1 98.56 354 VAL A CA 1
ATOM 2724 C C . VAL A 1 354 ? 7.172 4.133 -17.719 1 98.56 354 VAL A C 1
ATOM 2726 O O . VAL A 1 354 ? 8.086 3.604 -18.344 1 98.56 354 VAL A O 1
ATOM 2729 N N . GLN A 1 355 ? 6.949 5.406 -17.781 1 98.5 355 GLN A N 1
ATOM 2730 C CA . GLN A 1 355 ? 7.832 6.352 -18.453 1 98.5 355 GLN A CA 1
ATOM 2731 C C . GLN A 1 355 ? 8.789 7.008 -17.453 1 98.5 355 GLN A C 1
ATOM 2733 O O . GLN A 1 355 ? 8.359 7.777 -16.594 1 98.5 355 GLN A O 1
ATOM 2738 N N . CYS A 1 356 ? 10.055 6.754 -17.641 1 98.25 356 CYS A N 1
ATOM 2739 C CA . CYS A 1 356 ? 11.062 7.203 -16.688 1 98.25 356 CYS A CA 1
ATOM 2740 C C . CYS A 1 356 ? 11.93 8.297 -17.297 1 98.25 356 CYS A C 1
ATOM 2742 O O . CYS A 1 356 ? 12.297 8.227 -18.469 1 98.25 356 CYS A O 1
ATOM 2744 N N . ASP A 1 357 ? 12.281 9.328 -16.484 1 97.44 357 ASP A N 1
ATOM 2745 C CA . ASP A 1 357 ? 13.242 10.312 -16.953 1 97.44 357 ASP A CA 1
ATOM 2746 C C . ASP A 1 357 ? 14.68 9.859 -16.688 1 97.44 357 ASP A C 1
ATOM 2748 O O . ASP A 1 357 ? 15.625 10.414 -17.25 1 97.44 357 ASP A O 1
ATOM 2752 N N . ASP A 1 358 ? 14.844 8.891 -15.836 1 97.31 358 ASP A N 1
ATOM 2753 C CA . ASP A 1 358 ? 16.141 8.281 -15.531 1 97.31 358 ASP A CA 1
ATOM 2754 C C . ASP A 1 358 ? 16.328 6.969 -16.297 1 97.31 358 ASP A C 1
ATOM 2756 O O . ASP A 1 358 ? 15.523 6.039 -16.141 1 97.31 358 ASP A O 1
ATOM 2760 N N . GLU A 1 359 ? 17.359 6.867 -17.078 1 97.75 359 GLU A N 1
ATOM 2761 C CA . GLU A 1 359 ? 17.609 5.711 -17.938 1 97.75 359 GLU A CA 1
ATOM 2762 C C . GLU A 1 359 ? 17.844 4.453 -17.109 1 97.75 359 GLU A C 1
ATOM 2764 O O . GLU A 1 359 ? 17.359 3.373 -17.453 1 97.75 359 GLU A O 1
ATOM 2769 N N . ALA A 1 360 ? 18.594 4.605 -16.094 1 98.06 360 ALA A N 1
ATOM 2770 C CA . ALA A 1 360 ? 18.906 3.467 -15.227 1 98.06 360 ALA A CA 1
ATOM 2771 C C . ALA A 1 360 ? 17.641 2.914 -14.57 1 98.06 360 ALA A C 1
ATOM 2773 O O . ALA A 1 360 ? 17.5 1.701 -14.406 1 98.06 360 ALA A O 1
ATOM 2774 N N . ALA A 1 361 ? 16.719 3.805 -14.219 1 98.19 361 ALA A N 1
ATOM 2775 C CA . ALA A 1 361 ? 15.453 3.383 -13.633 1 98.19 361 ALA A CA 1
ATOM 2776 C C . ALA A 1 361 ? 14.633 2.557 -14.617 1 98.19 361 ALA A C 1
ATOM 2778 O O . ALA A 1 361 ? 14.102 1.502 -14.266 1 98.19 361 ALA A O 1
ATOM 2779 N N . ALA A 1 362 ? 14.547 3.018 -15.844 1 98.44 362 ALA A N 1
ATOM 2780 C CA . ALA A 1 362 ? 13.805 2.311 -16.875 1 98.44 362 ALA A CA 1
ATOM 2781 C C . ALA A 1 362 ? 14.375 0.916 -17.109 1 98.44 362 ALA A C 1
ATOM 2783 O O . ALA A 1 362 ? 13.625 -0.063 -17.188 1 98.44 362 ALA A O 1
ATOM 2784 N N . ALA A 1 363 ? 15.688 0.81 -17.219 1 98.56 363 ALA A N 1
ATOM 2785 C CA . ALA A 1 363 ? 16.359 -0.463 -17.469 1 98.56 363 ALA A CA 1
ATOM 2786 C C . ALA A 1 363 ? 16.109 -1.449 -16.328 1 98.56 363 ALA A C 1
ATOM 2788 O O . ALA A 1 363 ? 15.836 -2.629 -16.578 1 98.56 363 ALA A O 1
ATOM 2789 N N . LEU A 1 364 ? 16.234 -0.949 -15.117 1 98.69 364 LEU A N 1
ATOM 2790 C CA . LEU A 1 364 ? 16.016 -1.808 -13.961 1 98.69 364 LEU A CA 1
ATOM 2791 C C . LEU A 1 364 ? 14.57 -2.299 -13.914 1 98.69 364 LEU A C 1
ATOM 2793 O O . LEU A 1 364 ? 14.312 -3.477 -13.648 1 98.69 364 LEU A O 1
ATOM 2797 N N . LEU A 1 365 ? 13.641 -1.394 -14.164 1 98.81 365 LEU A N 1
ATOM 2798 C CA . LEU A 1 365 ? 12.234 -1.769 -14.156 1 98.81 365 LEU A CA 1
ATOM 2799 C C . LEU A 1 365 ? 11.953 -2.836 -15.211 1 98.81 365 LEU A C 1
ATOM 2801 O O . LEU A 1 365 ? 11.172 -3.76 -14.969 1 98.81 365 LEU A O 1
ATOM 2805 N N . GLN A 1 366 ? 12.547 -2.805 -16.344 1 98.69 366 GLN A N 1
ATOM 2806 C CA . GLN A 1 366 ? 12.398 -3.83 -17.359 1 98.69 366 GLN A CA 1
ATOM 2807 C C . GLN A 1 366 ? 12.898 -5.184 -16.875 1 98.69 366 GLN A C 1
ATOM 2809 O O . GLN A 1 366 ? 12.234 -6.203 -17.047 1 98.69 366 GLN A O 1
ATOM 2814 N N . LYS A 1 367 ? 14.055 -5.129 -16.25 1 98.75 367 LYS A N 1
ATOM 2815 C CA . LYS A 1 367 ? 14.625 -6.367 -15.727 1 98.75 367 LYS A CA 1
ATOM 2816 C C . LYS A 1 367 ? 13.734 -6.973 -14.648 1 98.75 367 LYS A C 1
ATOM 2818 O O . LYS A 1 367 ? 13.711 -8.195 -14.469 1 98.75 367 LYS A O 1
ATOM 2823 N N . LEU A 1 368 ? 13 -6.133 -13.977 1 98.69 368 LEU A N 1
ATOM 2824 C CA . LEU A 1 368 ? 12.148 -6.594 -12.883 1 98.69 368 LEU A CA 1
ATOM 2825 C C . LEU A 1 368 ? 10.82 -7.109 -13.422 1 98.69 368 LEU A C 1
ATOM 2827 O O . LEU A 1 368 ? 10.078 -7.789 -12.703 1 98.69 368 LEU A O 1
ATOM 2831 N N . GLY A 1 369 ? 10.477 -6.773 -14.68 1 98.25 369 GLY A N 1
ATOM 2832 C CA . GLY A 1 369 ? 9.273 -7.332 -15.266 1 98.25 369 GLY A CA 1
ATOM 2833 C C . GLY A 1 369 ? 8.25 -6.281 -15.641 1 98.25 369 GLY A C 1
ATOM 2834 O O . GLY A 1 369 ? 7.156 -6.609 -16.109 1 98.25 369 GLY A O 1
ATOM 2835 N N . PHE A 1 370 ? 8.578 -4.965 -15.453 1 98.56 370 PHE A N 1
ATOM 2836 C CA . PHE A 1 370 ? 7.691 -3.887 -15.883 1 98.56 370 PHE A CA 1
ATOM 2837 C C . PHE A 1 370 ? 7.883 -3.578 -17.359 1 98.56 370 PHE A C 1
ATOM 2839 O O . PHE A 1 370 ? 8.914 -3.92 -17.938 1 98.56 370 PHE A O 1
ATOM 2846 N N . ASN A 1 371 ? 6.824 -3.102 -17.984 1 97.62 371 ASN A N 1
ATOM 2847 C CA . ASN A 1 371 ? 6.973 -2.367 -19.234 1 97.62 371 ASN A CA 1
ATOM 2848 C C . ASN A 1 371 ? 7.422 -0.93 -19 1 97.62 371 ASN A C 1
ATOM 2850 O O . ASN A 1 371 ? 6.633 -0.096 -18.547 1 97.62 371 ASN A O 1
ATOM 2854 N N . ALA A 1 372 ? 8.727 -0.617 -19.203 1 98.38 372 ALA A N 1
ATOM 2855 C CA . ALA A 1 372 ? 9.273 0.692 -18.859 1 98.38 372 ALA A CA 1
ATOM 2856 C C . ALA A 1 372 ? 10.117 1.249 -20.016 1 98.38 372 ALA A C 1
ATOM 2858 O O . ALA A 1 372 ? 10.781 0.494 -20.719 1 98.38 372 ALA A O 1
ATOM 2859 N N . THR A 1 373 ? 10.086 2.504 -20.203 1 98.12 373 THR A N 1
ATOM 2860 C CA . THR A 1 373 ? 10.883 3.164 -21.234 1 98.12 373 THR A CA 1
ATOM 2861 C C . THR A 1 373 ? 11.531 4.43 -20.672 1 98.12 373 THR A C 1
ATOM 2863 O O . THR A 1 373 ? 11.031 5.02 -19.719 1 98.12 373 THR A O 1
ATOM 2866 N N . HIS A 1 374 ? 12.711 4.773 -21.156 1 97.31 374 HIS A N 1
ATOM 2867 C CA . HIS A 1 374 ? 13.352 6.051 -20.859 1 97.31 374 HIS A CA 1
ATOM 2868 C C . HIS A 1 374 ? 12.742 7.172 -21.703 1 97.31 374 HIS A C 1
ATOM 2870 O O . HIS A 1 374 ? 12.75 7.113 -22.922 1 97.31 374 HIS A O 1
ATOM 2876 N N . HIS A 1 375 ? 12.109 8.117 -21.016 1 92.56 375 HIS A N 1
ATOM 2877 C CA . HIS A 1 375 ? 11.516 9.289 -21.641 1 92.56 375 HIS A CA 1
ATOM 2878 C C . HIS A 1 375 ? 12.023 10.578 -21 1 92.56 375 HIS A C 1
ATOM 2880 O O . HIS A 1 375 ? 11.461 11.055 -20.016 1 92.56 375 HIS A O 1
ATOM 2886 N N . PRO A 1 376 ? 13.039 11.203 -21.547 1 80.62 376 PRO A N 1
ATOM 2887 C CA . PRO A 1 376 ? 13.609 12.414 -20.953 1 80.62 376 PRO A CA 1
ATOM 2888 C C . PRO A 1 376 ? 12.609 13.562 -20.875 1 80.62 376 PRO A C 1
ATOM 2890 O O . PRO A 1 376 ? 11.789 13.727 -21.781 1 80.62 376 PRO A O 1
ATOM 2893 N N . ILE A 1 377 ? 12.273 13.961 -19.781 1 63.31 377 ILE A N 1
ATOM 2894 C CA . ILE A 1 377 ? 11.43 15.141 -19.625 1 63.31 377 ILE A CA 1
ATOM 2895 C C . ILE A 1 377 ? 12.125 16.359 -20.234 1 63.31 377 ILE A C 1
ATOM 2897 O O . ILE A 1 377 ? 13.273 16.656 -19.891 1 63.31 377 ILE A O 1
ATOM 2901 N N . ARG A 1 378 ? 11.75 16.906 -21.438 1 47.19 378 ARG A N 1
ATOM 2902 C CA . ARG A 1 378 ? 12.273 18.156 -21.969 1 47.19 378 ARG A CA 1
ATOM 2903 C C . ARG A 1 378 ? 11.836 19.328 -21.094 1 47.19 378 ARG A C 1
ATOM 2905 O O . ARG A 1 378 ? 10.75 19.328 -20.516 1 47.19 378 ARG A O 1
ATOM 2912 N N . MET B 1 1 ? 14.469 47.938 2.244 1 90.81 1 MET B N 1
ATOM 2913 C CA . MET B 1 1 ? 13.82 47.156 3.299 1 90.81 1 MET B CA 1
ATOM 2914 C C . MET B 1 1 ? 14.586 45.875 3.562 1 90.81 1 MET B C 1
ATOM 2916 O O . MET B 1 1 ? 14.938 45.156 2.625 1 90.81 1 MET B O 1
ATOM 2920 N N . LYS B 1 2 ? 14.969 45.75 4.809 1 97.5 2 LYS B N 1
ATOM 2921 C CA . LYS B 1 2 ? 15.688 44.531 5.203 1 97.5 2 LYS B CA 1
ATOM 2922 C C . LYS B 1 2 ? 14.742 43.5 5.844 1 97.5 2 LYS B C 1
ATOM 2924 O O . LYS B 1 2 ? 14.031 43.844 6.797 1 97.5 2 LYS B O 1
ATOM 2929 N N . ILE B 1 3 ? 14.758 42.312 5.277 1 98.31 3 ILE B N 1
ATOM 2930 C CA . ILE B 1 3 ? 13.852 41.25 5.723 1 98.31 3 ILE B CA 1
ATOM 2931 C C . ILE B 1 3 ? 14.664 40.094 6.266 1 98.31 3 ILE B C 1
ATOM 2933 O O . ILE B 1 3 ? 15.5 39.531 5.562 1 98.31 3 ILE B O 1
ATOM 2937 N N . LEU B 1 4 ? 14.406 39.719 7.531 1 97.69 4 LEU B N 1
ATOM 2938 C CA . LEU B 1 4 ? 15 38.5 8.102 1 97.69 4 LEU B CA 1
ATOM 2939 C C . LEU B 1 4 ? 14.078 37.312 7.914 1 97.69 4 LEU B C 1
ATOM 2941 O O . LEU B 1 4 ? 12.883 37.375 8.203 1 97.69 4 LEU B O 1
ATOM 2945 N N . VAL B 1 5 ? 14.625 36.281 7.398 1 97 5 VAL B N 1
ATOM 2946 C CA . VAL B 1 5 ? 13.844 35.031 7.254 1 97 5 VAL B CA 1
ATOM 2947 C C . VAL B 1 5 ? 14.555 33.906 7.957 1 97 5 VAL B C 1
ATOM 2949 O O . VAL B 1 5 ? 15.789 33.812 7.945 1 97 5 VAL B O 1
ATOM 2952 N N . ASP B 1 6 ? 13.758 33.031 8.609 1 95.12 6 ASP B N 1
ATOM 2953 C CA . ASP B 1 6 ? 14.305 31.781 9.125 1 95.12 6 ASP B CA 1
ATOM 2954 C C . ASP B 1 6 ? 14.906 30.938 7.996 1 95.12 6 ASP B C 1
ATOM 2956 O O . ASP B 1 6 ? 14.242 30.672 6.996 1 95.12 6 ASP B O 1
ATOM 2960 N N . GLU B 1 7 ? 16.125 30.516 8.172 1 92.31 7 GLU B N 1
ATOM 2961 C CA . GLU B 1 7 ? 16.828 29.797 7.121 1 92.31 7 GLU B CA 1
ATOM 2962 C C . GLU B 1 7 ? 16.141 28.484 6.785 1 92.31 7 GLU B C 1
ATOM 2964 O O . GLU B 1 7 ? 16.375 27.906 5.719 1 92.31 7 GLU B O 1
ATOM 2969 N N . ASN B 1 8 ? 15.234 28 7.645 1 88.44 8 ASN B N 1
ATOM 2970 C CA . ASN B 1 8 ? 14.562 26.719 7.434 1 88.44 8 ASN B CA 1
ATOM 2971 C C . ASN B 1 8 ? 13.195 26.906 6.785 1 88.44 8 ASN B C 1
ATOM 2973 O O . ASN B 1 8 ? 12.484 25.922 6.547 1 88.44 8 ASN B O 1
ATOM 2977 N N . MET B 1 9 ? 12.852 28.094 6.5 1 92.06 9 MET B N 1
ATOM 2978 C CA . MET B 1 9 ? 11.609 28.359 5.785 1 92.06 9 MET B CA 1
ATOM 2979 C C . MET B 1 9 ? 11.781 28.125 4.289 1 92.06 9 MET B C 1
ATOM 2981 O O . MET B 1 9 ? 12.516 28.844 3.617 1 92.06 9 MET B O 1
ATOM 2985 N N . PRO B 1 10 ? 11.047 27.125 3.773 1 92.25 10 PRO B N 1
ATOM 2986 C CA . PRO B 1 10 ? 11.234 26.828 2.354 1 92.25 10 PRO B CA 1
ATOM 2987 C C . PRO B 1 10 ? 10.805 27.969 1.441 1 92.25 10 PRO B C 1
ATOM 2989 O O . PRO B 1 10 ? 9.773 28.609 1.688 1 92.25 10 PRO B O 1
ATOM 2992 N N . TYR B 1 11 ? 11.625 28.281 0.429 1 95.19 11 TYR B N 1
ATOM 2993 C CA . TYR B 1 11 ? 11.352 29.203 -0.664 1 95.19 11 TYR B CA 1
ATOM 2994 C C . TYR B 1 11 ? 11.297 30.641 -0.161 1 95.19 11 TYR B C 1
ATOM 2996 O O . TYR B 1 11 ? 10.914 31.562 -0.902 1 95.19 11 TYR B O 1
ATOM 3004 N N . ALA B 1 12 ? 11.633 30.891 1.108 1 95.94 12 ALA B N 1
ATOM 3005 C CA . ALA B 1 12 ? 11.508 32.219 1.705 1 95.94 12 ALA B CA 1
ATOM 3006 C C . ALA B 1 12 ? 12.438 33.219 1.017 1 95.94 12 ALA B C 1
ATOM 3008 O O . ALA B 1 12 ? 12.008 34.281 0.619 1 95.94 12 ALA B O 1
ATOM 3009 N N . ARG B 1 13 ? 13.68 32.812 0.855 1 95.25 13 ARG B N 1
ATOM 3010 C CA . ARG B 1 13 ? 14.641 33.719 0.237 1 95.25 13 ARG B CA 1
ATOM 3011 C C . ARG B 1 13 ? 14.18 34.156 -1.155 1 95.25 13 ARG B C 1
ATOM 3013 O O . ARG B 1 13 ? 14.195 35.344 -1.488 1 95.25 13 ARG B O 1
ATOM 3020 N N . GLU B 1 14 ? 13.773 33.156 -1.894 1 94.38 14 GLU B N 1
ATOM 3021 C CA . GLU B 1 14 ? 13.328 33.406 -3.264 1 94.38 14 GLU B CA 1
ATOM 3022 C C . GLU B 1 14 ? 12.133 34.344 -3.301 1 94.38 14 GLU B C 1
ATOM 3024 O O . GLU B 1 14 ? 12.094 35.281 -4.105 1 94.38 14 GLU B O 1
ATOM 3029 N N . LEU B 1 15 ? 11.211 34.188 -2.488 1 96.81 15 LEU B N 1
ATOM 3030 C CA . LEU B 1 15 ? 9.961 34.969 -2.514 1 96.81 15 LEU B CA 1
ATOM 3031 C C . LEU B 1 15 ? 10.164 36.344 -1.936 1 96.81 15 LEU B C 1
ATOM 3033 O O . LEU B 1 15 ? 9.805 37.344 -2.566 1 96.81 15 LEU B O 1
ATOM 3037 N N . PHE B 1 16 ? 10.812 36.469 -0.809 1 97.81 16 PHE B N 1
ATOM 3038 C CA . PHE B 1 16 ? 10.875 37.75 -0.091 1 97.81 16 PHE B CA 1
ATOM 3039 C C . PHE B 1 16 ? 11.898 38.688 -0.723 1 97.81 16 PHE B C 1
ATOM 3041 O O . PHE B 1 16 ? 11.867 39.906 -0.499 1 97.81 16 PHE B O 1
ATOM 3048 N N . SER B 1 17 ? 12.82 38.125 -1.528 1 97.44 17 SER B N 1
ATOM 3049 C CA . SER B 1 17 ? 13.766 38.969 -2.264 1 97.44 17 SER B CA 1
ATOM 3050 C C . SER B 1 17 ? 13.055 39.844 -3.281 1 97.44 17 SER B C 1
ATOM 3052 O O . SER B 1 17 ? 13.617 40.844 -3.748 1 97.44 17 SER B O 1
ATOM 3054 N N . ARG B 1 18 ? 11.852 39.5 -3.576 1 96.25 18 ARG B N 1
ATOM 3055 C CA . ARG B 1 18 ? 11.039 40.312 -4.461 1 96.25 18 ARG B CA 1
ATOM 3056 C C . ARG B 1 18 ? 10.617 41.594 -3.766 1 96.25 18 ARG B C 1
ATOM 3058 O O . ARG B 1 18 ? 10.195 42.562 -4.422 1 96.25 18 ARG B O 1
ATOM 3065 N N . LEU B 1 19 ? 10.703 41.625 -2.469 1 97 19 LEU B N 1
ATOM 3066 C CA . LEU B 1 19 ? 10.117 42.719 -1.71 1 97 19 LEU B CA 1
ATOM 3067 C C . LEU B 1 19 ? 11.195 43.531 -1.029 1 97 19 LEU B C 1
ATOM 3069 O O . LEU B 1 19 ? 10.938 44.656 -0.57 1 97 19 LEU B O 1
ATOM 3073 N N . GLY B 1 20 ? 12.445 42.969 -0.919 1 96.75 20 GLY B N 1
ATOM 3074 C CA . GLY B 1 20 ? 13.531 43.688 -0.265 1 96.75 20 GLY B CA 1
ATOM 3075 C C . GLY B 1 20 ? 14.797 42.844 -0.138 1 96.75 20 GLY B C 1
ATOM 3076 O O . GLY B 1 20 ? 14.93 41.812 -0.788 1 96.75 20 GLY B O 1
ATOM 3077 N N . GLU B 1 21 ? 15.734 43.375 0.655 1 97.81 21 GLU B N 1
ATOM 3078 C CA . GLU B 1 21 ? 16.969 42.656 0.946 1 97.81 21 GLU B CA 1
ATOM 3079 C C . GLU B 1 21 ? 16.734 41.594 2.004 1 97.81 21 GLU B C 1
ATOM 3081 O O . GLU B 1 21 ? 16.266 41.875 3.107 1 97.81 21 GLU B O 1
ATOM 3086 N N . VAL B 1 22 ? 17.062 40.344 1.65 1 98.12 22 VAL B N 1
ATOM 3087 C CA . VAL B 1 22 ? 16.734 39.25 2.531 1 98.12 22 VAL B CA 1
ATOM 3088 C C . VAL B 1 22 ? 18.016 38.719 3.189 1 98.12 22 VAL B C 1
ATOM 3090 O O . VAL B 1 22 ? 19.047 38.562 2.527 1 98.12 22 VAL B O 1
ATOM 3093 N N . GLN B 1 23 ? 17.969 38.562 4.469 1 97.44 23 GLN B N 1
ATOM 3094 C CA . GLN B 1 23 ? 19 37.844 5.219 1 97.44 23 GLN B CA 1
ATOM 3095 C C . GLN B 1 23 ? 18.438 36.594 5.906 1 97.44 23 GLN B C 1
ATOM 3097 O O . GLN B 1 23 ? 17.516 36.719 6.707 1 97.44 23 GLN B O 1
ATOM 3102 N N . ALA B 1 24 ? 18.984 35.469 5.547 1 96.19 24 ALA B N 1
ATOM 3103 C CA . ALA B 1 24 ? 18.609 34.25 6.219 1 96.19 24 ALA B CA 1
ATOM 3104 C C . ALA B 1 24 ? 19.359 34.062 7.535 1 96.19 24 ALA B C 1
ATOM 3106 O O . ALA B 1 24 ? 20.578 34.312 7.598 1 96.19 24 ALA B O 1
ATOM 3107 N N . VAL B 1 25 ? 18.609 33.75 8.562 1 94.94 25 VAL B N 1
ATOM 3108 C CA . VAL B 1 25 ? 19.234 33.594 9.883 1 94.94 25 VAL B CA 1
ATOM 3109 C C . VAL B 1 25 ? 18.703 32.312 10.539 1 94.94 25 VAL B C 1
ATOM 3111 O O . VAL B 1 25 ? 17.641 31.797 10.172 1 94.94 25 VAL B O 1
ATOM 3114 N N . PRO B 1 26 ? 19.469 31.734 11.477 1 91.31 26 PRO B N 1
ATOM 3115 C CA . PRO B 1 26 ? 18.922 30.625 12.258 1 91.31 26 PRO B CA 1
ATOM 3116 C C . PRO B 1 26 ? 17.703 31.047 13.078 1 91.31 26 PRO B C 1
ATOM 3118 O O . PRO B 1 26 ? 17.641 32.188 13.578 1 91.31 26 PRO B O 1
ATOM 3121 N N . GLY B 1 27 ? 16.766 30.188 13.258 1 84.38 27 GLY B N 1
ATOM 3122 C CA . GLY B 1 27 ? 15.547 30.469 14 1 84.38 27 GLY B CA 1
ATOM 3123 C C . GLY B 1 27 ? 15.727 30.375 15.5 1 84.38 27 GLY B C 1
ATOM 3124 O O . GLY B 1 27 ? 14.953 30.969 16.266 1 84.38 27 GLY B O 1
ATOM 3125 N N . ARG B 1 28 ? 16.672 29.578 15.93 1 84.25 28 ARG B N 1
ATOM 3126 C CA . ARG B 1 28 ? 16.875 29.375 17.359 1 84.25 28 ARG B CA 1
ATOM 3127 C C . ARG B 1 28 ? 18.359 29.328 17.703 1 84.25 28 ARG B C 1
ATOM 3129 O O . ARG B 1 28 ? 19.016 28.297 17.484 1 84.25 28 ARG B O 1
ATOM 3136 N N . PRO B 1 29 ? 18.891 30.438 18.281 1 85.81 29 PRO B N 1
ATOM 3137 C CA . PRO B 1 29 ? 18.234 31.734 18.484 1 85.81 29 PRO B CA 1
ATOM 3138 C C . PRO B 1 29 ? 18.391 32.656 17.281 1 85.81 29 PRO B C 1
ATOM 3140 O O . PRO B 1 29 ? 19.281 32.469 16.453 1 85.81 29 PRO B O 1
ATOM 3143 N N . ILE B 1 30 ? 17.516 33.594 17.172 1 91.75 30 ILE B N 1
ATOM 3144 C CA . ILE B 1 30 ? 17.688 34.656 16.203 1 91.75 30 ILE B CA 1
ATOM 3145 C C . ILE B 1 30 ? 18.797 35.594 16.656 1 91.75 30 ILE B C 1
ATOM 3147 O O . ILE B 1 30 ? 18.781 36.062 17.797 1 91.75 30 ILE B O 1
ATOM 3151 N N . PRO B 1 31 ? 19.75 35.875 15.82 1 92.44 31 PRO B N 1
ATOM 3152 C CA . PRO B 1 31 ? 20.781 36.812 16.203 1 92.44 31 PRO B CA 1
ATOM 3153 C C . PRO B 1 31 ? 20.25 38.219 16.438 1 92.44 31 PRO B C 1
ATOM 3155 O O . PRO B 1 31 ? 19.703 38.844 15.516 1 92.44 31 PRO B O 1
ATOM 3158 N N . GLN B 1 32 ? 20.562 38.812 17.562 1 92.62 32 GLN B N 1
ATOM 3159 C CA . GLN B 1 32 ? 20.016 40.094 17.953 1 92.62 32 GLN B CA 1
ATOM 3160 C C . GLN B 1 32 ? 20.547 41.219 17.031 1 92.62 32 GLN B C 1
ATOM 3162 O O . GLN B 1 32 ? 19.812 42.125 16.703 1 92.62 32 GLN B O 1
ATOM 3167 N N . ALA B 1 33 ? 21.719 41.031 16.688 1 93.94 33 ALA B N 1
ATOM 3168 C CA . ALA B 1 33 ? 22.344 42.031 15.844 1 93.94 33 ALA B CA 1
ATOM 3169 C C . ALA B 1 33 ? 21.641 42.125 14.492 1 93.94 33 ALA B C 1
ATOM 3171 O O . ALA B 1 33 ? 21.547 43.219 13.914 1 93.94 33 ALA B O 1
ATOM 3172 N N . ALA B 1 34 ? 21.156 41.031 14.008 1 95.38 34 ALA B N 1
ATOM 3173 C CA . ALA B 1 34 ? 20.469 41 12.711 1 95.38 34 ALA B CA 1
ATOM 3174 C C . ALA B 1 34 ? 19.141 41.75 12.781 1 95.38 34 ALA B C 1
ATOM 3176 O O . ALA B 1 34 ? 18.641 42.25 11.773 1 95.38 34 ALA B O 1
ATOM 3177 N N . LEU B 1 35 ? 18.594 41.812 13.953 1 95.88 35 LEU B N 1
ATOM 3178 C CA . LEU B 1 35 ? 17.281 42.438 14.156 1 95.88 35 LEU B CA 1
ATOM 3179 C C . LEU B 1 35 ? 17.406 43.938 14.18 1 95.88 35 LEU B C 1
ATOM 3181 O O . LEU B 1 35 ? 16.406 44.656 13.961 1 95.88 35 LEU B O 1
ATOM 3185 N N . ASP B 1 36 ? 18.578 44.438 14.398 1 94.94 36 ASP B N 1
ATOM 3186 C CA . ASP B 1 36 ? 18.781 45.875 14.625 1 94.94 36 ASP B CA 1
ATOM 3187 C C . ASP B 1 36 ? 18.453 46.688 13.375 1 94.94 36 ASP B C 1
ATOM 3189 O O . ASP B 1 36 ? 17.969 47.812 13.477 1 94.94 36 ASP B O 1
ATOM 3193 N N . ASP B 1 37 ? 18.688 46.125 12.305 1 93.62 37 ASP B N 1
ATOM 3194 C CA . ASP B 1 37 ? 18.469 46.875 11.078 1 93.62 37 ASP B CA 1
ATOM 3195 C C . ASP B 1 37 ? 17.406 46.219 10.203 1 93.62 37 ASP B C 1
ATOM 3197 O O . ASP B 1 37 ? 17.312 46.531 9.016 1 93.62 37 ASP B O 1
ATOM 3201 N N . ALA B 1 38 ? 16.672 45.375 10.727 1 97.44 38 ALA B N 1
ATOM 3202 C CA . ALA B 1 38 ? 15.664 44.688 9.945 1 97.44 38 ALA B CA 1
ATOM 3203 C C . ALA B 1 38 ? 14.305 45.375 10.055 1 97.44 38 ALA B C 1
ATOM 3205 O O . ALA B 1 38 ? 13.984 45.969 11.086 1 97.44 38 ALA B O 1
ATOM 3206 N N . ASP B 1 39 ? 13.562 45.281 9 1 97.69 39 ASP B N 1
ATOM 3207 C CA . ASP B 1 39 ? 12.219 45.844 8.945 1 97.69 39 ASP B CA 1
ATOM 3208 C C . ASP B 1 39 ? 11.148 44.781 9.188 1 97.69 39 ASP B C 1
ATOM 3210 O O . ASP B 1 39 ? 10.039 45.094 9.609 1 97.69 39 ASP B O 1
ATOM 3214 N N . ALA B 1 40 ? 11.453 43.562 8.852 1 98.38 40 ALA B N 1
ATOM 3215 C CA . ALA B 1 40 ? 10.508 42.469 8.977 1 98.38 40 ALA B CA 1
ATOM 3216 C C . ALA B 1 40 ? 11.211 41.188 9.391 1 98.38 40 ALA B C 1
ATOM 3218 O O . ALA B 1 40 ? 12.414 41.031 9.148 1 98.38 40 ALA B O 1
ATOM 3219 N N . LEU B 1 41 ? 10.453 40.312 10.094 1 98 41 LEU B N 1
ATOM 3220 C CA . LEU B 1 41 ? 10.953 39.031 10.57 1 98 41 LEU B CA 1
ATOM 3221 C C . LEU B 1 41 ? 9.977 37.906 10.219 1 98 41 LEU B C 1
ATOM 3223 O O . LEU B 1 41 ? 8.797 37.969 10.57 1 98 41 LEU B O 1
ATOM 3227 N N . MET B 1 42 ? 10.453 36.938 9.461 1 97.81 42 MET B N 1
ATOM 3228 C CA . MET B 1 42 ? 9.68 35.75 9.133 1 97.81 42 MET B CA 1
ATOM 3229 C C . MET B 1 42 ? 10.234 34.531 9.836 1 97.81 42 MET B C 1
ATOM 3231 O O . MET B 1 42 ? 11.422 34.219 9.703 1 97.81 42 MET B O 1
ATOM 3235 N N . VAL B 1 43 ? 9.328 33.844 10.578 1 95.69 43 VAL B N 1
ATOM 3236 C CA . VAL B 1 43 ? 9.82 32.719 11.398 1 95.69 43 VAL B CA 1
ATOM 3237 C C . VAL B 1 43 ? 8.969 31.484 11.148 1 95.69 43 VAL B C 1
ATOM 3239 O O . VAL B 1 43 ? 8.023 31.531 10.359 1 95.69 43 VAL B O 1
ATOM 3242 N N . ARG B 1 44 ? 9.398 30.406 11.898 1 88.62 44 ARG B N 1
ATOM 3243 C CA . ARG B 1 44 ? 8.633 29.156 11.961 1 88.62 44 ARG B CA 1
ATOM 3244 C C . ARG B 1 44 ? 8.445 28.703 13.406 1 88.62 44 ARG B C 1
ATOM 3246 O O . ARG B 1 44 ? 8.711 29.469 14.336 1 88.62 44 ARG B O 1
ATOM 3253 N N . SER B 1 45 ? 8 27.5 13.781 1 75.81 45 SER B N 1
ATOM 3254 C CA . SER B 1 45 ? 7.359 27.031 15.008 1 75.81 45 SER B CA 1
ATOM 3255 C C . SER B 1 45 ? 8.32 27.078 16.188 1 75.81 45 SER B C 1
ATOM 3257 O O . SER B 1 45 ? 7.895 27.219 17.344 1 75.81 45 SER B O 1
ATOM 3259 N N . VAL B 1 46 ? 9.508 27.109 15.992 1 76.88 46 VAL B N 1
ATOM 3260 C CA . VAL B 1 46 ? 10.422 26.922 17.125 1 76.88 46 VAL B CA 1
ATOM 3261 C C . VAL B 1 46 ? 10.883 28.281 17.641 1 76.88 46 VAL B C 1
ATOM 3263 O O . VAL B 1 46 ? 11.414 28.391 18.734 1 76.88 46 VAL B O 1
ATOM 3266 N N . THR B 1 47 ? 10.547 29.328 17 1 88.19 47 THR B N 1
ATOM 3267 C CA . THR B 1 47 ? 11.078 30.641 17.359 1 88.19 47 THR B CA 1
ATOM 3268 C C . THR B 1 47 ? 10.07 31.422 18.203 1 88.19 47 THR B C 1
ATOM 3270 O O . THR B 1 47 ? 8.961 31.703 17.75 1 88.19 47 THR B O 1
ATOM 3273 N N . GLN B 1 48 ? 10.5 31.781 19.359 1 91.69 48 GLN B N 1
ATOM 3274 C CA . GLN B 1 48 ? 9.648 32.594 20.219 1 91.69 48 GLN B CA 1
ATOM 3275 C C . GLN B 1 48 ? 9.719 34.094 19.828 1 91.69 48 GLN B C 1
ATOM 3277 O O . GLN B 1 48 ? 10.797 34.688 19.844 1 91.69 48 GLN B O 1
ATOM 3282 N N . VAL B 1 49 ? 8.648 34.656 19.5 1 95.88 49 VAL B N 1
ATOM 3283 C CA . VAL B 1 49 ? 8.578 36.062 19.141 1 95.88 49 VAL B CA 1
ATOM 3284 C C . VAL B 1 49 ? 7.77 36.812 20.188 1 95.88 49 VAL B C 1
ATOM 3286 O O . VAL B 1 49 ? 6.551 36.656 20.281 1 95.88 49 VAL B O 1
ATOM 3289 N N . ASN B 1 50 ? 8.414 37.531 20.953 1 96.5 50 ASN B N 1
ATOM 3290 C CA . ASN B 1 50 ? 7.809 38.25 22.047 1 96.5 50 ASN B CA 1
ATOM 3291 C C . ASN B 1 50 ? 8.555 39.562 22.328 1 96.5 50 ASN B C 1
ATOM 3293 O O . ASN B 1 50 ? 9.406 39.969 21.547 1 96.5 50 ASN B O 1
ATOM 3297 N N . ARG B 1 51 ? 8.164 40.219 23.438 1 96.25 51 ARG B N 1
ATOM 3298 C CA . ARG B 1 51 ? 8.758 41.5 23.812 1 96.25 51 ARG B CA 1
ATOM 3299 C C . ARG B 1 51 ? 10.266 41.344 24 1 96.25 51 ARG B C 1
ATOM 3301 O O . ARG B 1 51 ? 11.023 42.219 23.562 1 96.25 51 ARG B O 1
ATOM 3308 N N . ASP B 1 52 ? 10.703 40.281 24.562 1 95.56 52 ASP B N 1
ATOM 3309 C CA . ASP B 1 52 ? 12.125 40.062 24.828 1 95.56 52 ASP B CA 1
ATOM 3310 C C . ASP B 1 52 ? 12.93 40.062 23.531 1 95.56 52 ASP B C 1
ATOM 3312 O O . ASP B 1 52 ? 14.062 40.531 23.5 1 95.56 52 ASP B O 1
ATOM 3316 N N . LEU B 1 53 ? 12.336 39.531 22.5 1 95.56 53 LEU B N 1
ATOM 3317 C CA . LEU B 1 53 ? 13.023 39.438 21.219 1 95.56 53 LEU B CA 1
ATOM 3318 C C . LEU B 1 53 ? 13 40.75 20.469 1 95.56 53 LEU B C 1
ATOM 3320 O O . LEU B 1 53 ? 13.992 41.125 19.828 1 95.56 53 LEU B O 1
ATOM 3324 N N . LEU B 1 54 ? 11.906 41.531 20.547 1 96.19 54 LEU B N 1
ATOM 3325 C CA . LEU B 1 54 ? 11.672 42.594 19.562 1 96.19 54 LEU B CA 1
ATOM 3326 C C . LEU B 1 54 ? 11.82 43.969 20.203 1 96.19 54 LEU B C 1
ATOM 3328 O O . LEU B 1 54 ? 11.859 45 19.5 1 96.19 54 LEU B O 1
ATOM 3332 N N . ALA B 1 55 ? 11.891 43.969 21.547 1 93.56 55 ALA B N 1
ATOM 3333 C CA . ALA B 1 55 ? 11.977 45.281 22.219 1 93.56 55 ALA B CA 1
ATOM 3334 C C . ALA B 1 55 ? 13.156 46.094 21.672 1 93.56 55 ALA B C 1
ATOM 3336 O O . ALA B 1 55 ? 14.266 45.594 21.562 1 93.56 55 ALA B O 1
ATOM 3337 N N . GLY B 1 56 ? 12.875 47.375 21.344 1 93.12 56 GLY B N 1
ATOM 3338 C CA . GLY B 1 56 ? 13.914 48.281 20.891 1 93.12 56 GLY B CA 1
ATOM 3339 C C . GLY B 1 56 ? 14.289 48.062 19.438 1 93.12 56 GLY B C 1
ATOM 3340 O O . GLY B 1 56 ? 15.195 48.719 18.922 1 93.12 56 GLY B O 1
ATOM 3341 N N . LYS B 1 57 ? 13.672 47.156 18.781 1 96.19 57 LYS B N 1
ATOM 3342 C CA . LYS B 1 57 ? 13.961 46.875 17.375 1 96.19 57 LYS B CA 1
ATOM 3343 C C . LYS B 1 57 ? 12.992 47.594 16.453 1 96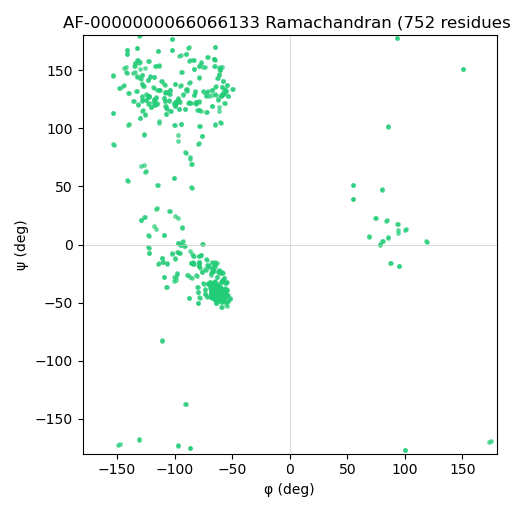.19 57 LYS B C 1
ATOM 3345 O O . LYS B 1 57 ? 11.945 48.094 16.906 1 96.19 57 LYS B O 1
ATOM 3350 N N . ASN B 1 58 ? 13.422 47.688 15.195 1 94.75 58 ASN B N 1
ATOM 3351 C CA . ASN B 1 58 ? 12.633 48.438 14.227 1 94.75 58 ASN B CA 1
ATOM 3352 C C . ASN B 1 58 ? 11.742 47.531 13.391 1 94.75 58 ASN B C 1
ATOM 3354 O O . ASN B 1 58 ? 11.344 47.875 12.281 1 94.75 58 ASN B O 1
ATOM 3358 N N . ILE B 1 59 ? 11.438 46.406 13.852 1 97.56 59 ILE B N 1
ATOM 3359 C CA . ILE B 1 59 ? 10.617 45.438 13.125 1 97.56 59 ILE B CA 1
ATOM 3360 C C . ILE B 1 59 ? 9.188 45.969 13 1 97.56 59 ILE B C 1
ATOM 3362 O O . ILE B 1 59 ? 8.562 46.312 14 1 97.56 59 ILE B O 1
ATOM 3366 N N . ARG B 1 60 ? 8.703 45.969 11.797 1 97.62 60 ARG B N 1
ATOM 3367 C CA . ARG B 1 60 ? 7.363 46.469 11.539 1 97.62 60 ARG B CA 1
ATOM 3368 C C . ARG B 1 60 ? 6.395 45.375 11.164 1 97.62 60 ARG B C 1
ATOM 3370 O O . ARG B 1 60 ? 5.18 45.562 11.195 1 97.62 60 ARG B O 1
ATOM 3377 N N . PHE B 1 61 ? 6.887 44.219 10.828 1 98.38 61 PHE B N 1
ATOM 3378 C CA . PHE B 1 61 ? 6.051 43.094 10.43 1 98.38 61 PHE B CA 1
ATOM 3379 C C . PHE B 1 61 ? 6.688 41.75 10.844 1 98.38 61 PHE B C 1
ATOM 3381 O O . PHE B 1 61 ? 7.898 41.562 10.719 1 98.38 61 PHE B O 1
ATOM 3388 N N . VAL B 1 62 ? 5.887 40.875 11.414 1 98.31 62 VAL B N 1
ATOM 3389 C CA . VAL B 1 62 ? 6.289 39.531 11.742 1 98.31 62 VAL B CA 1
ATOM 3390 C C . VAL B 1 62 ? 5.367 38.531 11.047 1 98.31 62 VAL B C 1
ATOM 3392 O O . VAL B 1 62 ? 4.145 38.688 11.047 1 98.31 62 VAL B O 1
ATOM 3395 N N . GLY B 1 63 ? 5.949 37.594 10.336 1 97.88 63 GLY B N 1
ATOM 3396 C CA . GLY B 1 63 ? 5.203 36.5 9.773 1 97.88 63 GLY B CA 1
ATOM 3397 C C . GLY B 1 63 ? 5.652 35.156 10.297 1 97.88 63 GLY B C 1
ATOM 3398 O O . GLY B 1 63 ? 6.848 34.906 10.484 1 97.88 63 GLY B O 1
ATOM 3399 N N . THR B 1 64 ? 4.715 34.312 10.641 1 96.75 64 THR B N 1
ATOM 3400 C CA . THR B 1 64 ? 5.059 32.938 10.992 1 96.75 64 THR B CA 1
ATOM 3401 C C . THR B 1 64 ? 4.438 31.969 10.008 1 96.75 64 THR B C 1
ATOM 3403 O O . THR B 1 64 ? 3.221 31.969 9.797 1 96.75 64 THR B O 1
ATOM 3406 N N . ALA B 1 65 ? 5.258 31.109 9.445 1 95.56 65 ALA B N 1
ATOM 3407 C CA . ALA B 1 65 ? 4.797 30.141 8.461 1 95.56 65 ALA B CA 1
ATOM 3408 C C . ALA B 1 65 ? 4.262 28.875 9.148 1 95.56 65 ALA B C 1
ATOM 3410 O O . ALA B 1 65 ? 4.656 27.766 8.812 1 95.56 65 ALA B O 1
ATOM 3411 N N . THR B 1 66 ? 3.404 29.047 10.125 1 91.88 66 THR B N 1
ATOM 3412 C CA . THR B 1 66 ? 2.76 27.969 10.867 1 91.88 66 THR B CA 1
ATOM 3413 C C . THR B 1 66 ? 1.27 28.25 11.047 1 91.88 66 THR B C 1
ATOM 3415 O O . THR B 1 66 ? 0.841 29.391 11.016 1 91.88 66 THR B O 1
ATOM 3418 N N . ALA B 1 67 ? 0.546 27.188 11.195 1 88.5 67 ALA B N 1
ATOM 3419 C CA . ALA B 1 67 ? -0.871 27.328 11.516 1 88.5 67 ALA B CA 1
ATOM 3420 C C . ALA B 1 67 ? -1.059 27.812 12.953 1 88.5 67 ALA B C 1
ATOM 3422 O O . ALA B 1 67 ? -1.895 28.672 13.227 1 88.5 67 ALA B O 1
ATOM 3423 N N . GLY B 1 68 ? -0.314 27.219 13.859 1 83.5 68 GLY B N 1
ATOM 3424 C CA . GLY B 1 68 ? -0.337 27.656 15.25 1 83.5 68 GLY B CA 1
ATOM 3425 C C . GLY B 1 68 ? 0.484 28.906 15.492 1 83.5 68 GLY B C 1
ATOM 3426 O O . GLY B 1 68 ? 1.461 29.156 14.789 1 83.5 68 GLY B O 1
ATOM 3427 N N . THR B 1 69 ? 0.076 29.672 16.562 1 88.75 69 THR B N 1
ATOM 3428 C CA . THR B 1 69 ? 0.78 30.922 16.844 1 88.75 69 THR B CA 1
ATOM 3429 C C . THR B 1 69 ? 1.194 30.984 18.312 1 88.75 69 THR B C 1
ATOM 3431 O O . THR B 1 69 ? 1.422 32.062 18.859 1 88.75 69 THR B O 1
ATOM 3434 N N . ASP B 1 70 ? 1.238 29.766 18.875 1 82.94 70 ASP B N 1
ATOM 3435 C CA . ASP B 1 70 ? 1.537 29.688 20.297 1 82.94 70 ASP B CA 1
ATOM 3436 C C . ASP B 1 70 ? 2.887 30.328 20.609 1 82.94 70 ASP B C 1
ATOM 3438 O O . ASP B 1 70 ? 3.104 30.828 21.719 1 82.94 70 ASP B O 1
ATOM 3442 N N . HIS B 1 71 ? 3.734 30.391 19.719 1 89.44 71 HIS B N 1
ATOM 3443 C CA . HIS B 1 71 ? 5.094 30.875 19.938 1 89.44 71 HIS B CA 1
ATOM 3444 C C . HIS B 1 71 ? 5.195 32.375 19.656 1 89.44 71 HIS B C 1
ATOM 3446 O O . HIS B 1 71 ? 6.27 32.969 19.781 1 89.44 71 HIS B O 1
ATOM 3452 N N . VAL B 1 72 ? 4.105 33.062 19.328 1 94.94 72 VAL B N 1
ATOM 3453 C CA . VAL B 1 72 ? 4.086 34.469 19 1 94.94 72 VAL B CA 1
ATOM 3454 C C . VAL B 1 72 ? 3.217 35.219 20.016 1 94.94 72 VAL B C 1
ATOM 3456 O O . VAL B 1 72 ? 2.066 34.844 20.25 1 94.94 72 VAL B O 1
ATOM 3459 N N . ASP B 1 73 ? 3.773 36.188 20.641 1 96.31 73 ASP B N 1
ATOM 3460 C CA . ASP B 1 73 ? 3.018 37.062 21.531 1 96.31 73 ASP B CA 1
ATOM 3461 C C . ASP B 1 73 ? 2.234 38.094 20.734 1 96.31 73 ASP B C 1
ATOM 3463 O O . ASP B 1 73 ? 2.672 39.25 20.609 1 96.31 73 ASP B O 1
ATOM 3467 N N . GLU B 1 74 ? 1.061 37.781 20.312 1 95.94 74 GLU B N 1
ATOM 3468 C CA . GLU B 1 74 ? 0.256 38.594 19.438 1 95.94 74 GLU B CA 1
ATOM 3469 C C . GLU B 1 74 ? -0.166 39.906 20.141 1 95.94 74 GLU B C 1
ATOM 3471 O O . GLU B 1 74 ? -0.293 40.938 19.5 1 95.94 74 GLU B O 1
ATOM 3476 N N . ASP B 1 75 ? -0.414 39.812 21.438 1 95.81 75 ASP B N 1
ATOM 3477 C CA . ASP B 1 75 ? -0.782 41 22.203 1 95.81 75 ASP B CA 1
ATOM 3478 C C . ASP B 1 75 ? 0.337 42.062 22.172 1 95.81 75 ASP B C 1
ATOM 3480 O O . ASP B 1 75 ? 0.085 43.25 21.953 1 95.81 75 ASP B O 1
ATOM 3484 N N . TYR B 1 76 ? 1.498 41.594 22.391 1 96.81 76 TYR B N 1
ATOM 3485 C CA . TYR B 1 76 ? 2.637 42.5 22.344 1 96.81 76 TYR B CA 1
ATOM 3486 C C . TYR B 1 76 ? 2.785 43.125 20.969 1 96.81 76 TYR B C 1
ATOM 3488 O O . TYR B 1 76 ? 3.057 44.312 20.844 1 96.81 76 TYR B O 1
ATOM 3496 N N . LEU B 1 77 ? 2.666 42.281 19.859 1 97.75 77 LEU B N 1
ATOM 3497 C CA . LEU B 1 77 ? 2.793 42.781 18.5 1 97.75 77 LEU B CA 1
ATOM 3498 C C . LEU B 1 77 ? 1.785 43.906 18.25 1 97.75 77 LEU B C 1
ATOM 3500 O O . LEU B 1 77 ? 2.129 44.938 17.656 1 97.75 77 LEU B O 1
ATOM 3504 N N . ARG B 1 78 ? 0.575 43.75 18.703 1 96.81 78 ARG B N 1
ATOM 3505 C CA . ARG B 1 78 ? -0.468 44.75 18.562 1 96.81 78 ARG B CA 1
ATOM 3506 C C . ARG B 1 78 ? -0.105 46.031 19.312 1 96.81 78 ARG B C 1
ATOM 3508 O O . ARG B 1 78 ? -0.247 47.125 18.766 1 96.81 78 ARG B O 1
ATOM 3515 N N . GLU B 1 79 ? 0.35 45.844 20.516 1 96.75 79 GLU B N 1
ATOM 3516 C CA . GLU B 1 79 ? 0.748 47 21.344 1 96.75 79 GLU B CA 1
ATOM 3517 C C . GLU B 1 79 ? 1.875 47.781 20.688 1 96.75 79 GLU B C 1
ATOM 3519 O O . GLU B 1 79 ? 1.895 49 20.766 1 96.75 79 GLU B O 1
ATOM 3524 N N . ALA B 1 80 ? 2.752 47.125 20.078 1 96.44 80 ALA B N 1
ATOM 3525 C CA . ALA B 1 80 ? 3.943 47.719 19.484 1 96.44 80 ALA B CA 1
ATOM 3526 C C . ALA B 1 80 ? 3.66 48.25 18.078 1 96.44 80 ALA B C 1
ATOM 3528 O O . ALA B 1 80 ? 4.52 48.875 17.469 1 96.44 80 ALA B O 1
ATOM 3529 N N . GLY B 1 81 ? 2.447 47.938 17.547 1 96.56 81 GLY B N 1
ATOM 3530 C CA . GLY B 1 81 ? 2.1 48.375 16.203 1 96.56 81 GLY B CA 1
ATOM 3531 C C . GLY B 1 81 ? 2.797 47.562 15.125 1 96.56 81 GLY B C 1
ATOM 3532 O O . GLY B 1 81 ? 3.064 48.062 14.031 1 96.56 81 GLY B O 1
ATOM 3533 N N . VAL B 1 82 ? 3.199 46.406 15.414 1 97.88 82 VAL B N 1
ATOM 3534 C CA . VAL B 1 82 ? 3.857 45.5 14.477 1 97.88 82 VAL B CA 1
ATOM 3535 C C . VAL B 1 82 ? 2.811 44.656 13.742 1 97.88 82 VAL B C 1
ATOM 3537 O O . VAL B 1 82 ? 1.981 44 14.367 1 97.88 82 VAL B O 1
ATOM 3540 N N . GLY B 1 83 ? 2.814 44.75 12.359 1 97.75 83 GLY B N 1
ATOM 3541 C CA . GLY B 1 83 ? 1.952 43.844 11.594 1 97.75 83 GLY B CA 1
ATOM 3542 C C . GLY B 1 83 ? 2.27 42.375 11.805 1 97.75 83 GLY B C 1
ATOM 3543 O O . GLY B 1 83 ? 3.412 42.031 12.102 1 97.75 83 GLY B O 1
ATOM 3544 N N . PHE B 1 84 ? 1.229 41.531 11.68 1 97.94 84 PHE B N 1
ATOM 3545 C CA . PHE B 1 84 ? 1.429 40.094 11.945 1 97.94 84 PHE B CA 1
ATOM 3546 C C . PHE B 1 84 ? 0.591 39.25 11 1 97.94 84 PHE B C 1
ATOM 3548 O O . PHE B 1 84 ? -0.54 39.625 10.672 1 97.94 84 PHE B O 1
ATOM 3555 N N . SER B 1 85 ? 1.192 38.219 10.508 1 97.38 85 SER B N 1
ATOM 3556 C CA . SER B 1 85 ? 0.448 37.219 9.766 1 97.38 85 SER B CA 1
ATOM 3557 C C . SER B 1 85 ? 0.945 35.812 10.094 1 97.38 85 SER B C 1
ATOM 3559 O O . SER B 1 85 ? 2.152 35.562 10.156 1 97.38 85 SER B O 1
ATOM 3561 N N . ALA B 1 86 ? 0.019 34.938 10.406 1 96.19 86 ALA B N 1
ATOM 3562 C CA . ALA B 1 86 ? 0.298 33.531 10.453 1 96.19 86 ALA B CA 1
ATOM 3563 C C . ALA B 1 86 ? -0.114 32.844 9.148 1 96.19 86 ALA B C 1
ATOM 3565 O O . ALA B 1 86 ? -0.348 33.5 8.141 1 96.19 86 ALA B O 1
ATOM 3566 N N . ALA B 1 87 ? -0.042 31.578 9.094 1 95.81 87 ALA B N 1
ATOM 3567 C CA . ALA B 1 87 ? -0.448 30.812 7.922 1 95.81 87 ALA B CA 1
ATOM 3568 C C . ALA B 1 87 ? -1.493 29.75 8.289 1 95.81 87 ALA B C 1
ATOM 3570 O O . ALA B 1 87 ? -1.265 28.562 8.117 1 95.81 87 ALA B O 1
ATOM 3571 N N . PRO B 1 88 ? -2.658 30.25 8.75 1 93.44 88 PRO B N 1
ATOM 3572 C CA . PRO B 1 88 ? -3.697 29.297 9.156 1 93.44 88 PRO B CA 1
ATOM 3573 C C . PRO B 1 88 ? -4.07 28.328 8.039 1 93.44 88 PRO B C 1
ATOM 3575 O O . PRO B 1 88 ? -4.238 28.734 6.891 1 93.44 88 PRO B O 1
ATOM 3578 N N . GLY B 1 89 ? -4.16 27.031 8.32 1 95.69 89 GLY B N 1
ATOM 3579 C CA . GLY B 1 89 ? -4.645 26.031 7.395 1 95.69 89 GLY B CA 1
ATOM 3580 C C . GLY B 1 89 ? -3.596 25.578 6.391 1 95.69 89 GLY B C 1
ATOM 3581 O O . GLY B 1 89 ? -3.881 24.781 5.496 1 95.69 89 GLY B O 1
ATOM 3582 N N . CYS B 1 90 ? -2.361 26.094 6.52 1 96.62 90 CYS B N 1
ATOM 3583 C CA . CYS B 1 90 ? -1.35 25.797 5.512 1 96.62 90 CYS B CA 1
ATOM 3584 C C . CYS B 1 90 ? -1.062 24.297 5.457 1 96.62 90 CYS B C 1
ATOM 3586 O O . CYS B 1 90 ? -0.652 23.781 4.418 1 96.62 90 CYS B O 1
ATOM 3588 N N . ASN B 1 91 ? -1.321 23.562 6.539 1 96.25 91 ASN B N 1
ATOM 3589 C CA . ASN B 1 91 ? -1.052 22.125 6.594 1 96.25 91 ASN B CA 1
ATOM 3590 C C . ASN B 1 91 ? -2.344 21.312 6.59 1 96.25 91 ASN B C 1
ATOM 3592 O O . ASN B 1 91 ? -2.316 20.094 6.781 1 96.25 91 ASN B O 1
ATOM 3596 N N . ALA B 1 92 ? -3.488 21.938 6.383 1 98.19 92 ALA B N 1
ATOM 3597 C CA . ALA B 1 92 ? -4.789 21.297 6.551 1 98.19 92 ALA B CA 1
ATOM 3598 C C . ALA B 1 92 ? -4.969 20.141 5.562 1 98.19 92 ALA B C 1
ATOM 3600 O O . ALA B 1 92 ? -5.438 19.062 5.934 1 98.19 92 ALA B O 1
ATOM 3601 N N . ILE B 1 93 ? -4.562 20.359 4.34 1 98.38 93 ILE B N 1
ATOM 3602 C CA . ILE B 1 93 ? -4.723 19.344 3.305 1 98.38 93 ILE B CA 1
ATOM 3603 C C . ILE B 1 93 ? -3.896 18.109 3.664 1 98.38 93 ILE B C 1
ATOM 3605 O O . ILE B 1 93 ? -4.363 16.969 3.51 1 98.38 93 ILE B O 1
ATOM 3609 N N . ALA B 1 94 ? -2.676 18.359 4.148 1 98.5 94 ALA B N 1
ATOM 3610 C CA . ALA B 1 94 ? -1.805 17.266 4.57 1 98.5 94 ALA B CA 1
ATOM 3611 C C . ALA B 1 94 ? -2.49 16.375 5.613 1 98.5 94 ALA B C 1
ATOM 3613 O O . ALA B 1 94 ? -2.465 15.156 5.512 1 98.5 94 ALA B O 1
ATOM 3614 N N . VAL B 1 95 ? -3.123 16.969 6.566 1 98.75 95 VAL B N 1
ATOM 3615 C CA . VAL B 1 95 ? -3.768 16.234 7.652 1 98.75 95 VAL B CA 1
ATOM 3616 C C . VAL B 1 95 ? -4.965 15.461 7.109 1 98.75 95 VAL B C 1
ATOM 3618 O O . VAL B 1 95 ? -5.176 14.305 7.48 1 98.75 95 VAL B O 1
ATOM 3621 N N . VAL B 1 96 ? -5.738 16.078 6.238 1 98.94 96 VAL B N 1
ATOM 3622 C CA . VAL B 1 96 ? -6.887 15.422 5.629 1 98.94 96 VAL B CA 1
ATOM 3623 C C . VAL B 1 96 ? -6.43 14.164 4.895 1 98.94 96 VAL B C 1
ATOM 3625 O O . VAL B 1 96 ? -7.023 13.094 5.055 1 98.94 96 VAL B O 1
ATOM 3628 N N . GLU B 1 97 ? -5.363 14.289 4.145 1 98.88 97 GLU B N 1
ATOM 3629 C CA . GLU B 1 97 ? -4.855 13.172 3.354 1 98.88 97 GLU B CA 1
ATOM 3630 C C . GLU B 1 97 ? -4.266 12.086 4.25 1 98.88 97 GLU B C 1
ATOM 3632 O O . GLU B 1 97 ? -4.355 10.898 3.932 1 98.88 97 GLU B O 1
ATOM 3637 N N . TYR B 1 98 ? -3.686 12.508 5.402 1 98.88 98 TYR B N 1
ATOM 3638 C CA . TYR B 1 98 ? -3.238 11.562 6.422 1 98.88 98 TYR B CA 1
ATOM 3639 C C . TYR B 1 98 ? -4.402 10.727 6.941 1 98.88 98 TYR B C 1
ATOM 3641 O O . TYR B 1 98 ? -4.309 9.5 7.02 1 98.88 98 TYR B O 1
ATOM 3649 N N . VAL B 1 99 ? -5.516 11.336 7.211 1 98.94 99 VAL B N 1
ATOM 3650 C CA . VAL B 1 99 ? -6.699 10.672 7.75 1 98.94 99 VAL B CA 1
ATOM 3651 C C . VAL B 1 99 ? -7.262 9.703 6.715 1 98.94 99 VAL B C 1
ATOM 3653 O O . VAL B 1 99 ? -7.566 8.547 7.035 1 98.94 99 VAL B O 1
ATOM 3656 N N . PHE B 1 100 ? -7.309 10.18 5.477 1 98.94 100 PHE B N 1
ATOM 3657 C CA . PHE B 1 100 ? -7.816 9.328 4.406 1 98.94 100 PHE B CA 1
ATOM 3658 C C . PHE B 1 100 ? -6.914 8.117 4.207 1 98.94 100 PHE B C 1
ATOM 3660 O O . PHE B 1 100 ? -7.398 6.992 4.035 1 98.94 100 PHE B O 1
ATOM 3667 N N . SER B 1 101 ? -5.605 8.344 4.188 1 98.88 101 SER B N 1
ATOM 3668 C CA . SER B 1 101 ? -4.664 7.246 4.023 1 98.88 101 SER B CA 1
ATOM 3669 C C . SER B 1 101 ? -4.875 6.172 5.09 1 98.88 101 SER B C 1
ATOM 3671 O O . SER B 1 101 ? -4.91 4.98 4.777 1 98.88 101 SER B O 1
ATOM 3673 N N . ALA B 1 102 ? -5.086 6.574 6.312 1 98.94 102 ALA B N 1
ATOM 3674 C CA . ALA B 1 102 ? -5.297 5.66 7.434 1 98.94 102 ALA B CA 1
ATOM 3675 C C . ALA B 1 102 ? -6.625 4.926 7.301 1 98.94 102 ALA B C 1
ATOM 3677 O O . ALA B 1 102 ? -6.691 3.709 7.488 1 98.94 102 ALA B O 1
ATOM 3678 N N . LEU B 1 103 ? -7.664 5.668 6.961 1 98.94 103 LEU B N 1
ATOM 3679 C CA . LEU B 1 103 ? -9 5.082 6.887 1 98.94 103 LEU B CA 1
ATOM 3680 C C . LEU B 1 103 ? -9.07 4.035 5.781 1 98.94 103 LEU B C 1
ATOM 3682 O O . LEU B 1 103 ? -9.688 2.982 5.953 1 98.94 103 LEU B O 1
ATOM 3686 N N . LEU B 1 104 ? -8.453 4.359 4.668 1 98.88 104 LEU B N 1
ATOM 3687 C CA . LEU B 1 104 ? -8.492 3.42 3.551 1 98.88 104 LEU B CA 1
ATOM 3688 C C . LEU B 1 104 ? -7.691 2.16 3.871 1 98.88 104 LEU B C 1
ATOM 3690 O O . LEU B 1 104 ? -8.078 1.058 3.475 1 98.88 104 LEU B O 1
ATOM 3694 N N . MET B 1 105 ? -6.555 2.328 4.559 1 98.69 105 MET B N 1
ATOM 3695 C CA . MET B 1 105 ? -5.805 1.169 5.035 1 98.69 105 MET B CA 1
ATOM 3696 C C . MET B 1 105 ? -6.664 0.308 5.957 1 98.69 105 MET B C 1
ATOM 3698 O O . MET B 1 105 ? -6.742 -0.909 5.781 1 98.69 105 MET B O 1
ATOM 3702 N N . LEU B 1 106 ? -7.363 0.919 6.918 1 98.81 106 LEU B N 1
ATOM 3703 C CA . LEU B 1 106 ? -8.18 0.198 7.883 1 98.81 106 LEU B CA 1
ATOM 3704 C C . LEU B 1 106 ? -9.367 -0.47 7.199 1 98.81 106 LEU B C 1
ATOM 3706 O O . LEU B 1 106 ? -9.75 -1.588 7.555 1 98.81 106 LEU B O 1
ATOM 3710 N N . ALA B 1 107 ? -9.953 0.256 6.258 1 98.75 107 ALA B N 1
ATOM 3711 C CA . ALA B 1 107 ? -11.102 -0.285 5.539 1 98.75 107 ALA B CA 1
ATOM 3712 C C . ALA B 1 107 ? -10.742 -1.573 4.805 1 98.75 107 ALA B C 1
ATOM 3714 O O . ALA B 1 107 ? -11.508 -2.539 4.816 1 98.75 107 ALA B O 1
ATOM 3715 N N . GLU B 1 108 ? -9.609 -1.598 4.164 1 98.06 108 GLU B N 1
ATOM 3716 C CA . GLU B 1 108 ? -9.156 -2.809 3.486 1 98.06 108 GLU B CA 1
ATOM 3717 C C . GLU B 1 108 ? -8.859 -3.92 4.488 1 98.06 108 GLU B C 1
ATOM 3719 O O . GLU B 1 108 ? -9.258 -5.066 4.285 1 98.06 108 GLU B O 1
ATOM 3724 N N . ARG B 1 109 ? -8.156 -3.584 5.531 1 97.62 109 ARG B N 1
ATOM 3725 C CA . ARG B 1 109 ? -7.766 -4.555 6.547 1 97.62 109 ARG B CA 1
ATOM 3726 C C . ARG B 1 109 ? -8.992 -5.207 7.184 1 97.62 109 ARG B C 1
ATOM 3728 O O . ARG B 1 109 ? -9.031 -6.426 7.363 1 97.62 109 ARG B O 1
ATOM 3735 N N . ASP B 1 110 ? -10.023 -4.367 7.488 1 97.56 110 ASP B N 1
ATOM 3736 C CA . ASP B 1 110 ? -11.141 -4.852 8.289 1 97.56 110 ASP B CA 1
ATOM 3737 C C . ASP B 1 110 ? -12.352 -5.156 7.418 1 97.56 110 ASP B C 1
ATOM 3739 O O . ASP B 1 110 ? -13.367 -5.652 7.91 1 97.56 110 ASP B O 1
ATOM 3743 N N . GLY B 1 111 ? -12.359 -4.84 6.16 1 97 111 GLY B N 1
ATOM 3744 C CA . GLY B 1 111 ? -13.367 -5.273 5.203 1 97 111 GLY B CA 1
ATOM 3745 C C . GLY B 1 111 ? -14.641 -4.461 5.273 1 97 111 GLY B C 1
ATOM 3746 O O . GLY B 1 111 ? -15.742 -5.023 5.293 1 97 111 GLY B O 1
ATOM 3747 N N . PHE B 1 112 ? -14.508 -3.131 5.312 1 97.81 112 PHE B N 1
ATOM 3748 C CA . PHE B 1 112 ? -15.711 -2.312 5.289 1 97.81 112 PHE B CA 1
ATOM 3749 C C . PHE B 1 112 ? -15.602 -1.216 4.234 1 97.81 112 PHE B C 1
ATOM 3751 O O . PHE B 1 112 ? -14.5 -0.865 3.812 1 97.81 112 PHE B O 1
ATOM 3758 N N . ALA B 1 113 ? -16.703 -0.697 3.76 1 98.31 113 ALA B N 1
ATOM 3759 C CA . ALA B 1 113 ? -16.766 0.473 2.889 1 98.31 113 ALA B CA 1
ATOM 3760 C C . ALA B 1 113 ? -16.891 1.757 3.703 1 98.31 113 ALA B C 1
ATOM 3762 O O . ALA B 1 113 ? -17.688 1.824 4.641 1 98.31 113 ALA B O 1
ATOM 3763 N N . LEU B 1 114 ? -16.125 2.738 3.391 1 98.75 114 LEU B N 1
ATOM 3764 C CA . LEU B 1 114 ? -16.219 4.02 4.082 1 98.75 114 LEU B CA 1
ATOM 3765 C C . LEU B 1 114 ? -17.641 4.562 4.02 1 98.75 114 LEU B C 1
ATOM 3767 O O . LEU B 1 114 ? -18.125 5.168 4.98 1 98.75 114 LEU B O 1
ATOM 3771 N N . THR B 1 115 ? -18.328 4.262 2.932 1 98.56 115 THR B N 1
ATOM 3772 C CA . THR B 1 115 ? -19.672 4.797 2.707 1 98.56 115 THR B CA 1
ATOM 3773 C C . THR B 1 115 ? -20.672 4.133 3.635 1 98.56 115 THR B C 1
ATOM 3775 O O . THR B 1 115 ? -21.812 4.605 3.775 1 98.56 115 THR B O 1
ATOM 3778 N N . ASP B 1 116 ? -20.266 3.062 4.25 1 98.19 116 ASP B N 1
ATOM 3779 C CA . ASP B 1 116 ? -21.141 2.371 5.191 1 98.19 116 ASP B CA 1
ATOM 3780 C C . ASP B 1 116 ? -20.938 2.896 6.613 1 98.19 116 ASP B C 1
ATOM 3782 O O . ASP B 1 116 ? -21.609 2.451 7.543 1 98.19 116 ASP B O 1
ATOM 3786 N N . ARG B 1 117 ? -20.047 3.824 6.789 1 98.56 117 ARG B N 1
ATOM 3787 C CA . ARG B 1 117 ? -19.703 4.34 8.109 1 98.56 117 ARG B CA 1
ATOM 3788 C C . ARG B 1 117 ? -20.125 5.797 8.258 1 98.56 117 ARG B C 1
ATOM 3790 O O . ARG B 1 117 ? -20.266 6.512 7.262 1 98.56 117 ARG B O 1
ATOM 3797 N N . THR B 1 118 ? -20.344 6.164 9.445 1 98.88 118 THR B N 1
ATOM 3798 C CA . THR B 1 118 ? -20.562 7.562 9.812 1 98.88 118 THR B CA 1
ATOM 3799 C C . THR B 1 118 ? -19.344 8.148 10.5 1 98.88 118 THR B C 1
ATOM 3801 O O . THR B 1 118 ? -18.828 7.566 11.453 1 98.88 118 THR B O 1
ATOM 3804 N N . VAL B 1 119 ? -18.906 9.297 10.008 1 98.94 119 VAL B N 1
ATOM 3805 C CA . VAL B 1 119 ? -17.703 9.914 10.57 1 98.94 119 VAL B CA 1
ATOM 3806 C C . VAL B 1 119 ? -18.094 11.141 11.398 1 98.94 119 VAL B C 1
ATOM 3808 O O . VAL B 1 119 ? -18.688 12.086 10.883 1 98.94 119 VAL B O 1
ATOM 3811 N N . GLY B 1 120 ? -17.797 11.078 12.711 1 98.94 120 GLY B N 1
ATOM 3812 C CA . GLY B 1 120 ? -17.906 12.258 13.562 1 98.94 120 GLY B CA 1
ATOM 3813 C C . GLY B 1 120 ? -16.656 13.117 13.539 1 98.94 120 GLY B C 1
ATOM 3814 O O . GLY B 1 120 ? -15.562 12.641 13.875 1 98.94 120 GLY B O 1
ATOM 3815 N N . ILE B 1 121 ? -16.781 14.328 13.172 1 98.94 121 ILE B N 1
ATOM 3816 C CA . ILE B 1 121 ? -15.664 15.273 13.094 1 98.94 121 ILE B CA 1
ATOM 3817 C C . ILE B 1 121 ? -15.766 16.297 14.227 1 98.94 121 ILE B C 1
ATOM 3819 O O . ILE B 1 121 ? -16.719 17.078 14.281 1 98.94 121 ILE B O 1
ATOM 3823 N N . VAL B 1 122 ? -14.812 16.203 15.133 1 98.88 122 VAL B N 1
ATOM 3824 C CA . VAL B 1 122 ? -14.75 17.172 16.234 1 98.88 122 VAL B CA 1
ATOM 3825 C C . VAL B 1 122 ? -13.734 18.25 15.914 1 98.88 122 VAL B C 1
ATOM 3827 O O . VAL B 1 122 ? -12.531 17.984 15.797 1 98.88 122 VAL B O 1
ATOM 3830 N N . GLY B 1 123 ? -14.141 19.469 15.914 1 98.12 123 GLY B N 1
ATOM 3831 C CA . GLY B 1 123 ? -13.352 20.547 15.359 1 98.12 123 GLY B CA 1
ATOM 3832 C C . GLY B 1 123 ? -13.539 20.719 13.859 1 98.12 123 GLY B C 1
ATOM 3833 O O . GLY B 1 123 ? -13 19.938 13.07 1 98.12 123 GLY B O 1
ATOM 3834 N N . VAL B 1 124 ? -14.359 21.734 13.484 1 98.19 124 VAL B N 1
ATOM 3835 C CA . VAL B 1 124 ? -14.711 21.906 12.078 1 98.19 124 VAL B CA 1
ATOM 3836 C C . VAL B 1 124 ? -14.141 23.234 11.57 1 98.19 124 VAL B C 1
ATOM 3838 O O . VAL B 1 124 ? -14.867 24.062 11.031 1 98.19 124 VAL B O 1
ATOM 3841 N N . GLY B 1 125 ? -12.836 23.406 11.82 1 96.12 125 GLY B N 1
ATOM 3842 C CA . GLY B 1 125 ? -12.07 24.516 11.281 1 96.12 125 GLY B CA 1
ATOM 3843 C C . GLY B 1 125 ? -11.43 24.203 9.938 1 96.12 125 GLY B C 1
ATOM 3844 O O . GLY B 1 125 ? -12.07 23.609 9.062 1 96.12 125 GLY B O 1
ATOM 3845 N N . ASN B 1 126 ? -10.156 24.625 9.766 1 96.19 126 ASN B N 1
ATOM 3846 C CA . ASN B 1 126 ? -9.445 24.453 8.508 1 96.19 126 ASN B CA 1
ATOM 3847 C C . ASN B 1 126 ? -9.344 22.984 8.109 1 96.19 126 ASN B C 1
ATOM 3849 O O . ASN B 1 126 ? -9.617 22.625 6.965 1 96.19 126 ASN B O 1
ATOM 3853 N N . VAL B 1 127 ? -9 22.109 9.055 1 97.94 127 VAL B N 1
ATOM 3854 C CA . VAL B 1 127 ? -8.828 20.688 8.758 1 97.94 127 VAL B CA 1
ATOM 3855 C C . VAL B 1 127 ? -10.195 20 8.688 1 97.94 127 VAL B C 1
ATOM 3857 O O . VAL B 1 127 ? -10.531 19.375 7.684 1 97.94 127 VAL B O 1
ATOM 3860 N N . GLY B 1 128 ? -11.047 20.203 9.711 1 98.38 128 GLY B N 1
ATOM 3861 C CA . GLY B 1 128 ? -12.312 19.5 9.828 1 98.38 128 GLY B CA 1
ATOM 3862 C C . GLY B 1 128 ? -13.258 19.766 8.68 1 98.38 128 GLY B C 1
ATOM 3863 O O . GLY B 1 128 ? -13.93 18.859 8.195 1 98.38 128 GLY B O 1
ATOM 3864 N N . SER B 1 129 ? -13.32 21.031 8.266 1 98.12 129 SER B N 1
ATOM 3865 C CA . SER B 1 129 ? -14.242 21.375 7.184 1 98.12 129 SER B CA 1
ATOM 3866 C C . SER B 1 129 ? -13.797 20.75 5.867 1 98.12 129 SER B C 1
ATOM 3868 O O . SER B 1 129 ? -14.633 20.312 5.074 1 98.12 129 SER B O 1
ATOM 3870 N N . ARG B 1 130 ? -12.484 20.719 5.617 1 98.38 130 ARG B N 1
ATOM 3871 C CA . ARG B 1 130 ? -11.961 20.109 4.402 1 98.38 130 ARG B CA 1
ATOM 3872 C C . ARG B 1 130 ? -12.156 18.594 4.43 1 98.38 130 ARG B C 1
ATOM 3874 O O . ARG B 1 130 ? -12.469 17.984 3.404 1 98.38 130 ARG B O 1
ATOM 3881 N N . LEU B 1 131 ? -11.984 18 5.582 1 98.88 131 LEU B N 1
ATOM 3882 C CA . LEU B 1 131 ? -12.234 16.578 5.742 1 98.88 131 LEU B CA 1
ATOM 3883 C C . LEU B 1 131 ? -13.703 16.25 5.469 1 98.88 131 LEU B C 1
ATOM 3885 O O . LEU B 1 131 ? -14.008 15.305 4.734 1 98.88 131 LEU B O 1
ATOM 3889 N N . GLN B 1 132 ? -14.578 17.062 6.02 1 98.75 132 GLN B N 1
ATOM 3890 C CA . GLN B 1 132 ? -16.016 16.906 5.793 1 98.75 132 GLN B CA 1
ATOM 3891 C C . GLN B 1 132 ? -16.328 16.906 4.301 1 98.75 132 GLN B C 1
ATOM 3893 O O . GLN B 1 132 ? -17.031 16.016 3.803 1 98.75 132 GLN B O 1
ATOM 3898 N N . ALA B 1 133 ? -15.836 17.938 3.656 1 98.62 133 ALA B N 1
ATOM 3899 C CA . ALA B 1 133 ? -16.141 18.125 2.24 1 98.62 133 ALA B CA 1
ATOM 3900 C C . ALA B 1 133 ? -15.719 16.906 1.423 1 98.62 133 ALA B C 1
ATOM 3902 O O . ALA B 1 133 ? -16.469 16.422 0.572 1 98.62 133 ALA B O 1
ATOM 3903 N N . ARG B 1 134 ? -14.555 16.375 1.676 1 98.75 134 ARG B N 1
ATOM 3904 C CA . ARG B 1 134 ? -14.031 15.258 0.896 1 98.75 134 ARG B CA 1
ATOM 3905 C C . ARG B 1 134 ? -14.758 13.961 1.25 1 98.75 134 ARG B C 1
ATOM 3907 O O . ARG B 1 134 ? -15.039 13.141 0.373 1 98.75 134 ARG B O 1
ATOM 3914 N N . LEU B 1 135 ? -15.062 13.758 2.525 1 98.88 135 LEU B N 1
ATOM 3915 C CA . LEU B 1 135 ? -15.828 12.578 2.926 1 98.88 135 LEU B CA 1
ATOM 3916 C C . LEU B 1 135 ? -17.219 12.586 2.293 1 98.88 135 LEU B C 1
ATOM 3918 O O . LEU B 1 135 ? -17.656 11.57 1.761 1 98.88 135 LEU B O 1
ATOM 3922 N N . GLU B 1 136 ? -17.797 13.75 2.312 1 98.62 136 GLU B N 1
ATOM 3923 C CA . GLU B 1 136 ? -19.141 13.859 1.738 1 98.62 136 GLU B CA 1
ATOM 3924 C C . GLU B 1 136 ? -19.109 13.664 0.225 1 98.62 136 GLU B C 1
ATOM 3926 O O . GLU B 1 136 ? -20.047 13.117 -0.356 1 98.62 136 GLU B O 1
ATOM 3931 N N . ALA B 1 137 ? -18.078 14.125 -0.387 1 98.62 137 ALA B N 1
ATOM 3932 C CA . ALA B 1 137 ? -17.906 13.898 -1.82 1 98.62 137 ALA B CA 1
ATOM 3933 C C . ALA B 1 137 ? -17.875 12.398 -2.137 1 98.62 137 ALA B C 1
ATOM 3935 O O . ALA B 1 137 ? -18.359 11.977 -3.188 1 98.62 137 ALA B O 1
ATOM 3936 N N . LEU B 1 138 ? -17.391 11.57 -1.204 1 98.06 138 LEU B N 1
ATOM 3937 C CA . LEU B 1 138 ? -17.312 10.125 -1.376 1 98.06 138 LEU B CA 1
ATOM 3938 C C . LEU B 1 138 ? -18.641 9.461 -1.024 1 98.06 138 LEU B C 1
ATOM 3940 O O . LEU B 1 138 ? -18.812 8.258 -1.229 1 98.06 138 LEU B O 1
ATOM 3944 N N . GLY B 1 139 ? -19.484 10.203 -0.471 1 98.25 139 GLY B N 1
ATOM 3945 C CA . GLY B 1 139 ? -20.781 9.656 -0.062 1 98.25 139 GLY B CA 1
ATOM 3946 C C . GLY B 1 139 ? -20.797 9.188 1.381 1 98.25 139 GLY B C 1
ATOM 3947 O O . GLY B 1 139 ? -21.672 8.422 1.78 1 98.25 139 GLY B O 1
ATOM 3948 N N . VAL B 1 140 ? -19.828 9.641 2.145 1 98.81 140 VAL B N 1
ATOM 3949 C CA . VAL B 1 140 ? -19.75 9.234 3.545 1 98.81 140 VAL B CA 1
ATOM 3950 C C . VAL B 1 140 ? -20.562 10.195 4.41 1 98.81 140 VAL B C 1
ATOM 3952 O O . VAL B 1 140 ? -20.453 11.414 4.258 1 98.81 140 VAL B O 1
ATOM 3955 N N . ARG B 1 141 ? -21.359 9.672 5.297 1 98.62 141 ARG B N 1
ATOM 3956 C CA . ARG B 1 141 ? -22.109 10.484 6.238 1 98.62 141 ARG B CA 1
ATOM 3957 C C . ARG B 1 141 ? -21.203 11.094 7.301 1 98.62 141 ARG B C 1
ATOM 3959 O O . ARG B 1 141 ? -20.359 10.391 7.879 1 98.62 141 ARG B O 1
ATOM 3966 N N . THR B 1 142 ? -21.344 12.406 7.539 1 98.88 142 THR B N 1
ATOM 3967 C CA . THR B 1 142 ? -20.547 13.062 8.562 1 98.88 142 THR B CA 1
ATOM 3968 C C . THR B 1 142 ? -21.438 13.711 9.625 1 98.88 142 THR B C 1
ATOM 3970 O O . THR B 1 142 ? -22.562 14.125 9.328 1 98.88 142 THR B O 1
ATOM 3973 N N . LEU B 1 143 ? -21 13.695 10.828 1 98.88 143 LEU B N 1
ATOM 3974 C CA . LEU B 1 143 ? -21.547 14.445 11.953 1 98.88 143 LEU B CA 1
ATOM 3975 C C . LEU B 1 143 ? -20.531 15.469 12.461 1 98.88 143 LEU B C 1
ATOM 3977 O O . LEU B 1 143 ? -19.344 15.148 12.633 1 98.88 143 LEU B O 1
ATOM 3981 N N . LEU B 1 144 ? -20.984 16.703 12.68 1 98.81 144 LEU B N 1
ATOM 3982 C CA . LEU B 1 144 ? -20.062 17.781 12.977 1 98.81 144 LEU B CA 1
ATOM 3983 C C . LEU B 1 144 ? -20.25 18.281 14.414 1 98.81 144 LEU B C 1
ATOM 3985 O O . LEU B 1 144 ? -21.375 18.453 14.867 1 98.81 144 LEU B O 1
ATOM 3989 N N . CYS B 1 145 ? -19.156 18.422 15.094 1 98.81 145 CYS B N 1
ATOM 3990 C CA . CYS B 1 145 ? -19.156 19 16.438 1 98.81 145 CYS B CA 1
ATOM 3991 C C . CYS B 1 145 ? -18.141 20.141 16.531 1 98.81 145 CYS B C 1
ATOM 3993 O O . CYS B 1 145 ? -16.938 19.922 16.375 1 98.81 145 CYS B O 1
ATOM 3995 N N . ASP B 1 146 ? -18.578 21.312 16.75 1 98.38 146 ASP B N 1
ATOM 3996 C CA . ASP B 1 146 ? -17.781 22.516 16.938 1 98.38 146 ASP B CA 1
ATOM 3997 C C . ASP B 1 146 ? -18.531 23.547 17.797 1 98.38 146 ASP B C 1
ATOM 3999 O O . ASP B 1 146 ? -19.141 24.469 17.266 1 98.38 146 ASP B O 1
ATOM 4003 N N . PRO B 1 147 ? -18.359 23.375 19.109 1 97.5 147 PRO B N 1
ATOM 4004 C CA . PRO B 1 147 ? -19.172 24.203 20 1 97.5 147 PRO B CA 1
ATOM 4005 C C . PRO B 1 147 ? -18.938 25.703 19.797 1 97.5 147 PRO B C 1
ATOM 4007 O O . PRO B 1 147 ? -19.891 26.469 19.719 1 97.5 147 PRO B O 1
ATOM 4010 N N . PRO B 1 148 ? -17.641 26.156 19.719 1 96.5 148 PRO B N 1
ATOM 4011 C CA . PRO B 1 148 ? -17.469 27.594 19.484 1 96.5 148 PRO B CA 1
ATOM 4012 C C . PRO B 1 148 ? -18.219 28.078 18.234 1 96.5 148 PRO B C 1
ATOM 4014 O O . PRO B 1 148 ? -18.844 29.141 18.25 1 96.5 148 PRO B O 1
ATOM 4017 N N . ARG B 1 149 ? -18.203 27.422 17.141 1 96.69 149 ARG B N 1
ATOM 4018 C CA . ARG B 1 149 ? -18.875 27.812 15.906 1 96.69 149 ARG B CA 1
ATOM 4019 C C . ARG B 1 149 ? -20.391 27.734 16.062 1 96.69 149 ARG B C 1
ATOM 4021 O O . ARG B 1 149 ? -21.109 28.578 15.555 1 96.69 149 ARG B O 1
ATOM 4028 N N . ALA B 1 150 ? -20.828 26.656 16.688 1 96.25 150 ALA B N 1
ATOM 4029 C CA . ALA B 1 150 ? -22.25 26.531 16.969 1 96.25 150 ALA B CA 1
ATOM 4030 C C . ALA B 1 150 ? -22.766 27.719 17.781 1 96.25 150 ALA B C 1
ATOM 4032 O O . ALA B 1 150 ? -23.797 28.297 17.453 1 96.25 150 ALA B O 1
ATOM 4033 N N . ASP B 1 151 ? -22.016 28.078 18.766 1 96.88 151 ASP B N 1
ATOM 4034 C CA . ASP B 1 151 ? -22.406 29.156 19.672 1 96.88 151 ASP B CA 1
ATOM 4035 C C . ASP B 1 151 ? -22.422 30.5 18.953 1 96.88 151 ASP B C 1
ATOM 4037 O O . ASP B 1 151 ? -23.234 31.375 19.266 1 96.88 151 ASP B O 1
ATOM 4041 N N . ARG B 1 152 ? -21.516 30.641 17.984 1 95.81 152 ARG B N 1
ATOM 4042 C CA . ARG B 1 152 ? -21.438 31.875 17.219 1 95.81 152 ARG B CA 1
ATOM 4043 C C . ARG B 1 152 ? -22.531 31.938 16.156 1 95.81 152 ARG B C 1
ATOM 4045 O O . ARG B 1 152 ? -22.719 32.969 15.516 1 95.81 152 ARG B O 1
ATOM 4052 N N . GLY B 1 153 ? -23.234 30.844 15.93 1 94 153 GLY B N 1
ATOM 4053 C CA . GLY B 1 153 ? -24.312 30.797 14.961 1 94 153 GLY B CA 1
ATOM 4054 C C . GLY B 1 153 ? -23.844 30.562 13.539 1 94 153 GLY B C 1
ATOM 4055 O O . GLY B 1 153 ? -24.516 30.953 12.578 1 94 153 GLY B O 1
ATOM 4056 N N . ASP B 1 154 ? -22.625 30.031 13.438 1 94.38 154 ASP B N 1
ATOM 4057 C CA . ASP B 1 154 ? -22.125 29.703 12.102 1 94.38 154 ASP B CA 1
ATOM 4058 C C . ASP B 1 154 ? -23.047 28.703 11.398 1 94.38 154 ASP B C 1
ATOM 4060 O O . ASP B 1 154 ? -23.766 27.938 12.055 1 94.38 154 ASP B O 1
ATOM 4064 N N . SER B 1 155 ? -23.031 28.766 10.117 1 91.19 155 SER B N 1
ATOM 4065 C CA . SER B 1 155 ? -23.828 27.828 9.336 1 91.19 155 SER B CA 1
ATOM 4066 C C . SER B 1 155 ? -23.281 26.406 9.469 1 91.19 155 SER B C 1
ATOM 4068 O O . SER B 1 155 ? -22.062 26.203 9.523 1 91.19 155 SER B O 1
ATOM 4070 N N . GLY B 1 156 ? -24.141 25.422 9.719 1 89.88 156 GLY B N 1
ATOM 4071 C CA . GLY B 1 156 ? -23.781 24.016 9.805 1 89.88 156 GLY B CA 1
ATOM 4072 C C . GLY B 1 156 ? -24.672 23.234 10.742 1 89.88 156 GLY B C 1
ATOM 4073 O O . GLY B 1 156 ? -25.375 23.812 11.57 1 89.88 156 GLY B O 1
ATOM 4074 N N . ASP B 1 157 ? -24.828 22.016 10.492 1 94.25 157 ASP B N 1
ATOM 4075 C CA . ASP B 1 157 ? -25.594 21.141 11.359 1 94.25 157 ASP B CA 1
ATOM 4076 C C . ASP B 1 157 ? -24.719 20.594 12.492 1 94.25 157 ASP B C 1
ATOM 4078 O O . ASP B 1 157 ? -24.406 19.391 12.523 1 94.25 157 ASP B O 1
ATOM 4082 N N . PHE B 1 158 ? -24.328 21.5 13.422 1 98.19 158 PHE B N 1
ATOM 4083 C CA . PHE B 1 158 ? -23.438 21.141 14.531 1 98.19 158 PHE B CA 1
ATOM 4084 C C . PHE B 1 158 ? -24.203 20.344 15.586 1 98.19 158 PHE B C 1
ATOM 4086 O O . PHE B 1 158 ? -25.312 20.719 15.969 1 98.19 158 PHE B O 1
ATOM 4093 N N . ARG B 1 159 ? -23.594 19.266 15.969 1 98.31 159 ARG B N 1
ATOM 4094 C CA . ARG B 1 159 ? -24.156 18.359 16.969 1 98.31 159 ARG B CA 1
ATOM 4095 C C . ARG B 1 159 ? -23.297 18.328 18.234 1 98.31 159 ARG B C 1
ATOM 4097 O O . ARG B 1 159 ? -22.188 18.859 18.234 1 98.31 159 ARG B O 1
ATOM 4104 N N . THR B 1 160 ? -23.859 17.75 19.312 1 97.94 160 THR B N 1
ATOM 4105 C CA . THR B 1 160 ? -23.109 17.609 20.562 1 97.94 160 THR B CA 1
ATOM 4106 C C . THR B 1 160 ? -22.109 16.453 20.453 1 97.94 160 THR B C 1
ATOM 4108 O O . THR B 1 160 ? -22.297 15.539 19.641 1 97.94 160 THR B O 1
ATOM 4111 N N . LEU B 1 161 ? -21.109 16.531 21.25 1 98.38 161 LEU B N 1
ATOM 4112 C CA . LEU B 1 161 ? -20.125 15.461 21.281 1 98.38 161 LEU B CA 1
ATOM 4113 C C . LEU B 1 161 ? -20.781 14.133 21.672 1 98.38 161 LEU B C 1
ATOM 4115 O O . LEU B 1 161 ? -20.453 13.086 21.094 1 98.38 161 LEU B O 1
ATOM 4119 N N . ASP B 1 162 ? -21.719 14.195 22.594 1 98.25 162 ASP B N 1
ATOM 4120 C CA . ASP B 1 162 ? -22.438 13 23.031 1 98.25 162 ASP B CA 1
ATOM 4121 C C . ASP B 1 162 ? -23.141 12.336 21.844 1 98.25 162 ASP B C 1
ATOM 4123 O O . ASP B 1 162 ? -23.172 11.109 21.75 1 98.25 162 ASP B O 1
ATOM 4127 N N . GLU B 1 163 ? -23.703 13.141 21 1 98.44 163 GLU B N 1
ATOM 4128 C CA . GLU B 1 163 ? -24.375 12.609 19.828 1 98.44 163 GLU B CA 1
ATOM 4129 C C . GLU B 1 163 ? -23.391 11.93 18.875 1 98.44 163 GLU B C 1
ATOM 4131 O O . GLU B 1 163 ? -23.672 10.867 18.328 1 98.44 163 GLU B O 1
ATOM 4136 N N . LEU B 1 164 ? -22.25 12.547 18.672 1 98.81 164 LEU B N 1
ATOM 4137 C CA . LEU B 1 164 ? -21.234 11.938 17.828 1 98.81 164 LEU B CA 1
ATOM 4138 C C . LEU B 1 164 ? -20.797 10.586 18.375 1 98.81 164 LEU B C 1
ATOM 4140 O O . LEU B 1 164 ? -20.703 9.609 17.641 1 98.81 164 LEU B O 1
ATOM 4144 N N . VAL B 1 165 ? -20.547 10.578 19.688 1 98.62 165 VAL B N 1
ATOM 4145 C CA . VAL B 1 165 ? -20.094 9.352 20.344 1 98.62 165 VAL B CA 1
ATOM 4146 C C . VAL B 1 165 ? -21.125 8.242 20.156 1 98.62 165 VAL B C 1
ATOM 4148 O O . VAL B 1 165 ? -20.766 7.09 19.922 1 98.62 165 VAL B O 1
ATOM 4151 N N . ARG B 1 166 ? -22.359 8.57 20.203 1 98.19 166 ARG B N 1
ATOM 4152 C CA . ARG B 1 166 ? -23.438 7.598 20.094 1 98.19 166 ARG B CA 1
ATOM 4153 C C . ARG B 1 166 ? -23.609 7.109 18.656 1 98.19 166 ARG B C 1
ATOM 4155 O O . ARG B 1 166 ? -23.875 5.93 18.438 1 98.19 166 ARG B O 1
ATOM 4162 N N . GLU B 1 167 ? -23.375 7.988 17.703 1 98.38 167 GLU B N 1
ATOM 4163 C CA . GLU B 1 167 ? -23.844 7.684 16.359 1 98.38 167 GLU B CA 1
ATOM 4164 C C . GLU B 1 167 ? -22.672 7.371 15.422 1 98.38 167 GLU B C 1
ATOM 4166 O O . GLU B 1 167 ? -22.844 6.672 14.422 1 98.38 167 GLU B O 1
ATOM 4171 N N . ALA B 1 168 ? -21.547 7.914 15.688 1 98.75 168 ALA B N 1
ATOM 4172 C CA . ALA B 1 168 ? -20.438 7.793 14.75 1 98.75 168 ALA B CA 1
ATOM 4173 C C . ALA B 1 168 ? -19.766 6.43 14.867 1 98.75 168 ALA B C 1
ATOM 4175 O O . ALA B 1 168 ? -19.688 5.855 15.961 1 98.75 168 ALA B O 1
ATOM 4176 N N . ASP B 1 169 ? -19.312 5.883 13.742 1 98.88 169 ASP B N 1
ATOM 4177 C CA . ASP B 1 169 ? -18.469 4.695 13.688 1 98.88 169 ASP B CA 1
ATOM 4178 C C . ASP B 1 169 ? -16.984 5.074 13.75 1 98.88 169 ASP B C 1
ATOM 4180 O O . ASP B 1 169 ? -16.141 4.262 14.133 1 98.88 169 ASP B O 1
ATOM 4184 N N . ILE B 1 170 ? -16.672 6.254 13.32 1 98.94 170 ILE B N 1
ATOM 4185 C CA . ILE B 1 170 ? -15.336 6.848 13.305 1 98.94 170 ILE B CA 1
ATOM 4186 C C . ILE B 1 170 ? -15.375 8.227 13.969 1 98.94 170 ILE B C 1
ATOM 4188 O O . ILE B 1 170 ? -16.203 9.062 13.617 1 98.94 170 ILE B O 1
ATOM 4192 N N . LEU B 1 171 ? -14.586 8.453 14.961 1 98.94 171 LEU B N 1
ATOM 4193 C CA . LEU B 1 171 ? -14.477 9.742 15.641 1 98.94 171 LEU B CA 1
ATOM 4194 C C . LEU B 1 171 ? -13.078 10.336 15.453 1 98.94 171 LEU B C 1
ATOM 4196 O O . LEU B 1 171 ? -12.078 9.703 15.797 1 98.94 171 LEU B O 1
ATOM 4200 N N . THR B 1 172 ? -12.977 11.516 14.875 1 98.94 172 THR B N 1
ATOM 4201 C CA . THR B 1 172 ? -11.695 12.141 14.57 1 98.94 172 THR B CA 1
ATOM 4202 C C . THR B 1 172 ? -11.633 13.547 15.156 1 98.94 172 THR B C 1
ATOM 4204 O O . THR B 1 172 ? -12.617 14.289 15.133 1 98.94 172 THR B O 1
ATOM 4207 N N . PHE B 1 173 ? -10.5 13.891 15.758 1 98.88 173 PHE B N 1
ATOM 4208 C CA . PHE B 1 173 ? -10.352 15.156 16.469 1 98.88 173 PHE B CA 1
ATOM 4209 C C . PHE B 1 173 ? -9.445 16.109 15.688 1 98.88 173 PHE B C 1
ATOM 4211 O O . PHE B 1 173 ? -8.359 15.719 15.258 1 98.88 173 PHE B O 1
ATOM 4218 N N . HIS B 1 174 ? -9.875 17.312 15.5 1 98.25 174 HIS B N 1
ATOM 4219 C CA . HIS B 1 174 ? -9.172 18.391 14.812 1 98.25 174 HIS B CA 1
ATOM 4220 C C . HIS B 1 174 ? -9.383 19.719 15.523 1 98.25 174 HIS B C 1
ATOM 4222 O O . HIS B 1 174 ? -9.734 20.719 14.883 1 98.25 174 HIS B O 1
ATOM 4228 N N . THR B 1 175 ? -9.07 19.75 16.828 1 97 175 THR B N 1
ATOM 4229 C CA . THR B 1 175 ? -9.336 20.906 17.672 1 97 175 THR B CA 1
ATOM 4230 C C . THR B 1 175 ? -8.031 21.516 18.188 1 97 175 THR B C 1
ATOM 4232 O O . THR B 1 175 ? -7.012 20.828 18.266 1 97 175 THR B O 1
ATOM 4235 N N . PRO B 1 176 ? -8.062 22.844 18.5 1 93.12 176 PRO B N 1
ATOM 4236 C CA . PRO B 1 176 ? -6.984 23.344 19.359 1 93.12 176 PRO B CA 1
ATOM 4237 C C . PRO B 1 176 ? -7.016 22.734 20.75 1 93.12 176 PRO B C 1
ATOM 4239 O O . PRO B 1 176 ? -7.945 22 21.094 1 93.12 176 PRO B O 1
ATOM 4242 N N . LEU B 1 177 ? -5.996 22.984 21.469 1 93.88 177 LEU B N 1
ATOM 4243 C CA . LEU B 1 177 ? -5.957 22.531 22.844 1 93.88 177 LEU B CA 1
ATOM 4244 C C . LEU B 1 177 ? -6.289 23.672 23.797 1 93.88 177 LEU B C 1
ATOM 4246 O O . LEU B 1 177 ? -5.469 24.578 24.016 1 93.88 177 LEU B O 1
ATOM 4250 N N . PHE B 1 178 ? -7.473 23.656 24.281 1 93.94 178 PHE B N 1
ATOM 4251 C CA . PHE B 1 178 ? -7.891 24.562 25.344 1 93.94 178 PHE B CA 1
ATOM 4252 C C . PHE B 1 178 ? -7.867 23.844 26.703 1 93.94 178 PHE B C 1
ATOM 4254 O O . PHE B 1 178 ? -8.602 22.875 26.906 1 93.94 178 PHE B O 1
ATOM 4261 N N . LYS B 1 179 ? -7.148 24.328 27.578 1 94.5 179 LYS B N 1
ATOM 4262 C CA . LYS B 1 179 ? -6.957 23.641 28.844 1 94.5 179 LYS B CA 1
ATOM 4263 C C . LYS B 1 179 ? -8.055 24 29.844 1 94.5 179 LYS B C 1
ATOM 4265 O O . LYS B 1 179 ? -8.336 23.234 30.766 1 94.5 179 LYS B O 1
ATOM 4270 N N . GLU B 1 180 ? -8.547 25.156 29.641 1 94.62 180 GLU B N 1
ATOM 4271 C CA . GLU B 1 180 ? -9.594 25.656 30.516 1 94.62 180 GLU B CA 1
ATOM 4272 C C . GLU B 1 180 ? -10.656 26.438 29.734 1 94.62 180 GLU B C 1
ATOM 4274 O O . GLU B 1 180 ? -10.492 26.672 28.531 1 94.62 180 GLU B O 1
ATOM 4279 N N . GLY B 1 181 ? -11.836 26.703 30.469 1 95 181 GLY B N 1
ATOM 4280 C CA . GLY B 1 181 ? -12.875 27.516 29.859 1 95 181 GLY B CA 1
ATOM 4281 C C . GLY B 1 181 ? -14.016 26.688 29.281 1 95 181 GLY B C 1
ATOM 4282 O O . GLY B 1 181 ? -14.039 25.469 29.422 1 95 181 GLY B O 1
ATOM 4283 N N . PRO B 1 182 ? -14.953 27.375 28.656 1 95.06 182 PRO B N 1
ATOM 4284 C CA . PRO B 1 182 ? -16.188 26.719 28.188 1 95.06 182 PRO B CA 1
ATOM 4285 C C . PRO B 1 182 ? -15.945 25.781 27.016 1 95.06 182 PRO B C 1
ATOM 4287 O O . PRO B 1 182 ? -16.766 24.906 26.75 1 95.06 182 PRO B O 1
ATOM 4290 N N . TYR B 1 183 ? -14.859 25.938 26.344 1 97.25 183 TYR B N 1
ATOM 4291 C CA . TYR B 1 183 ? -14.578 25.109 25.172 1 97.25 183 TYR B CA 1
ATOM 4292 C C . TYR B 1 183 ? -13.352 24.234 25.406 1 97.25 183 TYR B C 1
ATOM 4294 O O . TYR B 1 183 ? -12.562 24 24.484 1 97.25 183 TYR B O 1
ATOM 4302 N N . LYS B 1 184 ? -13.156 23.859 26.656 1 97 184 LYS B N 1
ATOM 4303 C CA . LYS B 1 184 ? -12.031 23.016 27.047 1 97 184 LYS B CA 1
ATOM 4304 C C . LYS B 1 184 ? -11.938 21.781 26.141 1 97 184 LYS B C 1
ATOM 4306 O O . LYS B 1 184 ? -12.938 21.109 25.906 1 97 184 LYS B O 1
ATOM 4311 N N . THR B 1 185 ? -10.711 21.484 25.672 1 98 185 THR B N 1
ATOM 4312 C CA . THR B 1 185 ? -10.523 20.328 24.797 1 98 185 THR B CA 1
ATOM 4313 C C . THR B 1 185 ? -9.508 19.359 25.406 1 98 185 THR B C 1
ATOM 4315 O O . THR B 1 185 ? -9.289 18.266 24.875 1 98 185 THR B O 1
ATOM 4318 N N . LEU B 1 186 ? -8.859 19.781 26.516 1 98.06 186 LEU B N 1
ATOM 4319 C CA . LEU B 1 186 ? -8.008 18.859 27.266 1 98.06 186 LEU B CA 1
ATOM 4320 C C . LEU B 1 186 ? -8.797 17.625 27.703 1 98.06 186 LEU B C 1
ATOM 4322 O O . LEU B 1 186 ? -9.82 17.75 28.375 1 98.06 186 LEU B O 1
ATOM 4326 N N . HIS B 1 187 ? -8.32 16.438 27.266 1 98.5 187 HIS B N 1
ATOM 4327 C CA . HIS B 1 187 ? -8.922 15.148 27.594 1 98.5 187 HIS B CA 1
ATOM 4328 C C . HIS B 1 187 ? -10.406 15.125 27.219 1 98.5 187 HIS B C 1
ATOM 4330 O O . HIS B 1 187 ? -11.234 14.648 28 1 98.5 187 HIS B O 1
ATOM 4336 N N . LEU B 1 188 ? -10.641 15.766 26.047 1 98.19 188 LEU B N 1
ATOM 4337 C CA . LEU B 1 188 ? -11.977 15.633 25.469 1 98.19 188 LEU B CA 1
ATOM 4338 C C . LEU B 1 188 ? -12.383 14.172 25.375 1 98.19 188 LEU B C 1
ATOM 4340 O O . LEU B 1 188 ? -13.531 13.82 25.656 1 98.19 188 LEU B O 1
ATOM 4344 N N . ALA B 1 189 ? -11.508 13.359 24.875 1 98.69 189 ALA B N 1
ATOM 4345 C CA . ALA B 1 189 ? -11.703 11.914 24.938 1 98.69 189 ALA B CA 1
ATOM 4346 C C . ALA B 1 189 ? -11.086 11.328 26.203 1 98.69 189 ALA B C 1
ATOM 4348 O O . ALA B 1 189 ? -9.984 10.773 26.172 1 98.69 189 ALA B O 1
ATOM 4349 N N . ASP B 1 190 ? -11.766 11.461 27.281 1 98.5 190 ASP B N 1
ATOM 4350 C CA . ASP B 1 190 ? -11.359 10.867 28.562 1 98.5 190 ASP B CA 1
ATOM 4351 C C . ASP B 1 190 ? -11.867 9.438 28.688 1 98.5 190 ASP B C 1
ATOM 4353 O O . ASP B 1 190 ? -12.398 8.875 27.734 1 98.5 190 ASP B O 1
ATOM 4357 N N . GLU B 1 191 ? -11.648 8.867 29.828 1 98.5 191 GLU B N 1
ATOM 4358 C CA . GLU B 1 191 ? -12.031 7.484 30.062 1 98.5 191 GLU B CA 1
ATOM 4359 C C . GLU B 1 191 ? -13.523 7.273 29.828 1 98.5 191 GLU B C 1
ATOM 4361 O O . GLU B 1 191 ? -13.922 6.301 29.188 1 98.5 191 GLU B O 1
ATOM 4366 N N . ALA B 1 192 ? -14.312 8.18 30.359 1 98.5 192 ALA B N 1
ATOM 4367 C CA . ALA B 1 192 ? -15.766 8.062 30.25 1 98.5 192 ALA B CA 1
ATOM 4368 C C . ALA B 1 192 ? -16.203 8.07 28.781 1 98.5 192 ALA B C 1
ATOM 4370 O O . ALA B 1 192 ? -17.062 7.27 28.375 1 98.5 192 ALA B O 1
ATOM 4371 N N . LEU B 1 193 ? -15.734 8.961 28.016 1 98.75 193 LEU B N 1
ATOM 4372 C CA . LEU B 1 193 ? -16.094 9.047 26.594 1 98.75 193 LEU B CA 1
ATOM 4373 C C . LEU B 1 193 ? -15.633 7.805 25.844 1 98.75 193 LEU B C 1
ATOM 4375 O O . LEU B 1 193 ? -16.406 7.207 25.094 1 98.75 193 LEU B O 1
ATOM 4379 N N . ILE B 1 194 ? -14.391 7.383 25.984 1 98.81 194 ILE B N 1
ATOM 4380 C CA . ILE B 1 194 ? -13.812 6.254 25.266 1 98.81 194 ILE B CA 1
ATOM 4381 C C . ILE B 1 194 ? -14.609 4.988 25.562 1 98.81 194 ILE B C 1
ATOM 4383 O O . ILE B 1 194 ? -14.867 4.18 24.672 1 98.81 194 ILE B O 1
ATOM 4387 N N . ALA B 1 195 ? -15 4.816 26.812 1 98.44 195 ALA B N 1
ATOM 4388 C CA . ALA B 1 195 ? -15.75 3.639 27.234 1 98.44 195 ALA B CA 1
ATOM 4389 C C . ALA B 1 195 ? -17.078 3.543 26.5 1 98.44 195 ALA B C 1
ATOM 4391 O O . ALA B 1 195 ? -17.641 2.453 26.359 1 98.44 195 ALA B O 1
ATOM 4392 N N . ARG B 1 196 ? -17.562 4.648 26 1 98.44 196 ARG B N 1
ATOM 4393 C CA . ARG B 1 196 ? -18.891 4.707 25.406 1 98.44 196 ARG B CA 1
ATOM 4394 C C . ARG B 1 196 ? -18.812 4.547 23.891 1 98.44 196 ARG B C 1
ATOM 4396 O O . ARG B 1 196 ? -19.844 4.457 23.219 1 98.44 196 ARG B O 1
ATOM 4403 N N . LEU B 1 197 ? -17.656 4.527 23.312 1 98.56 197 LEU B N 1
ATOM 4404 C CA . LEU B 1 197 ? -17.531 4.359 21.875 1 98.56 197 LEU B CA 1
ATOM 4405 C C . LEU B 1 197 ? -18.125 3.023 21.438 1 98.56 197 LEU B C 1
ATOM 4407 O O . LEU B 1 197 ? -18.078 2.041 22.172 1 98.56 197 LEU B O 1
ATOM 4411 N N . LYS B 1 198 ? -18.625 2.957 20.219 1 97.56 198 LYS B N 1
ATOM 4412 C CA . LYS B 1 198 ? -19.188 1.732 19.641 1 97.56 198 LYS B CA 1
ATOM 4413 C C . LYS B 1 198 ? -18.109 0.649 19.531 1 97.56 198 LYS B C 1
ATOM 4415 O O . LYS B 1 198 ? -16.938 0.948 19.297 1 97.56 198 LYS B O 1
ATOM 4420 N N . PRO B 1 199 ? -18.531 -0.59 19.766 1 96.94 199 PRO B N 1
ATOM 4421 C CA . PRO B 1 199 ? -17.578 -1.654 19.453 1 96.94 199 PRO B CA 1
ATOM 4422 C C . PRO B 1 199 ? -17.062 -1.572 18.016 1 96.94 199 PRO B C 1
ATOM 4424 O O . PRO B 1 199 ? -17.844 -1.459 17.078 1 96.94 199 PRO B O 1
ATOM 4427 N N . GLY B 1 200 ? -15.773 -1.592 17.906 1 97.5 200 GLY B N 1
ATOM 4428 C CA . GLY B 1 200 ? -15.172 -1.553 16.578 1 97.5 200 GLY B CA 1
ATOM 4429 C C . GLY B 1 200 ? -15 -0.143 16.047 1 97.5 200 GLY B C 1
ATOM 4430 O O . GLY B 1 200 ? -14.586 0.045 14.898 1 97.5 200 GLY B O 1
ATOM 4431 N N . ALA B 1 201 ? -15.289 0.839 16.875 1 98.69 201 ALA B N 1
ATOM 4432 C CA . ALA B 1 201 ? -15.148 2.225 16.422 1 98.69 201 ALA B CA 1
ATOM 4433 C C . ALA B 1 201 ? -13.695 2.562 16.141 1 98.69 201 ALA B C 1
ATOM 4435 O O . ALA B 1 201 ? -12.781 1.905 16.641 1 98.69 201 ALA B O 1
ATOM 4436 N N . ILE B 1 202 ? -13.492 3.502 15.281 1 98.94 202 ILE B N 1
ATOM 4437 C CA . ILE B 1 202 ? -12.172 4.031 14.969 1 98.94 202 ILE B CA 1
ATOM 4438 C C . ILE B 1 202 ? -12 5.398 15.617 1 98.94 202 ILE B C 1
ATOM 4440 O O . ILE B 1 202 ? -12.852 6.277 15.477 1 98.94 202 ILE B O 1
ATOM 4444 N N . LEU B 1 203 ? -10.992 5.566 16.406 1 98.94 203 LEU B N 1
ATOM 4445 C CA . LEU B 1 203 ? -10.633 6.832 17.047 1 98.94 203 LEU B CA 1
ATOM 4446 C C . LEU B 1 203 ? -9.375 7.414 16.422 1 98.94 203 LEU B C 1
ATOM 4448 O O . LEU B 1 203 ? -8.344 6.746 16.359 1 98.94 203 LEU B O 1
ATOM 4452 N N . ILE B 1 204 ? -9.438 8.633 15.914 1 98.94 204 ILE B N 1
ATOM 4453 C CA . ILE B 1 204 ? -8.305 9.281 15.25 1 98.94 204 ILE B CA 1
ATOM 4454 C C . ILE B 1 204 ? -7.98 10.602 15.953 1 98.94 204 ILE B C 1
ATOM 4456 O O . ILE B 1 204 ? -8.875 11.422 16.172 1 98.94 204 ILE B O 1
ATOM 4460 N N . ASN B 1 205 ? -6.754 10.82 16.344 1 98.88 205 ASN B N 1
ATOM 4461 C CA . ASN B 1 205 ? -6.281 12.109 16.828 1 98.88 205 ASN B CA 1
ATOM 4462 C C . ASN B 1 205 ? -5.059 12.586 16.047 1 98.88 205 ASN B C 1
ATOM 4464 O O . ASN B 1 205 ? -3.992 11.977 16.125 1 98.88 205 ASN B O 1
ATOM 4468 N N . ALA B 1 206 ? -5.223 13.633 15.289 1 97.94 206 ALA B N 1
ATOM 4469 C CA . ALA B 1 206 ? -4.129 14.219 14.523 1 97.94 206 ALA B CA 1
ATOM 4470 C C . ALA B 1 206 ? -3.992 15.711 14.812 1 97.94 206 ALA B C 1
ATOM 4472 O O . ALA B 1 206 ? -3.535 16.484 13.961 1 97.94 206 ALA B O 1
ATOM 4473 N N . CYS B 1 207 ? -4.465 16.188 15.969 1 95.69 207 CYS B N 1
ATOM 4474 C CA . CYS B 1 207 ? -4.406 17.609 16.297 1 95.69 207 CYS B CA 1
ATOM 4475 C C . CYS B 1 207 ? -3.426 17.859 17.422 1 95.69 207 CYS B C 1
ATOM 4477 O O . CYS B 1 207 ? -2.234 18.062 17.188 1 95.69 207 CYS B O 1
ATOM 4479 N N . ARG B 1 208 ? -3.879 17.656 18.719 1 95.12 208 ARG B N 1
ATOM 4480 C CA . ARG B 1 208 ? -3.023 17.781 19.891 1 95.12 208 ARG B CA 1
ATOM 4481 C C . ARG B 1 208 ? -3.113 16.547 20.781 1 95.12 208 ARG B C 1
ATOM 4483 O O . ARG B 1 208 ? -4.203 16.031 21.016 1 95.12 208 ARG B O 1
ATOM 4490 N N . GLY B 1 209 ? -1.979 16.109 21.281 1 97.56 209 GLY B N 1
ATOM 4491 C CA . GLY B 1 209 ? -1.888 14.852 22.016 1 97.56 209 GLY B CA 1
ATOM 4492 C C . GLY B 1 209 ? -2.875 14.758 23.172 1 97.56 209 GLY B C 1
ATOM 4493 O O . GLY B 1 209 ? -3.691 13.836 23.219 1 97.56 209 GLY B O 1
ATOM 4494 N N . PRO B 1 210 ? -2.924 15.836 23.984 1 97.88 210 PRO B N 1
ATOM 4495 C CA . PRO B 1 210 ? -3.717 15.758 25.219 1 97.88 210 PRO B CA 1
ATOM 4496 C C . PRO B 1 210 ? -5.219 15.867 24.953 1 97.88 210 PRO B C 1
ATOM 4498 O O . PRO B 1 210 ? -6.012 15.828 25.891 1 97.88 210 PRO B O 1
ATOM 4501 N N . VAL B 1 211 ? -5.633 16 23.734 1 98.56 211 VAL B N 1
ATOM 4502 C CA . VAL B 1 211 ? -7.059 15.977 23.438 1 98.56 211 VAL B CA 1
ATOM 4503 C C . VAL B 1 211 ? -7.625 14.594 23.766 1 98.56 211 VAL B C 1
ATOM 4505 O O . VAL B 1 211 ? -8.75 14.469 24.25 1 98.56 211 VAL B O 1
ATOM 4508 N N . VAL B 1 212 ? -6.871 13.609 23.469 1 98.81 212 VAL B N 1
ATOM 4509 C CA . VAL B 1 212 ? -7.176 12.242 23.891 1 98.81 212 VAL B CA 1
ATOM 4510 C C . VAL B 1 212 ? -6.34 11.883 25.125 1 98.81 212 VAL B C 1
ATOM 4512 O O . VAL B 1 212 ? -5.113 12.008 25.109 1 98.81 212 VAL B O 1
ATOM 4515 N N . ASP B 1 213 ? -6.953 11.531 26.188 1 98.81 213 ASP B N 1
ATOM 4516 C CA . ASP B 1 213 ? -6.25 11.039 27.375 1 98.81 213 ASP B CA 1
ATOM 4517 C C . ASP B 1 213 ? -5.555 9.711 27.078 1 98.81 213 ASP B C 1
ATOM 4519 O O . ASP B 1 213 ? -6.195 8.656 27.078 1 98.81 213 ASP B O 1
ATOM 4523 N N . ASN B 1 214 ? -4.27 9.789 26.891 1 98.81 214 ASN B N 1
ATOM 4524 C CA . ASN B 1 214 ? -3.518 8.617 26.453 1 98.81 214 ASN B CA 1
ATOM 4525 C C . ASN B 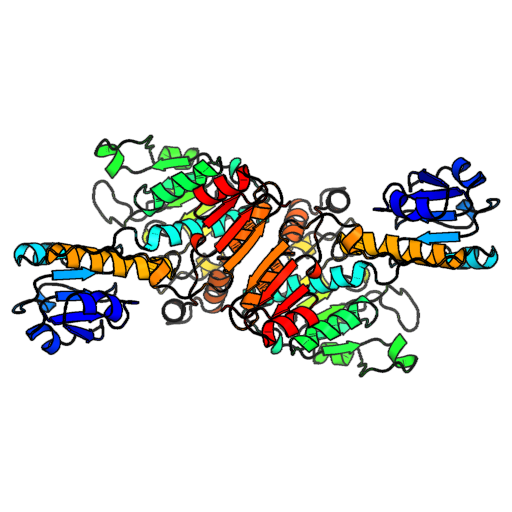1 214 ? -3.541 7.512 27.5 1 98.81 214 ASN B C 1
ATOM 4527 O O . ASN B 1 214 ? -3.586 6.328 27.172 1 98.81 214 ASN B O 1
ATOM 4531 N N . ALA B 1 215 ? -3.422 7.93 28.734 1 98.62 215 ALA B N 1
ATOM 4532 C CA . ALA B 1 215 ? -3.455 6.934 29.797 1 98.62 215 ALA B CA 1
ATOM 4533 C C . ALA B 1 215 ? -4.801 6.211 29.844 1 98.62 215 ALA B C 1
ATOM 4535 O O . ALA B 1 215 ? -4.852 4.992 29.984 1 98.62 215 ALA B O 1
ATOM 4536 N N . ALA B 1 216 ? -5.844 6.965 29.688 1 98.81 216 ALA B N 1
ATOM 4537 C CA . ALA B 1 216 ? -7.184 6.383 29.656 1 98.81 216 ALA B CA 1
ATOM 4538 C C . ALA B 1 216 ? -7.352 5.461 28.453 1 98.81 216 ALA B C 1
ATOM 4540 O O . ALA B 1 216 ? -7.922 4.375 28.562 1 98.81 216 ALA B O 1
ATOM 4541 N N . LEU B 1 217 ? -6.914 5.895 27.312 1 98.88 217 LEU B N 1
ATOM 4542 C CA . LEU B 1 217 ? -7.004 5.098 26.094 1 98.88 217 LEU B CA 1
ATOM 4543 C C . LEU B 1 217 ? -6.262 3.775 26.25 1 98.88 217 LEU B C 1
ATOM 4545 O O . LEU B 1 217 ? -6.797 2.715 25.922 1 98.88 217 LEU B O 1
ATOM 4549 N N . LEU B 1 218 ? -5.047 3.865 26.797 1 98.81 218 LEU B N 1
ATOM 4550 C CA . LEU B 1 218 ? -4.262 2.656 27.016 1 98.81 218 LEU B CA 1
ATOM 4551 C C . LEU B 1 218 ? -5.016 1.683 27.922 1 98.81 218 LEU B C 1
ATOM 4553 O O . LEU B 1 218 ? -5.105 0.491 27.609 1 98.81 218 LEU B O 1
ATOM 4557 N N . ALA B 1 219 ? -5.504 2.215 29 1 98.69 219 ALA B N 1
ATOM 4558 C CA . ALA B 1 219 ? -6.223 1.378 29.969 1 98.69 219 ALA B CA 1
ATOM 4559 C C . ALA B 1 219 ? -7.398 0.668 29.297 1 98.69 219 ALA B C 1
ATOM 4561 O O . ALA B 1 219 ? -7.641 -0.515 29.547 1 98.69 219 ALA B O 1
ATOM 4562 N N . ARG B 1 220 ? -8.148 1.36 28.453 1 98.62 220 ARG B N 1
ATOM 4563 C CA . ARG B 1 220 ? -9.305 0.793 27.766 1 98.62 220 ARG B CA 1
ATOM 4564 C C . ARG B 1 220 ? -8.875 -0.284 26.781 1 98.62 220 ARG B C 1
ATOM 4566 O O . ARG B 1 220 ? -9.523 -1.325 26.656 1 98.62 220 ARG B O 1
ATOM 4573 N N . LEU B 1 221 ? -7.832 -0.032 26.047 1 98.62 221 LEU B N 1
ATOM 4574 C CA . LEU B 1 221 ? -7.32 -1.003 25.094 1 98.62 221 LEU B CA 1
ATOM 4575 C C . LEU B 1 221 ? -6.797 -2.248 25.797 1 98.62 221 LEU B C 1
ATOM 4577 O O . LEU B 1 221 ? -7.027 -3.369 25.344 1 98.62 221 LEU B O 1
ATOM 4581 N N . GLU B 1 222 ? -6.125 -2.064 26.906 1 98.19 222 GLU B N 1
ATOM 4582 C CA . GLU B 1 222 ? -5.605 -3.182 27.688 1 98.19 222 GLU B CA 1
ATOM 4583 C C . GLU B 1 222 ? -6.738 -4.031 28.25 1 98.19 222 GLU B C 1
ATOM 4585 O O . GLU B 1 222 ? -6.602 -5.25 28.391 1 98.19 222 GLU B O 1
ATOM 4590 N N . ALA B 1 223 ? -7.773 -3.395 28.516 1 98 223 ALA B N 1
ATOM 4591 C CA . ALA B 1 223 ? -8.945 -4.09 29.047 1 98 223 ALA B CA 1
ATOM 4592 C C . ALA B 1 223 ? -9.688 -4.832 27.938 1 98 223 ALA B C 1
ATOM 4594 O O . ALA B 1 223 ? -10.68 -5.52 28.203 1 98 223 ALA B O 1
ATOM 4595 N N . GLY B 1 224 ? -9.344 -4.641 26.719 1 97.69 224 GLY B N 1
ATOM 4596 C CA . GLY B 1 224 ? -9.883 -5.434 25.625 1 97.69 224 GLY B CA 1
ATOM 4597 C C . GLY B 1 224 ? -10.992 -4.727 24.859 1 97.69 224 GLY B C 1
ATOM 4598 O O . GLY B 1 224 ? -11.711 -5.352 24.078 1 97.69 224 GLY B O 1
ATOM 4599 N N . GLN B 1 225 ? -11.172 -3.43 25.078 1 97.81 225 GLN B N 1
ATOM 4600 C CA . GLN B 1 225 ? -12.172 -2.707 24.297 1 97.81 225 GLN B CA 1
ATOM 4601 C C . GLN B 1 225 ? -11.836 -2.727 22.812 1 97.81 225 GLN B C 1
ATOM 4603 O O . GLN B 1 225 ? -10.711 -2.402 22.422 1 97.81 225 GLN B O 1
ATOM 4608 N N . PRO B 1 226 ? -12.742 -3.195 21.984 1 98 226 PRO B N 1
ATOM 4609 C CA . PRO B 1 226 ? -12.461 -3.328 20.547 1 98 226 PRO B CA 1
ATOM 4610 C C . PRO B 1 226 ? -12.508 -1.99 19.812 1 98 226 PRO B C 1
ATOM 4612 O O . PRO B 1 226 ? -13.578 -1.548 19.391 1 98 226 PRO B O 1
ATOM 4615 N N . LEU B 1 227 ? -11.414 -1.339 19.672 1 98.56 227 LEU B N 1
ATOM 4616 C CA . LEU B 1 227 ? -11.25 -0.076 18.969 1 98.56 227 LEU B CA 1
ATOM 4617 C C . LEU B 1 227 ? -10.094 -0.161 17.969 1 98.56 227 LEU B C 1
ATOM 4619 O O . LEU B 1 227 ? -9.133 -0.901 18.172 1 98.56 227 LEU B O 1
ATOM 4623 N N . SER B 1 228 ? -10.219 0.432 16.875 1 98.81 228 SER B N 1
ATOM 4624 C CA . SER B 1 228 ? -9.062 0.805 16.062 1 98.81 228 SER B CA 1
ATOM 4625 C C . SER B 1 228 ? -8.633 2.242 16.344 1 98.81 228 SER B C 1
ATOM 4627 O O . SER B 1 228 ? -9.477 3.125 16.516 1 98.81 228 SER B O 1
ATOM 4629 N N . VAL B 1 229 ? -7.352 2.475 16.453 1 98.94 229 VAL B N 1
ATOM 4630 C CA . VAL B 1 229 ? -6.887 3.779 16.906 1 98.94 229 VAL B CA 1
ATOM 4631 C C . VAL B 1 229 ? -5.766 4.277 16 1 98.94 229 VAL B C 1
ATOM 4633 O O . VAL B 1 229 ? -4.863 3.516 15.641 1 98.94 229 VAL B O 1
ATOM 4636 N N . VAL B 1 230 ? -5.855 5.516 15.555 1 98.94 230 VAL B N 1
ATOM 4637 C CA . VAL B 1 230 ? -4.836 6.223 14.789 1 98.94 230 VAL B CA 1
ATOM 4638 C C . VAL B 1 230 ? -4.395 7.473 15.539 1 98.94 230 VAL B C 1
ATOM 4640 O O . VAL B 1 230 ? -5.195 8.383 15.781 1 98.94 230 VAL B O 1
ATOM 4643 N N . LEU B 1 231 ? -3.117 7.562 15.914 1 98.94 231 LEU B N 1
ATOM 4644 C CA . LEU B 1 231 ? -2.588 8.719 16.625 1 98.94 231 LEU B CA 1
ATOM 4645 C C . LEU B 1 231 ? -1.388 9.305 15.883 1 98.94 231 LEU B C 1
ATOM 4647 O O . LEU B 1 231 ? -0.402 8.609 15.641 1 98.94 231 LEU B O 1
ATOM 4651 N N . ASP B 1 232 ? -1.477 10.539 15.578 1 98.69 232 ASP B N 1
ATOM 4652 C CA . ASP B 1 232 ? -0.312 11.266 15.078 1 98.69 232 ASP B CA 1
ATOM 4653 C C . ASP B 1 232 ? 0.337 12.094 16.188 1 98.69 232 ASP B C 1
ATOM 4655 O O . ASP B 1 232 ? 1.431 12.633 16.016 1 98.69 232 ASP B O 1
ATOM 4659 N N . VAL B 1 233 ? -0.346 12.234 17.297 1 98.31 233 VAL B N 1
ATOM 4660 C CA . VAL B 1 233 ? 0.101 13.062 18.406 1 98.31 233 VAL B CA 1
ATOM 4661 C C . VAL B 1 233 ? -0.021 12.281 19.703 1 98.31 233 VAL B C 1
ATOM 4663 O O . VAL B 1 233 ? -0.808 11.336 19.812 1 98.31 233 VAL B O 1
ATOM 4666 N N . TRP B 1 234 ? 0.695 12.688 20.641 1 98.19 234 TRP B N 1
ATOM 4667 C CA . TRP B 1 234 ? 0.856 11.898 21.859 1 98.19 234 TRP B CA 1
ATOM 4668 C C . TRP B 1 234 ? 0.888 12.789 23.094 1 98.19 234 TRP B C 1
ATOM 4670 O O . TRP B 1 234 ? 1.135 13.992 23 1 98.19 234 TRP B O 1
ATOM 4680 N N . GLU B 1 235 ? 0.696 12.18 24.234 1 97.19 235 GLU B N 1
ATOM 4681 C CA . GLU B 1 235 ? 0.783 12.836 25.547 1 97.19 235 GLU B CA 1
ATOM 4682 C C . GLU B 1 235 ? 1.675 12.047 26.5 1 97.19 235 GLU B C 1
ATOM 4684 O O . GLU B 1 235 ? 1.275 11 27 1 97.19 235 GLU B O 1
ATOM 4689 N N . PRO B 1 236 ? 2.85 12.633 26.766 1 93.88 236 PRO B N 1
ATOM 4690 C CA . PRO B 1 236 ? 3.461 13.844 26.219 1 93.88 236 PRO B CA 1
ATOM 4691 C C . PRO B 1 236 ? 4.281 13.57 24.953 1 93.88 236 PRO B C 1
ATOM 4693 O O . PRO B 1 236 ? 4.426 12.414 24.547 1 93.88 236 PRO B O 1
ATOM 4696 N N . GLU B 1 237 ? 4.691 14.562 24.25 1 93.44 237 GLU B N 1
ATOM 4697 C CA . GLU B 1 237 ? 5.719 14.531 23.219 1 93.44 237 GLU B CA 1
ATOM 4698 C C . GLU B 1 237 ? 6.996 15.219 23.688 1 93.44 237 GLU B C 1
ATOM 4700 O O . GLU B 1 237 ? 6.945 16.188 24.453 1 93.44 237 GLU B O 1
ATOM 4705 N N . PRO B 1 238 ? 8.031 14.656 23.406 1 93.69 238 PRO B N 1
ATOM 4706 C CA . PRO B 1 238 ? 8.312 13.562 22.469 1 93.69 238 PRO B CA 1
ATOM 4707 C C . PRO B 1 238 ? 8.312 12.195 23.156 1 93.69 238 PRO B C 1
ATOM 4709 O O . PRO B 1 238 ? 8.508 11.172 22.5 1 93.69 238 PRO B O 1
ATOM 4712 N N . ALA B 1 239 ? 8.07 12.164 24.453 1 93.88 239 ALA B N 1
ATOM 4713 C CA . ALA B 1 239 ? 8.133 10.93 25.234 1 93.88 239 ALA B CA 1
ATOM 4714 C C . ALA B 1 239 ? 6.797 10.188 25.203 1 93.88 239 ALA B C 1
ATOM 4716 O O . ALA B 1 239 ? 6.129 10.055 26.234 1 93.88 239 ALA B O 1
ATOM 4717 N N . LEU B 1 240 ? 6.516 9.594 24.062 1 95.88 240 LEU B N 1
ATOM 4718 C CA . LEU B 1 240 ? 5.246 8.891 23.922 1 95.88 240 LEU B CA 1
ATOM 4719 C C . LEU B 1 240 ? 5.27 7.578 24.703 1 95.88 240 LEU B C 1
ATOM 4721 O O . LEU B 1 240 ? 6.34 7.027 24.969 1 95.88 240 LEU B O 1
ATOM 4725 N N . ASN B 1 241 ? 4.109 7.137 25.125 1 96.88 241 ASN B N 1
ATOM 4726 C CA . ASN B 1 241 ? 3.941 5.848 25.781 1 96.88 241 ASN B CA 1
ATOM 4727 C C . ASN B 1 241 ? 4.09 4.688 24.812 1 96.88 241 ASN B C 1
ATOM 4729 O O . ASN B 1 241 ? 3.225 4.473 23.953 1 96.88 241 ASN B O 1
ATOM 4733 N N . VAL B 1 242 ? 5.137 3.879 24.984 1 97.69 242 VAL B N 1
ATOM 4734 C CA . VAL B 1 242 ? 5.469 2.807 24.047 1 97.69 242 VAL B CA 1
ATOM 4735 C C . VAL B 1 242 ? 4.422 1.698 24.141 1 97.69 242 VAL B C 1
ATOM 4737 O O . VAL B 1 242 ? 4.09 1.066 23.141 1 97.69 242 VAL B O 1
ATOM 4740 N N . GLU B 1 243 ? 3.896 1.482 25.328 1 98.19 243 GLU B N 1
ATOM 4741 C CA . GLU B 1 243 ? 2.854 0.474 25.5 1 98.19 243 GLU B CA 1
ATOM 4742 C C . GLU B 1 243 ? 1.598 0.85 24.719 1 98.19 243 GLU B C 1
ATOM 4744 O O . GLU B 1 243 ? 0.943 -0.015 24.125 1 98.19 243 GLU B O 1
ATOM 4749 N N . LEU B 1 244 ? 1.256 2.141 24.703 1 98.75 244 LEU B N 1
ATOM 4750 C CA . LEU B 1 244 ? 0.127 2.6 23.906 1 98.75 244 LEU B CA 1
ATOM 4751 C C . LEU B 1 244 ? 0.413 2.434 22.422 1 98.75 244 LEU B C 1
ATOM 4753 O O . LEU B 1 244 ? -0.444 1.967 21.672 1 98.75 244 LEU B O 1
ATOM 4757 N N . LEU B 1 245 ? 1.62 2.791 22.031 1 98.75 245 LEU B N 1
ATOM 4758 C CA . LEU B 1 245 ? 2.008 2.656 20.625 1 98.75 245 LEU B CA 1
ATOM 4759 C C . LEU B 1 245 ? 1.828 1.221 20.141 1 98.75 245 LEU B C 1
ATOM 4761 O O . LEU B 1 245 ? 1.393 0.989 19.016 1 98.75 245 LEU B O 1
ATOM 4765 N N . LYS B 1 246 ? 2.119 0.261 21 1 97.75 246 LYS B N 1
ATOM 4766 C CA . LYS B 1 246 ? 2.006 -1.152 20.641 1 97.75 246 LYS B CA 1
ATOM 4767 C C . LYS B 1 246 ? 0.553 -1.54 20.391 1 97.75 246 LYS B C 1
ATOM 4769 O O . LYS B 1 246 ? 0.281 -2.535 19.703 1 97.75 246 LYS B O 1
ATOM 4774 N N . ARG B 1 247 ? -0.35 -0.722 20.891 1 98.19 247 ARG B N 1
ATOM 4775 C CA . ARG B 1 247 ? -1.748 -1.141 20.875 1 98.19 247 ARG B CA 1
ATOM 4776 C C . ARG B 1 247 ? -2.537 -0.37 19.812 1 98.19 247 ARG B C 1
ATOM 4778 O O . ARG B 1 247 ? -3.652 -0.755 19.469 1 98.19 247 ARG B O 1
ATOM 4785 N N . VAL B 1 248 ? -2.012 0.753 19.312 1 98.75 248 VAL B N 1
ATOM 4786 C CA . VAL B 1 248 ? -2.756 1.503 18.312 1 98.75 248 VAL B CA 1
ATOM 4787 C C . VAL B 1 248 ? -2.518 0.893 16.922 1 98.75 248 VAL B C 1
ATOM 4789 O O . VAL B 1 248 ? -1.536 0.175 16.719 1 98.75 248 VAL B O 1
ATOM 4792 N N . ASP B 1 249 ? -3.373 1.145 16.031 1 98.75 249 ASP B N 1
ATOM 4793 C CA . ASP B 1 249 ? -3.283 0.581 14.695 1 98.75 249 ASP B CA 1
ATOM 4794 C C . ASP B 1 249 ? -2.277 1.352 13.844 1 98.75 249 ASP B C 1
ATOM 4796 O O . ASP B 1 249 ? -1.545 0.758 13.047 1 98.75 249 ASP B O 1
ATOM 4800 N N . ILE B 1 250 ? -2.256 2.633 13.938 1 98.88 250 ILE B N 1
ATOM 4801 C CA . ILE B 1 250 ? -1.316 3.523 13.266 1 98.88 250 ILE B CA 1
ATOM 4802 C C . ILE B 1 250 ? -0.811 4.578 14.25 1 98.88 250 ILE B C 1
ATOM 4804 O O . ILE B 1 250 ? -1.604 5.234 14.93 1 98.88 250 ILE B O 1
ATOM 4808 N N . GLY B 1 251 ? 0.412 4.676 14.43 1 98.81 251 GLY B N 1
ATOM 4809 C CA . GLY B 1 251 ? 1.071 5.695 15.227 1 98.81 251 GLY B CA 1
ATOM 4810 C C . GLY B 1 251 ? 2.188 6.406 14.484 1 98.81 251 GLY B C 1
ATOM 4811 O O . GLY B 1 251 ? 3.053 5.762 13.891 1 98.81 251 GLY B O 1
ATOM 4812 N N . THR B 1 252 ? 2.152 7.738 14.453 1 98.69 252 THR B N 1
ATOM 4813 C CA . THR B 1 252 ? 3.178 8.508 13.758 1 98.69 252 THR B CA 1
ATOM 4814 C C . THR B 1 252 ? 3.689 9.648 14.633 1 98.69 252 THR B C 1
ATOM 4816 O O . THR B 1 252 ? 3.172 9.875 15.727 1 98.69 252 THR B O 1
ATOM 4819 N N . ALA B 1 253 ? 4.742 10.297 14.266 1 97.94 253 ALA B N 1
ATOM 4820 C CA . ALA B 1 253 ? 5.488 11.234 15.102 1 97.94 253 ALA B CA 1
ATOM 4821 C C . ALA B 1 253 ? 5.129 12.672 14.773 1 97.94 253 ALA B C 1
ATOM 4823 O O . ALA B 1 253 ? 6.008 13.492 14.5 1 97.94 253 ALA B O 1
ATOM 4824 N N . HIS B 1 254 ? 3.795 12.961 14.891 1 96.56 254 HIS B N 1
ATOM 4825 C CA . HIS B 1 254 ? 3.328 14.328 14.695 1 96.56 254 HIS B CA 1
ATOM 4826 C C . HIS B 1 254 ? 3.771 14.875 13.344 1 96.56 254 HIS B C 1
ATOM 4828 O O . HIS B 1 254 ? 4.355 15.961 13.266 1 96.56 254 HIS B O 1
ATOM 4834 N N . ILE B 1 255 ? 3.484 14.078 12.289 1 97.75 255 ILE B N 1
ATOM 4835 C CA . ILE B 1 255 ? 3.943 14.406 10.945 1 97.75 255 ILE B CA 1
ATOM 4836 C C . ILE B 1 255 ? 2.746 14.508 10 1 97.75 255 ILE B C 1
ATOM 4838 O O . ILE B 1 255 ? 2.914 14.633 8.781 1 97.75 255 ILE B O 1
ATOM 4842 N N . ALA B 1 256 ? 1.509 14.445 10.477 1 98.06 256 ALA B N 1
ATOM 4843 C CA . ALA B 1 256 ? 0.325 14.445 9.617 1 98.06 256 ALA B CA 1
ATOM 4844 C C . ALA B 1 256 ? 0.28 15.688 8.742 1 98.06 256 ALA B C 1
ATOM 4846 O O . ALA B 1 256 ? -0.199 15.641 7.605 1 98.06 256 ALA B O 1
ATOM 4847 N N . GLY B 1 257 ? 0.839 16.797 9.266 1 96.44 257 GLY B N 1
ATOM 4848 C CA . GLY B 1 257 ? 0.776 18.062 8.562 1 96.44 257 GLY B CA 1
ATOM 4849 C C . GLY B 1 257 ? 1.989 18.328 7.691 1 96.44 257 GLY B C 1
ATOM 4850 O O . GLY B 1 257 ? 2.186 19.453 7.215 1 96.44 257 GLY B O 1
ATOM 4851 N N . TYR B 1 258 ? 2.816 17.188 7.438 1 95.12 258 TYR B N 1
ATOM 4852 C CA . TYR B 1 258 ? 4.102 17.391 6.781 1 95.12 258 TYR B CA 1
ATOM 4853 C C . TYR B 1 258 ? 4 17.125 5.285 1 95.12 258 TYR B C 1
ATOM 4855 O O . TYR B 1 258 ? 4.148 15.977 4.844 1 95.12 258 TYR B O 1
ATOM 4863 N N . THR B 1 259 ? 3.684 18.062 4.453 1 97.19 259 THR B N 1
ATOM 4864 C CA . THR B 1 259 ? 3.818 17.953 3.006 1 97.19 259 THR B CA 1
ATOM 4865 C C . THR B 1 259 ? 4.645 19.109 2.447 1 97.19 259 THR B C 1
ATOM 4867 O O . THR B 1 259 ? 4.703 20.172 3.051 1 97.19 259 THR B O 1
ATOM 4870 N N . LEU B 1 260 ? 5.277 18.828 1.373 1 96.81 260 LEU B N 1
ATOM 4871 C CA . LEU B 1 260 ? 6.008 19.891 0.701 1 96.81 260 LEU B CA 1
ATOM 4872 C C . LEU B 1 260 ? 5.078 21.047 0.349 1 96.81 260 LEU B C 1
ATOM 4874 O O . LEU B 1 260 ? 5.43 22.219 0.544 1 96.81 260 LEU B O 1
ATOM 4878 N N . GLU B 1 261 ? 3.916 20.734 -0.187 1 97.5 261 GLU B N 1
ATOM 4879 C CA . GLU B 1 261 ? 2.922 21.75 -0.515 1 97.5 261 GLU B CA 1
ATOM 4880 C C . GLU B 1 261 ? 2.535 22.562 0.718 1 97.5 261 GLU B C 1
ATOM 4882 O O . GLU B 1 261 ? 2.439 23.797 0.654 1 97.5 261 GLU B O 1
ATOM 4887 N N . GLY B 1 262 ? 2.281 21.844 1.839 1 96.5 262 GLY B N 1
ATOM 4888 C CA . GLY B 1 262 ? 1.896 22.531 3.066 1 96.5 262 GLY B CA 1
ATOM 4889 C C . GLY B 1 262 ? 2.949 23.5 3.564 1 96.5 262 GLY B C 1
ATOM 4890 O O . GLY B 1 262 ? 2.627 24.625 3.957 1 96.5 262 GLY B O 1
ATOM 4891 N N . LYS B 1 263 ? 4.18 23.109 3.545 1 94.38 263 LYS B N 1
ATOM 4892 C CA . LYS B 1 263 ? 5.281 23.984 3.947 1 94.38 263 LYS B CA 1
ATOM 4893 C C . LYS B 1 263 ? 5.375 25.203 3.035 1 94.38 263 LYS B C 1
ATOM 4895 O O . LYS B 1 263 ? 5.508 26.328 3.512 1 94.38 263 LYS B O 1
ATOM 4900 N N . ALA B 1 264 ? 5.305 24.938 1.766 1 95.81 264 ALA B N 1
ATOM 4901 C CA . ALA B 1 264 ? 5.371 26.016 0.793 1 95.81 264 ALA B CA 1
ATOM 4902 C C . ALA B 1 264 ? 4.188 26.969 0.952 1 95.81 264 ALA B C 1
ATOM 4904 O O . ALA B 1 264 ? 4.34 28.188 0.834 1 95.81 264 ALA B O 1
ATOM 4905 N N . ARG B 1 265 ? 3.051 26.406 1.176 1 96.81 265 ARG B N 1
ATOM 4906 C CA . ARG B 1 265 ? 1.849 27.219 1.377 1 96.81 265 ARG B CA 1
ATOM 4907 C C . ARG B 1 265 ? 2 28.141 2.584 1 96.81 265 ARG B C 1
ATOM 4909 O O . ARG B 1 265 ? 1.548 29.281 2.559 1 96.81 265 ARG B O 1
ATOM 4916 N N . GLY B 1 266 ? 2.594 27.641 3.652 1 96.44 266 GLY B N 1
ATOM 4917 C CA . GLY B 1 266 ? 2.871 28.484 4.797 1 96.44 266 GLY B CA 1
ATOM 4918 C C . GLY B 1 266 ? 3.709 29.703 4.449 1 96.44 266 GLY B C 1
ATOM 4919 O O . GLY B 1 266 ? 3.371 30.828 4.824 1 96.44 266 GLY B O 1
ATOM 4920 N N . THR B 1 267 ? 4.715 29.484 3.678 1 96.75 267 THR B N 1
ATOM 4921 C CA . THR B 1 267 ? 5.613 30.562 3.271 1 96.75 267 THR B CA 1
ATOM 4922 C C . THR B 1 267 ? 4.898 31.531 2.34 1 96.75 267 THR B C 1
ATOM 4924 O O . THR B 1 267 ? 5.004 32.75 2.506 1 96.75 267 THR B O 1
ATOM 4927 N N . THR B 1 268 ? 4.164 31 1.37 1 97.25 268 THR B N 1
ATOM 4928 C CA . THR B 1 268 ? 3.52 31.875 0.386 1 97.25 268 THR B CA 1
ATOM 4929 C C . THR B 1 268 ? 2.436 32.719 1.04 1 97.25 268 THR B C 1
ATOM 4931 O O . THR B 1 268 ? 2.227 33.875 0.652 1 97.25 268 THR B O 1
ATOM 4934 N N . GLN B 1 269 ? 1.746 32.156 2.021 1 97.19 269 GLN B N 1
ATOM 4935 C CA . GLN B 1 269 ? 0.726 32.906 2.736 1 97.19 269 GLN B CA 1
ATOM 4936 C C . GLN B 1 269 ? 1.339 34.094 3.471 1 97.19 269 GLN B C 1
ATOM 4938 O O . GLN B 1 269 ? 0.802 35.188 3.424 1 97.19 269 GLN B O 1
ATOM 4943 N N . VAL B 1 270 ? 2.457 33.875 4.105 1 97.44 270 VAL B N 1
ATOM 4944 C CA . VAL B 1 270 ? 3.139 34.938 4.832 1 97.44 270 VAL B CA 1
ATOM 4945 C C . VAL B 1 270 ? 3.689 35.969 3.848 1 97.44 270 VAL B C 1
ATOM 4947 O O . VAL B 1 270 ? 3.613 37.156 4.094 1 97.44 270 VAL B O 1
ATOM 4950 N N . PHE B 1 271 ? 4.219 35.5 2.74 1 97.94 271 PHE B N 1
ATOM 4951 C CA . PHE B 1 271 ? 4.723 36.375 1.69 1 97.94 271 PHE B CA 1
ATOM 4952 C C . PHE B 1 271 ? 3.617 37.281 1.166 1 97.94 271 PHE B C 1
ATOM 4954 O O . PHE B 1 271 ? 3.809 38.5 1.045 1 97.94 271 PHE B O 1
ATOM 4961 N N . GLU B 1 272 ? 2.52 36.656 0.85 1 98.19 272 GLU B N 1
ATOM 4962 C CA . GLU B 1 272 ? 1.392 37.438 0.316 1 98.19 272 GLU B CA 1
ATOM 4963 C C . GLU B 1 272 ? 0.888 38.469 1.327 1 98.19 272 GLU B C 1
ATOM 4965 O O . GLU B 1 272 ? 0.569 39.594 0.962 1 98.19 272 GLU B O 1
ATOM 4970 N N . ALA B 1 273 ? 0.862 38.062 2.572 1 98.06 273 ALA B N 1
ATOM 4971 C CA . ALA B 1 273 ? 0.44 39 3.633 1 98.06 273 ALA B CA 1
ATOM 4972 C C . ALA B 1 273 ? 1.401 40.156 3.756 1 98.06 273 ALA B C 1
ATOM 4974 O O . ALA B 1 273 ? 0.973 41.312 3.92 1 98.06 273 ALA B O 1
ATOM 4975 N N . TYR B 1 274 ? 2.688 39.906 3.691 1 98.12 274 TYR B N 1
ATOM 4976 C CA . TYR B 1 274 ? 3.684 40.969 3.803 1 98.12 274 TYR B CA 1
ATOM 4977 C C . TYR B 1 274 ? 3.635 41.875 2.594 1 98.12 274 TYR B C 1
ATOM 4979 O O . TYR B 1 274 ? 3.744 43.094 2.732 1 98.12 274 TYR B O 1
ATOM 4987 N N . SER B 1 275 ? 3.498 41.281 1.423 1 98.25 275 SER B N 1
ATOM 4988 C CA . SER B 1 275 ? 3.385 42.094 0.22 1 98.25 275 SER B CA 1
ATOM 4989 C C . SER B 1 275 ? 2.186 43.031 0.301 1 98.25 275 SER B C 1
ATOM 4991 O O . SER B 1 275 ? 2.27 44.188 -0.112 1 98.25 275 SER B O 1
ATOM 4993 N N . GLN B 1 276 ? 1.113 42.562 0.824 1 98.12 276 GLN B N 1
ATOM 4994 C CA . GLN B 1 276 ? -0.065 43.375 1.039 1 98.12 276 GLN B CA 1
ATOM 4995 C C . GLN B 1 276 ? 0.223 44.5 2.045 1 98.12 276 GLN B C 1
ATOM 4997 O O . GLN B 1 276 ? -0.173 45.656 1.839 1 98.12 276 GLN B O 1
ATOM 5002 N N . PHE B 1 277 ? 0.878 44.125 3.115 1 97.88 277 PHE B N 1
ATOM 5003 C CA . PHE B 1 277 ? 1.255 45.062 4.152 1 97.88 277 PHE B CA 1
ATOM 5004 C C . PHE B 1 277 ? 2.078 46.219 3.566 1 97.88 277 PHE B C 1
ATOM 5006 O O . PHE B 1 277 ? 1.937 47.375 3.98 1 97.88 277 PHE B O 1
ATOM 5013 N N . LEU B 1 278 ? 2.867 45.938 2.541 1 97.19 278 LEU B N 1
ATOM 5014 C CA . LEU B 1 278 ? 3.74 46.906 1.91 1 97.19 278 LEU B CA 1
ATOM 5015 C C . LEU B 1 278 ? 2.98 47.719 0.864 1 97.19 278 LEU B C 1
ATOM 5017 O O . LEU B 1 278 ? 3.514 48.688 0.313 1 97.19 278 LEU B O 1
ATOM 5021 N N . GLY B 1 279 ? 1.814 47.188 0.517 1 96.69 279 GLY B N 1
ATOM 5022 C CA . GLY B 1 279 ? 1.007 47.906 -0.452 1 96.69 279 GLY B CA 1
ATOM 5023 C C . GLY B 1 279 ? 1.232 47.438 -1.88 1 96.69 279 GLY B C 1
ATOM 5024 O O . GLY B 1 279 ? 0.81 48.125 -2.828 1 96.69 279 GLY B O 1
ATOM 5025 N N . THR B 1 280 ? 1.895 46.406 -2.045 1 96.19 280 THR B N 1
ATOM 5026 C CA . THR B 1 280 ? 2.139 45.812 -3.355 1 96.19 280 THR B CA 1
ATOM 5027 C C . THR B 1 280 ? 1.742 44.344 -3.369 1 96.19 280 THR B C 1
ATOM 5029 O O . THR B 1 280 ? 2.598 43.469 -3.508 1 96.19 280 THR B O 1
ATOM 5032 N N . PRO B 1 281 ? 0.515 44.094 -3.275 1 96.94 281 PRO B N 1
ATOM 5033 C CA . PRO B 1 281 ? 0.04 42.719 -3.129 1 96.94 281 PRO B CA 1
ATOM 5034 C C . PRO B 1 281 ? 0.477 41.812 -4.281 1 96.94 281 PRO B C 1
ATOM 5036 O O . PRO B 1 281 ? 0.411 42.219 -5.445 1 96.94 281 PRO B O 1
ATOM 5039 N N . GLN B 1 282 ? 1.017 40.656 -3.928 1 96.38 282 GLN B N 1
ATOM 5040 C CA . GLN B 1 282 ? 1.426 39.625 -4.863 1 96.38 282 GLN B CA 1
ATOM 5041 C C . GLN B 1 282 ? 0.827 38.281 -4.48 1 96.38 282 GLN B C 1
ATOM 5043 O O . GLN B 1 282 ? 0.623 38 -3.297 1 96.38 282 GLN B O 1
ATOM 5048 N N . GLN B 1 283 ? 0.521 37.5 -5.477 1 95.5 283 GLN B N 1
ATOM 5049 C CA . GLN B 1 283 ? 0.095 36.125 -5.289 1 95.5 283 GLN B CA 1
ATOM 5050 C C . GLN B 1 283 ? 1.075 35.156 -5.945 1 95.5 283 GLN B C 1
ATOM 5052 O O . GLN B 1 283 ? 1.66 35.438 -6.984 1 95.5 283 GLN B O 1
ATOM 5057 N N . VAL B 1 284 ? 1.26 34.062 -5.324 1 94.31 284 VAL B N 1
ATOM 5058 C CA . VAL B 1 284 ? 2.209 33.094 -5.824 1 94.31 284 VAL B CA 1
ATOM 5059 C C . VAL B 1 284 ? 1.505 31.75 -6.016 1 94.31 284 VAL B C 1
ATOM 5061 O O . VAL B 1 284 ? 0.847 31.25 -5.102 1 94.31 284 VAL B O 1
ATOM 5064 N N . ALA B 1 285 ? 1.655 31.141 -7.188 1 90.81 285 ALA B N 1
ATOM 5065 C CA . ALA B 1 285 ? 1.179 29.781 -7.434 1 90.81 285 ALA B CA 1
ATOM 5066 C C . ALA B 1 285 ? 2.172 28.75 -6.91 1 90.81 285 ALA B C 1
ATOM 5068 O O . ALA B 1 285 ? 3.322 28.703 -7.352 1 90.81 285 ALA B O 1
ATOM 5069 N N . LEU B 1 286 ? 1.701 27.938 -6.07 1 92.56 286 LEU B N 1
ATOM 5070 C CA . LEU B 1 286 ? 2.559 26.953 -5.418 1 92.56 286 LEU B CA 1
ATOM 5071 C C . LEU B 1 286 ? 3.314 26.125 -6.449 1 92.56 286 LEU B C 1
ATOM 5073 O O . LEU B 1 286 ? 4.477 25.781 -6.238 1 92.56 286 LEU B O 1
ATOM 5077 N N . ALA B 1 287 ? 2.639 25.781 -7.539 1 88.69 287 ALA B N 1
ATOM 5078 C CA . ALA B 1 287 ? 3.186 24.906 -8.562 1 88.69 287 ALA B CA 1
ATOM 5079 C C . ALA B 1 287 ? 4.453 25.484 -9.172 1 88.69 287 ALA B C 1
ATOM 5081 O O . ALA B 1 287 ? 5.293 24.75 -9.703 1 88.69 287 ALA B O 1
ATOM 5082 N N . THR B 1 288 ? 4.594 26.781 -9.109 1 91.12 288 THR B N 1
ATOM 5083 C CA . THR B 1 288 ? 5.75 27.438 -9.703 1 91.12 288 THR B CA 1
ATOM 5084 C C . THR B 1 288 ? 6.977 27.297 -8.805 1 91.12 288 THR B C 1
ATOM 5086 O O . THR B 1 288 ? 8.102 27.562 -9.242 1 91.12 288 THR B O 1
ATOM 5089 N N . LEU B 1 289 ? 6.75 26.938 -7.586 1 94.31 289 LEU B N 1
ATOM 5090 C CA . LEU B 1 289 ? 7.84 26.859 -6.613 1 94.31 289 LEU B CA 1
ATOM 5091 C C . LEU B 1 289 ? 8.32 25.422 -6.441 1 94.31 289 LEU B C 1
ATOM 5093 O O . LEU B 1 289 ? 9.508 25.188 -6.211 1 94.31 289 LEU B O 1
ATOM 5097 N N . LEU B 1 290 ? 7.441 24.484 -6.609 1 95.94 290 LEU B N 1
ATOM 5098 C CA . LEU B 1 290 ? 7.691 23.109 -6.176 1 95.94 290 LEU B CA 1
ATOM 5099 C C . LEU B 1 290 ? 8.406 22.312 -7.27 1 95.94 290 LEU B C 1
ATOM 5101 O O . LEU B 1 290 ? 8.125 22.5 -8.453 1 95.94 290 LEU B O 1
ATOM 5105 N N . PRO B 1 291 ? 9.352 21.5 -6.953 1 94.31 291 PRO B N 1
ATOM 5106 C CA . PRO B 1 291 ? 9.938 20.578 -7.93 1 94.31 291 PRO B CA 1
ATOM 5107 C C . PRO B 1 291 ? 8.93 19.531 -8.43 1 94.31 291 PRO B C 1
ATOM 5109 O O . PRO B 1 291 ? 7.898 19.312 -7.793 1 94.31 291 PRO B O 1
ATOM 5112 N N . PRO B 1 292 ? 9.227 18.969 -9.594 1 94 292 PRO B N 1
ATOM 5113 C CA . PRO B 1 292 ? 8.336 17.891 -10.062 1 94 292 PRO B CA 1
ATOM 5114 C C . PRO B 1 292 ? 8.234 16.734 -9.078 1 94 292 PRO B C 1
ATOM 5116 O O . PRO B 1 292 ? 9.219 16.391 -8.422 1 94 292 PRO B O 1
ATOM 5119 N N . PRO B 1 293 ? 7.02 16.234 -8.969 1 96.12 293 PRO B N 1
ATOM 5120 C CA . PRO B 1 293 ? 6.855 15.078 -8.078 1 96.12 293 PRO B CA 1
ATOM 5121 C C . PRO B 1 293 ? 7.469 13.805 -8.648 1 96.12 293 PRO B C 1
ATOM 5123 O O . PRO B 1 293 ? 7.73 13.727 -9.852 1 96.12 293 PRO B O 1
ATOM 5126 N N . GLU B 1 294 ? 7.715 12.82 -7.797 1 96.12 294 GLU B N 1
ATOM 5127 C CA . GLU B 1 294 ? 8.25 11.531 -8.227 1 96.12 294 GLU B CA 1
ATOM 5128 C C . GLU B 1 294 ? 7.328 10.859 -9.234 1 96.12 294 GLU B C 1
ATOM 5130 O O . GLU B 1 294 ? 7.773 10.414 -10.297 1 96.12 294 GLU B O 1
ATOM 5135 N N . PHE B 1 295 ? 6.07 10.695 -8.906 1 97.56 295 PHE B N 1
ATOM 5136 C CA . PHE B 1 295 ? 5.023 10.273 -9.828 1 97.56 295 PHE B CA 1
ATOM 5137 C C . PHE B 1 295 ? 4.211 11.477 -10.305 1 97.56 295 PHE B C 1
ATOM 5139 O O . PHE B 1 295 ? 3.588 12.172 -9.5 1 97.56 295 PHE B O 1
ATOM 5146 N N . GLY B 1 296 ? 4.203 11.734 -11.625 1 96.5 296 GLY B N 1
ATOM 5147 C CA . GLY B 1 296 ? 3.627 12.977 -12.117 1 96.5 296 GLY B CA 1
ATOM 5148 C C . GLY B 1 296 ? 2.295 12.781 -12.82 1 96.5 296 GLY B C 1
ATOM 5149 O O . GLY B 1 296 ? 1.408 13.633 -12.727 1 96.5 296 GLY B O 1
ATOM 5150 N N . ARG B 1 297 ? 2.168 11.711 -13.531 1 97.5 297 ARG B N 1
ATOM 5151 C CA . ARG B 1 297 ? 0.977 11.438 -14.328 1 97.5 297 ARG B CA 1
ATOM 5152 C C . ARG B 1 297 ? 0.618 9.961 -14.281 1 97.5 297 ARG B C 1
ATOM 5154 O O . ARG B 1 297 ? 1.502 9.102 -14.32 1 97.5 297 ARG B O 1
ATOM 5161 N N . ILE B 1 298 ? -0.666 9.68 -14.359 1 98.38 298 ILE B N 1
ATOM 5162 C CA . ILE B 1 298 ? -1.128 8.297 -14.383 1 98.38 298 ILE B CA 1
ATOM 5163 C C . ILE B 1 298 ? -2.469 8.211 -15.109 1 98.38 298 ILE B C 1
ATOM 5165 O O . ILE B 1 298 ? -3.262 9.156 -15.078 1 98.38 298 ILE B O 1
ATOM 5169 N N . THR B 1 299 ? -2.689 7.129 -15.82 1 98.31 299 THR B N 1
ATOM 5170 C CA . THR B 1 299 ? -3.986 6.895 -16.438 1 98.31 299 THR B CA 1
ATOM 5171 C C . THR B 1 299 ? -4.82 5.93 -15.609 1 98.31 299 THR B C 1
ATOM 5173 O O . THR B 1 299 ? -4.289 4.973 -15.039 1 98.31 299 THR B O 1
ATOM 5176 N N . LEU B 1 300 ? -6.062 6.211 -15.477 1 98 300 LEU B N 1
ATOM 5177 C CA . LEU B 1 300 ? -7.027 5.375 -14.766 1 98 300 LEU B CA 1
ATOM 5178 C C . LEU B 1 300 ? -8.188 4.988 -15.68 1 98 300 LEU B C 1
ATOM 5180 O O . LEU B 1 300 ? -8.883 5.855 -16.203 1 98 300 LEU B O 1
ATOM 5184 N N . GLN B 1 301 ? -8.383 3.701 -15.859 1 96.5 301 GLN B N 1
ATOM 5185 C CA . GLN B 1 301 ? -9.484 3.186 -16.672 1 96.5 301 GLN B CA 1
ATOM 5186 C C . GLN B 1 301 ? -10.609 2.639 -15.797 1 96.5 301 GLN B C 1
ATOM 5188 O O . GLN B 1 301 ? -10.352 1.88 -14.859 1 96.5 301 GLN B O 1
ATOM 5193 N N . GLY B 1 302 ? -11.844 3.043 -16.156 1 95.25 302 GLY B N 1
ATOM 5194 C CA . GLY B 1 302 ? -13 2.525 -15.445 1 95.25 302 GLY B CA 1
ATOM 5195 C C . GLY B 1 302 ? -13.43 3.41 -14.289 1 95.25 302 GLY B C 1
ATOM 5196 O O . GLY B 1 302 ? -12.883 4.492 -14.086 1 95.25 302 GLY B O 1
ATOM 5197 N N . PRO B 1 303 ? -14.508 3.023 -13.625 1 96.31 303 PRO B N 1
ATOM 5198 C CA . PRO B 1 303 ? -15.008 3.787 -12.484 1 96.31 303 PRO B CA 1
ATOM 5199 C C . PRO B 1 303 ? -14.047 3.771 -11.297 1 96.31 303 PRO B C 1
ATOM 5201 O O . PRO B 1 303 ? -13.148 2.932 -11.234 1 96.31 303 PRO B O 1
ATOM 5204 N N . LEU B 1 304 ? -14.211 4.734 -10.43 1 97.56 304 LEU B N 1
ATOM 5205 C CA . LEU B 1 304 ? -13.406 4.84 -9.219 1 97.56 304 LEU B CA 1
ATOM 5206 C C . LEU B 1 304 ? -14.109 4.176 -8.039 1 97.56 304 LEU B C 1
ATOM 5208 O O . LEU B 1 304 ? -15.078 4.715 -7.504 1 97.56 304 LEU B O 1
ATOM 5212 N N . ASP B 1 305 ? -13.656 3.045 -7.707 1 97.31 305 ASP B N 1
ATOM 5213 C CA . ASP B 1 305 ? -14.156 2.412 -6.492 1 97.31 305 ASP B CA 1
ATOM 5214 C C . ASP B 1 305 ? -13.164 2.555 -5.344 1 97.31 305 ASP B C 1
ATOM 5216 O O . ASP B 1 305 ? -12.109 3.174 -5.5 1 97.31 305 ASP B O 1
ATOM 5220 N N . GLN B 1 306 ? -13.508 2.078 -4.121 1 98.12 306 GLN B N 1
ATOM 5221 C CA . GLN B 1 306 ? -12.703 2.303 -2.926 1 98.12 306 GLN B CA 1
ATOM 5222 C C . GLN B 1 306 ? -11.344 1.626 -3.045 1 98.12 306 GLN B C 1
ATOM 5224 O O . GLN B 1 306 ? -10.312 2.223 -2.711 1 98.12 306 GLN B O 1
ATOM 5229 N N . PRO B 1 307 ? -11.211 0.367 -3.58 1 97.62 307 PRO B N 1
ATOM 5230 C CA . PRO B 1 307 ? -9.891 -0.245 -3.732 1 97.62 307 PRO B CA 1
ATOM 5231 C C . PRO B 1 307 ? -8.992 0.527 -4.695 1 97.62 307 PRO B C 1
ATOM 5233 O O . PRO B 1 307 ? -7.793 0.676 -4.441 1 97.62 307 PRO B O 1
ATOM 5236 N N . THR B 1 308 ? -9.539 1.028 -5.82 1 97.5 308 THR B N 1
ATOM 5237 C CA . THR B 1 308 ? -8.758 1.81 -6.777 1 97.5 308 THR B CA 1
ATOM 5238 C C . THR B 1 308 ? -8.328 3.139 -6.164 1 97.5 308 THR B C 1
ATOM 5240 O O . THR B 1 308 ? -7.188 3.57 -6.344 1 97.5 308 THR B O 1
ATOM 5243 N N . LEU B 1 309 ? -9.242 3.775 -5.418 1 98.69 309 LEU B N 1
ATOM 5244 C CA . LEU B 1 309 ? -8.906 5.012 -4.719 1 98.69 309 LEU B CA 1
ATOM 5245 C C . LEU B 1 309 ? -7.766 4.785 -3.734 1 98.69 309 LEU B C 1
ATOM 5247 O O . LEU B 1 309 ? -6.828 5.586 -3.674 1 98.69 309 LEU B O 1
ATOM 5251 N N . LYS B 1 310 ? -7.84 3.689 -2.969 1 98.56 310 LYS B N 1
ATOM 5252 C CA . LYS B 1 310 ? -6.797 3.377 -1.998 1 98.56 310 LYS B CA 1
ATOM 5253 C C . LYS B 1 310 ? -5.434 3.268 -2.674 1 98.56 310 LYS B C 1
ATOM 5255 O O . LYS B 1 310 ? -4.441 3.799 -2.17 1 98.56 310 LYS B O 1
ATOM 5260 N N . ARG B 1 311 ? -5.379 2.604 -3.809 1 98.12 311 ARG B N 1
ATOM 5261 C CA . ARG B 1 311 ? -4.109 2.422 -4.508 1 98.12 311 ARG B CA 1
ATOM 5262 C C . ARG B 1 311 ? -3.566 3.756 -5.008 1 98.12 311 ARG B C 1
ATOM 5264 O O . ARG B 1 311 ? -2.359 3.998 -4.957 1 98.12 311 ARG B O 1
ATOM 5271 N N . LEU B 1 312 ? -4.414 4.691 -5.473 1 98.5 312 LEU B N 1
ATOM 5272 C CA . LEU B 1 312 ? -3.988 6.023 -5.887 1 98.5 312 LEU B CA 1
ATOM 5273 C C . LEU B 1 312 ? -3.465 6.824 -4.699 1 98.5 312 LEU B C 1
ATOM 5275 O O . LEU B 1 312 ? -2.398 7.438 -4.781 1 98.5 312 LEU B O 1
ATOM 5279 N N . VAL B 1 313 ? -4.238 6.773 -3.623 1 98.69 313 VAL B N 1
ATOM 5280 C CA . VAL B 1 313 ? -3.906 7.512 -2.408 1 98.69 313 VAL B CA 1
ATOM 5281 C C . VAL B 1 313 ? -2.555 7.043 -1.873 1 98.69 313 VAL B C 1
ATOM 5283 O O . VAL B 1 313 ? -1.683 7.863 -1.573 1 98.69 313 VAL B O 1
ATOM 5286 N N . HIS B 1 314 ? -2.361 5.699 -1.856 1 98.5 314 HIS B N 1
ATOM 5287 C CA . HIS B 1 314 ? -1.155 5.133 -1.262 1 98.5 314 HIS B CA 1
ATOM 5288 C C . HIS B 1 314 ? 0.032 5.242 -2.213 1 98.5 314 HIS B C 1
ATOM 5290 O O . HIS B 1 314 ? 1.184 5.102 -1.794 1 98.5 314 HIS B O 1
ATOM 5296 N N . LEU B 1 315 ? -0.237 5.512 -3.484 1 98.56 315 LEU B N 1
ATOM 5297 C CA . LEU B 1 315 ? 0.842 5.84 -4.41 1 98.56 315 LEU B CA 1
ATOM 5298 C C . LEU B 1 315 ? 1.511 7.152 -4.02 1 98.56 315 LEU B C 1
ATOM 5300 O O . LEU B 1 315 ? 2.736 7.273 -4.082 1 98.56 315 LEU B O 1
ATOM 5304 N N . VAL B 1 316 ? 0.7 8.078 -3.564 1 98.44 316 VAL B N 1
ATOM 5305 C CA . VAL B 1 316 ? 1.212 9.391 -3.199 1 98.44 316 VAL B CA 1
ATOM 5306 C C . VAL B 1 316 ? 1.688 9.375 -1.748 1 98.44 316 VAL B C 1
ATOM 5308 O O . VAL B 1 316 ? 2.797 9.828 -1.447 1 98.44 316 VAL B O 1
ATOM 5311 N N . TYR B 1 317 ? 0.805 8.781 -0.92 1 98.06 317 TYR B N 1
ATOM 5312 C CA . TYR B 1 317 ? 1.177 8.75 0.49 1 98.06 317 TYR B CA 1
ATOM 5313 C C . TYR B 1 317 ? 0.523 7.57 1.202 1 98.06 317 TYR B C 1
ATOM 5315 O O . TYR B 1 317 ? -0.702 7.52 1.334 1 98.06 317 TYR B O 1
ATOM 5323 N N . ASP B 1 318 ? 1.308 6.637 1.629 1 98.31 318 ASP B N 1
ATOM 5324 C CA . ASP B 1 318 ? 0.923 5.527 2.492 1 98.31 318 ASP B CA 1
ATOM 5325 C C . ASP B 1 318 ? 1.399 5.75 3.924 1 98.31 318 ASP B C 1
ATOM 5327 O O . ASP B 1 318 ? 2.602 5.707 4.199 1 98.31 318 ASP B O 1
ATOM 5331 N N . VAL B 1 319 ? 0.484 5.91 4.867 1 98.5 319 VAL B N 1
ATOM 5332 C CA . VAL B 1 319 ? 0.756 6.309 6.242 1 98.5 319 VAL B CA 1
ATOM 5333 C C . VAL B 1 319 ? 1.646 5.266 6.914 1 98.5 319 VAL B C 1
ATOM 5335 O O . VAL B 1 319 ? 2.332 5.566 7.895 1 98.5 319 VAL B O 1
ATOM 5338 N N . ARG B 1 320 ? 1.692 4.051 6.441 1 98.31 320 ARG B N 1
ATOM 5339 C CA . ARG B 1 320 ? 2.457 2.965 7.043 1 98.31 320 ARG B CA 1
ATOM 5340 C C . ARG B 1 320 ? 3.957 3.23 6.949 1 98.31 320 ARG B C 1
ATOM 5342 O O . ARG B 1 320 ? 4.734 2.738 7.77 1 98.31 320 ARG B O 1
ATOM 5349 N N . ARG B 1 321 ? 4.359 4.059 5.996 1 97.75 321 ARG B N 1
ATOM 5350 C CA . ARG B 1 321 ? 5.77 4.406 5.855 1 97.75 321 ARG B CA 1
ATOM 5351 C C . ARG B 1 321 ? 6.25 5.242 7.035 1 97.75 321 ARG B C 1
ATOM 5353 O O . ARG B 1 321 ? 7.453 5.363 7.27 1 97.75 321 ARG B O 1
ATOM 5360 N N . ASP B 1 322 ? 5.316 5.926 7.727 1 98.44 322 ASP B N 1
ATOM 5361 C CA . ASP B 1 322 ? 5.668 6.746 8.883 1 98.44 322 ASP B CA 1
ATOM 5362 C C . ASP B 1 322 ? 5.414 5.996 10.188 1 98.44 322 ASP B C 1
ATOM 5364 O O . ASP B 1 322 ? 6.016 6.309 11.219 1 98.44 322 ASP B O 1
ATOM 5368 N N . ASP B 1 323 ? 4.508 5.023 10.164 1 98.56 323 ASP B N 1
ATOM 5369 C CA . ASP B 1 323 ? 4.223 4.203 11.336 1 98.56 323 ASP B CA 1
ATOM 5370 C C . ASP B 1 323 ? 5.41 3.311 11.688 1 98.56 323 ASP B C 1
ATOM 5372 O O . ASP B 1 323 ? 5.832 3.258 12.844 1 98.56 323 ASP B O 1
ATOM 5376 N N . ALA B 1 324 ? 6 2.695 10.68 1 98.06 324 ALA B N 1
ATOM 5377 C CA . ALA B 1 324 ? 7.016 1.66 10.852 1 98.06 324 ALA B CA 1
ATOM 5378 C C . ALA B 1 324 ? 8.266 2.225 11.531 1 98.06 324 ALA B C 1
ATOM 5380 O O . ALA B 1 324 ? 8.734 1.688 12.531 1 98.06 324 ALA B O 1
ATOM 5381 N N . PRO B 1 325 ? 8.797 3.316 11.055 1 97.88 325 PRO B N 1
ATOM 5382 C CA . PRO B 1 325 ? 10 3.836 11.703 1 97.88 325 PRO B CA 1
ATOM 5383 C C . PRO B 1 325 ? 9.758 4.266 13.148 1 97.88 325 PRO B C 1
ATOM 5385 O O . PRO B 1 325 ? 10.641 4.113 14 1 97.88 325 PRO B O 1
ATOM 5388 N N . LEU B 1 326 ? 8.578 4.828 13.445 1 98.38 326 LEU B N 1
ATOM 5389 C CA . LEU B 1 326 ? 8.305 5.203 14.828 1 98.38 326 LEU B CA 1
ATOM 5390 C C . LEU B 1 326 ? 8.328 3.982 15.742 1 98.38 326 LEU B C 1
ATOM 5392 O O . LEU B 1 326 ? 8.93 4.016 16.812 1 98.38 326 LEU B O 1
ATOM 5396 N N . ARG B 1 327 ? 7.688 2.934 15.32 1 98.12 327 ARG B N 1
ATOM 5397 C CA . ARG B 1 327 ? 7.633 1.72 16.125 1 98.12 327 ARG B CA 1
ATOM 5398 C C . ARG B 1 327 ? 9.031 1.177 16.391 1 98.12 327 ARG B C 1
ATOM 5400 O O . ARG B 1 327 ? 9.289 0.596 17.453 1 98.12 327 ARG B O 1
ATOM 5407 N N . ARG B 1 328 ? 9.938 1.345 15.484 1 96.75 328 ARG B N 1
ATOM 5408 C CA . ARG B 1 328 ? 11.273 0.771 15.602 1 96.75 328 ARG B CA 1
ATOM 5409 C C . ARG B 1 328 ? 12.125 1.556 16.594 1 96.75 328 ARG B C 1
ATOM 5411 O O . ARG B 1 328 ? 13.016 0.994 17.234 1 96.75 328 ARG B O 1
ATOM 5418 N N . VAL B 1 329 ? 11.734 2.818 16.766 1 97 329 VAL B N 1
ATOM 5419 C CA . VAL B 1 329 ? 12.688 3.617 17.531 1 97 329 VAL B CA 1
ATOM 5420 C C . VAL B 1 329 ? 12 4.199 18.766 1 97 329 VAL B C 1
ATOM 5422 O O . VAL B 1 329 ? 12.633 4.902 19.562 1 97 329 VAL B O 1
ATOM 5425 N N . ALA B 1 330 ? 10.688 3.91 18.859 1 94.31 330 ALA B N 1
ATOM 5426 C CA . ALA B 1 330 ? 9.938 4.48 19.984 1 94.31 330 ALA B CA 1
ATOM 5427 C C . ALA B 1 330 ? 10.594 4.129 21.312 1 94.31 330 ALA B C 1
ATOM 5429 O O . ALA B 1 330 ? 11.07 3.008 21.5 1 94.31 330 ALA B O 1
ATOM 5430 N N . GLY B 1 331 ? 10.711 5.027 22.266 1 91.56 331 GLY B N 1
ATOM 5431 C CA . GLY B 1 331 ? 11.32 4.809 23.562 1 91.56 331 GLY B CA 1
ATOM 5432 C C . GLY B 1 331 ? 12.781 5.211 23.609 1 91.56 331 GLY B C 1
ATOM 5433 O O . GLY B 1 331 ? 13.352 5.355 24.703 1 91.56 331 GLY B O 1
ATOM 5434 N N . MET B 1 332 ? 13.352 5.309 22.391 1 95.31 332 MET B N 1
ATOM 5435 C CA . MET B 1 332 ? 14.742 5.762 22.344 1 95.31 332 MET B CA 1
ATOM 5436 C C . MET B 1 332 ? 14.82 7.281 22.406 1 95.31 332 MET B C 1
ATOM 5438 O O . MET B 1 332 ? 14.172 7.977 21.625 1 95.31 332 MET B O 1
ATOM 5442 N N . PRO B 1 333 ? 15.625 7.758 23.312 1 94.62 333 PRO B N 1
ATOM 5443 C CA . PRO B 1 333 ? 15.711 9.211 23.5 1 94.62 333 PRO B CA 1
ATOM 5444 C C . PRO B 1 333 ? 16.125 9.938 22.219 1 94.62 333 PRO B C 1
ATOM 5446 O O . PRO B 1 333 ? 17.078 9.516 21.547 1 94.62 333 PRO B O 1
ATOM 5449 N N . GLY B 1 334 ? 15.359 10.922 21.906 1 95.88 334 GLY B N 1
ATOM 5450 C CA . GLY B 1 334 ? 15.727 11.805 20.812 1 95.88 334 GLY B CA 1
ATOM 5451 C C . GLY B 1 334 ? 15.234 11.32 19.469 1 95.88 334 GLY B C 1
ATOM 5452 O O . GLY B 1 334 ? 15.219 12.078 18.484 1 95.88 334 GLY B O 1
ATOM 5453 N N . GLU B 1 335 ? 14.836 10.055 19.359 1 96.69 335 GLU B N 1
ATOM 5454 C CA . GLU B 1 335 ? 14.516 9.461 18.062 1 96.69 335 GLU B CA 1
ATOM 5455 C C . GLU B 1 335 ? 13.219 10.023 17.5 1 96.69 335 GLU B C 1
ATOM 5457 O O . GLU B 1 335 ? 13.07 10.164 16.281 1 96.69 335 GLU B O 1
ATOM 5462 N N . PHE B 1 336 ? 12.305 10.344 18.422 1 96.69 336 PHE B N 1
ATOM 5463 C CA . PHE B 1 336 ? 11.07 10.992 18 1 96.69 336 PHE B CA 1
ATOM 5464 C C . PHE B 1 336 ? 11.375 12.273 17.234 1 96.69 336 PHE B C 1
ATOM 5466 O O . PHE B 1 336 ? 10.898 12.469 16.109 1 96.69 336 PHE B O 1
ATOM 5473 N N . ASP B 1 337 ? 12.188 13.133 17.688 1 94.31 337 ASP B N 1
ATOM 5474 C CA . ASP B 1 337 ? 12.562 14.406 17.078 1 94.31 337 ASP B CA 1
ATOM 5475 C C . ASP B 1 337 ? 13.391 14.188 15.82 1 94.31 337 ASP B C 1
ATOM 5477 O O . ASP B 1 337 ? 13.289 14.953 14.859 1 94.31 337 ASP B O 1
ATOM 5481 N N . LYS B 1 338 ? 14.188 13.156 15.898 1 96.31 338 LYS B N 1
ATOM 5482 C CA . LYS B 1 338 ? 15.023 12.852 14.742 1 96.31 338 LYS B CA 1
ATOM 5483 C C . LYS B 1 338 ? 14.172 12.461 13.539 1 96.31 338 LYS B C 1
ATOM 5485 O O . LYS B 1 338 ? 14.477 12.836 12.406 1 96.31 338 LYS B O 1
ATOM 5490 N N . LEU B 1 339 ? 13.141 11.602 13.805 1 97 339 LEU B N 1
ATOM 5491 C CA . LEU B 1 339 ? 12.227 11.234 12.727 1 97 339 LEU B CA 1
ATOM 5492 C C . LEU B 1 339 ? 11.609 12.477 12.086 1 97 339 LEU B C 1
ATOM 5494 O O . LEU B 1 339 ? 11.5 12.555 10.859 1 97 339 LEU B O 1
ATOM 5498 N N . ARG B 1 340 ? 11.297 13.477 12.898 1 94.38 340 ARG B N 1
ATOM 5499 C CA . ARG B 1 340 ? 10.672 14.703 12.414 1 94.38 340 ARG B CA 1
ATOM 5500 C C . ARG B 1 340 ? 11.672 15.57 11.664 1 94.38 340 ARG B C 1
ATOM 5502 O O . ARG B 1 340 ? 11.359 16.109 10.594 1 94.38 340 ARG B O 1
ATOM 5509 N N . LYS B 1 341 ? 12.789 15.68 12.148 1 90.69 341 LYS B N 1
ATOM 5510 C CA . LYS B 1 341 ? 13.836 16.516 11.555 1 90.69 341 LYS B CA 1
ATOM 5511 C C . LYS B 1 341 ? 14.266 15.969 10.203 1 90.69 341 LYS B C 1
ATOM 5513 O O . LYS B 1 341 ? 14.516 16.734 9.266 1 90.69 341 LYS B O 1
ATOM 5518 N N . ASN B 1 342 ? 14.32 14.609 10.133 1 94.44 342 ASN B N 1
ATOM 5519 C CA . ASN B 1 342 ? 14.797 13.961 8.914 1 94.44 342 ASN B CA 1
ATOM 5520 C C . ASN B 1 342 ? 13.648 13.375 8.102 1 94.44 342 ASN B C 1
ATOM 5522 O O . ASN B 1 342 ? 13.828 12.383 7.387 1 94.44 342 ASN B O 1
ATOM 5526 N N . TYR B 1 343 ? 12.586 13.977 8.25 1 95.19 343 TYR B N 1
ATOM 5527 C CA . TYR B 1 343 ? 11.383 13.453 7.613 1 95.19 343 TYR B CA 1
ATOM 5528 C C . TYR B 1 343 ? 11.555 13.391 6.102 1 95.19 343 TYR B C 1
ATOM 5530 O O . TYR B 1 343 ? 11.969 14.367 5.473 1 95.19 343 TYR B O 1
ATOM 5538 N N . GLN B 1 344 ? 11.258 12.203 5.551 1 92.56 344 GLN B N 1
ATOM 5539 C CA . GLN B 1 344 ? 11.211 12.078 4.098 1 92.56 344 GLN B CA 1
ATOM 5540 C C . GLN B 1 344 ? 10.047 12.867 3.51 1 92.56 344 GLN B C 1
ATOM 5542 O O . GLN B 1 344 ? 8.883 12.562 3.783 1 92.56 344 GLN B O 1
ATOM 5547 N N . GLU B 1 345 ? 10.367 13.781 2.709 1 93.44 345 GLU B N 1
ATOM 5548 C CA . GLU B 1 345 ? 9.375 14.703 2.166 1 93.44 345 GLU B CA 1
ATOM 5549 C C . GLU B 1 345 ? 8.281 13.945 1.41 1 93.44 345 GLU B C 1
ATOM 5551 O O . GLU B 1 345 ? 8.57 13 0.671 1 93.44 345 GLU B O 1
ATOM 5556 N N . ARG B 1 346 ? 7.035 14.289 1.623 1 96.75 346 ARG B N 1
ATOM 5557 C CA . ARG B 1 346 ? 5.934 13.727 0.85 1 96.75 346 ARG B CA 1
ATOM 5558 C C . ARG B 1 346 ? 5.129 14.828 0.165 1 96.75 346 ARG B C 1
ATOM 5560 O O . ARG B 1 346 ? 5.227 15.992 0.537 1 96.75 346 ARG B O 1
ATOM 5567 N N . ARG B 1 347 ? 4.422 14.477 -0.874 1 97.88 347 ARG B N 1
ATOM 5568 C CA . ARG B 1 347 ? 3.607 15.391 -1.673 1 97.88 347 ARG B CA 1
ATOM 5569 C C . ARG B 1 347 ? 2.129 15.242 -1.327 1 97.88 347 ARG B C 1
ATOM 5571 O O . ARG B 1 347 ? 1.753 14.375 -0.533 1 97.88 347 ARG B O 1
ATOM 5578 N N . GLU B 1 348 ? 1.304 16.141 -1.751 1 98.44 348 GLU B N 1
ATOM 5579 C CA . GLU B 1 348 ? -0.151 16.047 -1.674 1 98.44 348 GLU B CA 1
ATOM 5580 C C . GLU B 1 348 ? -0.73 15.383 -2.918 1 98.44 348 GLU B C 1
ATOM 5582 O O . GLU B 1 348 ? -0.043 15.242 -3.932 1 98.44 348 GLU B O 1
ATOM 5587 N N . TRP B 1 349 ? -1.981 14.945 -2.826 1 98.5 349 TRP B N 1
ATOM 5588 C CA . TRP B 1 349 ? -2.645 14.25 -3.922 1 98.5 349 TRP B CA 1
ATOM 5589 C C . TRP B 1 349 ? -2.65 15.102 -5.188 1 98.5 349 TRP B C 1
ATOM 5591 O O . TRP B 1 349 ? -2.582 14.57 -6.297 1 98.5 349 TRP B O 1
ATOM 5601 N N . SER B 1 350 ? -2.641 16.422 -5.008 1 97.5 350 SER B N 1
ATOM 5602 C CA . SER B 1 350 ? -2.713 17.344 -6.133 1 97.5 350 SER B CA 1
ATOM 5603 C C . SER B 1 350 ? -1.45 17.281 -6.988 1 97.5 350 SER B C 1
ATOM 5605 O O . SER B 1 350 ? -1.427 17.781 -8.109 1 97.5 350 SER B O 1
ATOM 5607 N N . SER B 1 351 ? -0.4 16.703 -6.484 1 97.69 351 SER B N 1
ATOM 5608 C CA . SER B 1 351 ? 0.85 16.594 -7.23 1 97.69 351 SER B CA 1
ATOM 5609 C C . SER B 1 351 ? 0.743 15.562 -8.344 1 97.69 351 SER B C 1
ATOM 5611 O O . SER B 1 351 ? 1.564 15.539 -9.266 1 97.69 351 SER B O 1
ATOM 5613 N N . LEU B 1 352 ? -0.183 14.648 -8.227 1 98.12 352 LEU B N 1
ATOM 5614 C CA . LEU B 1 352 ? -0.394 13.594 -9.211 1 98.12 352 LEU B CA 1
ATOM 5615 C C . LEU B 1 352 ? -1.489 13.984 -10.203 1 98.12 352 LEU B C 1
ATOM 5617 O O . LEU B 1 352 ? -2.609 14.305 -9.797 1 98.12 352 LEU B O 1
ATOM 5621 N N . TYR B 1 353 ? -1.169 13.992 -11.453 1 97.94 353 TYR B N 1
ATOM 5622 C CA . TYR B 1 353 ? -2.145 14.258 -12.5 1 97.94 353 TYR B CA 1
ATOM 5623 C C . TYR B 1 353 ? -2.781 12.969 -13 1 97.94 353 TYR B C 1
ATOM 5625 O O . TYR B 1 353 ? -2.1 12.109 -13.57 1 97.94 353 TYR B O 1
ATOM 5633 N N . VAL B 1 354 ? -4.09 12.797 -12.828 1 98.56 354 VAL B N 1
ATOM 5634 C CA . VAL B 1 354 ? -4.789 11.555 -13.156 1 98.56 354 VAL B CA 1
ATOM 5635 C C . VAL B 1 354 ? -5.641 11.766 -14.406 1 98.56 354 VAL B C 1
ATOM 5637 O O . VAL B 1 354 ? -6.531 12.617 -14.43 1 98.56 354 VAL B O 1
ATOM 5640 N N . GLN B 1 355 ? -5.371 11.039 -15.438 1 98.5 355 GLN B N 1
ATOM 5641 C CA . GLN B 1 355 ? -6.188 11.023 -16.656 1 98.5 355 GLN B CA 1
ATOM 5642 C C . GLN B 1 355 ? -7.18 9.859 -16.625 1 98.5 355 GLN B C 1
ATOM 5644 O O . GLN B 1 355 ? -6.781 8.695 -16.688 1 98.5 355 GLN B O 1
ATOM 5649 N N . CYS B 1 356 ? -8.438 10.195 -16.625 1 98.19 356 CYS B N 1
ATOM 5650 C CA . CYS B 1 356 ? -9.492 9.195 -16.469 1 98.19 356 CYS B CA 1
ATOM 5651 C C . CYS B 1 356 ? -10.289 9.039 -17.75 1 98.19 356 CYS B C 1
ATOM 5653 O O . CYS B 1 356 ? -10.586 10.023 -18.438 1 98.19 356 CYS B O 1
ATOM 5655 N N . ASP B 1 357 ? -10.656 7.785 -18.094 1 97.5 357 ASP B N 1
ATOM 5656 C CA . ASP B 1 357 ? -11.562 7.59 -19.219 1 97.5 357 ASP B CA 1
ATOM 5657 C C . ASP B 1 357 ? -13.023 7.699 -18.781 1 97.5 357 ASP B C 1
ATOM 5659 O O . ASP B 1 357 ? -13.914 7.828 -19.625 1 97.5 357 ASP B O 1
ATOM 5663 N N . ASP B 1 358 ? -13.266 7.613 -17.516 1 97.25 358 ASP B N 1
ATOM 5664 C CA . ASP B 1 358 ? -14.594 7.781 -16.922 1 97.25 358 ASP B CA 1
ATOM 5665 C C . ASP B 1 358 ? -14.773 9.188 -16.359 1 97.25 358 ASP B C 1
ATOM 5667 O O . ASP B 1 358 ? -14.016 9.609 -15.484 1 97.25 358 ASP B O 1
ATOM 5671 N N . GLU B 1 359 ? -15.758 9.906 -16.812 1 97.75 359 GLU B N 1
ATOM 5672 C CA . GLU B 1 359 ? -15.984 11.297 -16.422 1 97.75 359 GLU B CA 1
ATOM 5673 C C . GLU B 1 359 ? -16.312 11.414 -14.938 1 97.75 359 GLU B C 1
ATOM 5675 O O . GLU B 1 359 ? -15.852 12.336 -14.266 1 97.75 359 GLU B O 1
ATOM 5680 N N . ALA B 1 360 ? -17.109 10.539 -14.5 1 98.06 360 ALA B N 1
ATOM 5681 C CA . ALA B 1 360 ? -17.516 10.562 -13.094 1 98.06 360 ALA B CA 1
ATOM 5682 C C . ALA B 1 360 ? -16.312 10.336 -12.18 1 98.06 360 ALA B C 1
ATOM 5684 O O . ALA B 1 360 ? -16.219 10.945 -11.109 1 98.06 360 ALA B O 1
ATOM 5685 N N . ALA B 1 361 ? -15.391 9.5 -12.617 1 98.19 361 ALA B N 1
ATOM 5686 C CA . ALA B 1 361 ? -14.172 9.242 -11.852 1 98.19 361 ALA B CA 1
ATOM 5687 C C . ALA B 1 361 ? -13.32 10.508 -11.742 1 98.19 361 ALA B C 1
ATOM 5689 O O . ALA B 1 361 ? -12.844 10.852 -10.664 1 98.19 361 ALA B O 1
ATOM 5690 N N . ALA B 1 362 ? -13.156 11.188 -12.844 1 98.44 362 ALA B N 1
ATOM 5691 C CA . ALA B 1 362 ? -12.367 12.414 -12.867 1 98.44 362 ALA B CA 1
ATOM 5692 C C . ALA B 1 362 ? -12.961 13.469 -11.938 1 98.44 362 ALA B C 1
ATOM 5694 O O . ALA B 1 362 ? -12.242 14.102 -11.164 1 98.44 362 ALA B O 1
ATOM 5695 N N . ALA B 1 363 ? -14.258 13.664 -11.992 1 98.56 363 ALA B N 1
ATOM 5696 C CA . ALA B 1 363 ? -14.953 14.656 -11.18 1 98.56 363 ALA B CA 1
ATOM 5697 C C . ALA B 1 363 ? -14.797 14.352 -9.695 1 98.56 363 ALA B C 1
ATOM 5699 O O . ALA B 1 363 ? -14.547 15.25 -8.883 1 98.56 363 ALA B O 1
ATOM 5700 N N . LEU B 1 364 ? -14.977 13.086 -9.359 1 98.69 364 LEU B N 1
ATOM 5701 C CA . LEU B 1 364 ? -14.859 12.688 -7.961 1 98.69 364 LEU B CA 1
ATOM 5702 C C . LEU B 1 364 ? -13.438 12.898 -7.457 1 98.69 364 LEU B C 1
ATOM 5704 O O . LEU B 1 364 ? -13.234 13.398 -6.348 1 98.69 364 LEU B O 1
ATOM 5708 N N . LEU B 1 365 ? -12.477 12.516 -8.273 1 98.81 365 LEU B N 1
ATOM 5709 C CA . LEU B 1 365 ? -11.078 12.695 -7.887 1 98.81 365 LEU B CA 1
ATOM 5710 C C . LEU B 1 365 ? -10.766 14.164 -7.66 1 98.81 365 LEU B C 1
ATOM 5712 O O . LEU B 1 365 ? -10.031 14.516 -6.73 1 98.81 365 LEU B O 1
ATOM 5716 N N . GLN B 1 366 ? -11.281 15.062 -8.398 1 98.69 366 GLN B N 1
ATOM 5717 C CA . GLN B 1 366 ? -11.102 16.5 -8.203 1 98.69 366 GLN B CA 1
ATOM 5718 C C . GLN B 1 366 ? -11.672 16.938 -6.859 1 98.69 366 GLN B C 1
ATOM 5720 O O . GLN B 1 366 ? -11.023 17.688 -6.117 1 98.69 366 GLN B O 1
ATOM 5725 N N . LYS B 1 367 ? -12.859 16.453 -6.594 1 98.75 367 LYS B N 1
ATOM 5726 C CA . LYS B 1 367 ? -13.5 16.812 -5.328 1 98.75 367 LYS B CA 1
ATOM 5727 C C . LYS B 1 367 ? -12.688 16.297 -4.141 1 98.75 367 LYS B C 1
ATOM 5729 O O . LYS B 1 367 ? -12.703 16.906 -3.064 1 98.75 367 LYS B O 1
ATOM 5734 N N . LEU B 1 368 ? -11.977 15.227 -4.355 1 98.75 368 LEU B N 1
ATOM 5735 C CA . LEU B 1 368 ? -11.203 14.617 -3.281 1 98.75 368 LEU B CA 1
ATOM 5736 C C . LEU B 1 368 ? -9.859 15.32 -3.115 1 98.75 368 LEU B C 1
ATOM 5738 O O . LEU B 1 368 ? -9.188 15.141 -2.098 1 98.75 368 LEU B O 1
ATOM 5742 N N . GLY B 1 369 ? -9.438 16.094 -4.125 1 98.25 369 GLY B N 1
ATOM 5743 C CA . GLY B 1 369 ? -8.211 16.859 -3.961 1 98.25 369 GLY B CA 1
ATOM 5744 C C . GLY B 1 369 ? -7.137 16.5 -4.969 1 98.25 369 GLY B C 1
ATOM 5745 O O . GLY B 1 369 ? -6.031 17.047 -4.93 1 98.25 369 GLY B O 1
ATOM 5746 N N . PHE B 1 370 ? -7.445 15.555 -5.914 1 98.56 370 PHE B N 1
ATOM 5747 C CA . PHE B 1 370 ? -6.504 15.211 -6.973 1 98.56 370 PHE B CA 1
ATOM 5748 C C . PHE B 1 370 ? -6.598 16.203 -8.125 1 98.56 370 PHE B C 1
ATOM 5750 O O . PHE B 1 370 ? -7.602 16.906 -8.266 1 98.56 370 PHE B O 1
ATOM 5757 N N . ASN B 1 371 ? -5.48 16.391 -8.82 1 97.62 371 ASN B N 1
ATOM 5758 C CA . ASN B 1 371 ? -5.531 16.938 -10.172 1 97.62 371 ASN B CA 1
ATOM 5759 C C . ASN B 1 371 ? -5.953 15.883 -11.188 1 97.62 371 ASN B C 1
ATOM 5761 O O . ASN B 1 371 ? -5.172 14.992 -11.523 1 97.62 371 ASN B O 1
ATOM 5765 N N . ALA B 1 372 ? -7.238 15.898 -11.641 1 98.38 372 ALA B N 1
ATOM 5766 C CA . ALA B 1 372 ? -7.77 14.852 -12.508 1 98.38 372 ALA B CA 1
ATOM 5767 C C . ALA B 1 372 ? -8.531 15.445 -13.695 1 98.38 372 ALA B C 1
ATOM 5769 O O . ALA B 1 372 ? -9.164 16.5 -13.57 1 98.38 372 ALA B O 1
ATOM 5770 N N . THR B 1 373 ? -8.438 14.836 -14.805 1 98.12 373 THR B N 1
ATOM 5771 C CA . THR B 1 373 ? -9.156 15.266 -15.992 1 98.12 373 THR B CA 1
ATOM 5772 C C . THR B 1 373 ? -9.805 14.078 -16.703 1 98.12 373 THR B C 1
ATOM 5774 O O . THR B 1 373 ? -9.344 12.945 -16.562 1 98.12 373 THR B O 1
ATOM 5777 N N . HIS B 1 374 ? -10.938 14.273 -17.344 1 97.25 374 HIS B N 1
ATOM 5778 C CA . HIS B 1 374 ? -11.562 13.289 -18.219 1 97.25 374 HIS B CA 1
ATOM 5779 C C . HIS B 1 374 ? -10.859 13.242 -19.578 1 97.25 374 HIS B C 1
ATOM 5781 O O . HIS B 1 374 ? -10.789 14.25 -20.281 1 97.25 374 HIS B O 1
ATOM 5787 N N . HIS B 1 375 ? -10.242 12.125 -19.875 1 92.44 375 HIS B N 1
ATOM 5788 C CA . HIS B 1 375 ? -9.562 11.883 -21.141 1 92.44 375 HIS B CA 1
ATOM 5789 C C . HIS B 1 375 ? -10.062 10.602 -21.797 1 92.44 375 HIS B C 1
ATOM 5791 O O . HIS B 1 375 ? -9.539 9.516 -21.531 1 92.44 375 HIS B O 1
ATOM 5797 N N . PRO B 1 376 ? -11.031 10.672 -22.688 1 80.56 376 PRO B N 1
ATOM 5798 C CA . PRO B 1 376 ? -11.594 9.477 -23.312 1 80.56 376 PRO B CA 1
ATOM 5799 C C . PRO B 1 376 ? -10.562 8.688 -24.109 1 80.56 376 PRO B C 1
ATOM 5801 O O . PRO B 1 376 ? -9.68 9.281 -24.734 1 80.56 376 PRO B O 1
ATOM 5804 N N . ILE B 1 377 ? -10.312 7.535 -23.766 1 63.44 377 ILE B N 1
ATOM 5805 C CA . ILE B 1 377 ? -9.445 6.668 -24.562 1 63.44 377 ILE B CA 1
ATOM 5806 C C . ILE B 1 377 ? -10.047 6.48 -25.953 1 63.44 377 ILE B C 1
ATOM 5808 O O . ILE B 1 377 ? -11.211 6.105 -26.094 1 63.44 377 ILE B O 1
ATOM 5812 N N . ARG B 1 378 ? -9.539 7.105 -27.047 1 47.47 378 ARG B N 1
ATOM 5813 C CA . ARG B 1 378 ? -9.977 6.809 -28.406 1 47.47 378 ARG B CA 1
ATOM 5814 C C . ARG B 1 378 ? -9.594 5.387 -28.812 1 47.47 378 ARG B C 1
ATOM 5816 O O . ARG B 1 378 ? -8.555 4.879 -28.391 1 47.47 378 ARG B O 1
#

pLDDT: mean 96.39, std 4.36, range [47.19, 98.94]

Secondary structure (DSSP, 8-state):
-EEEEETTSTTHHHHHTTTSEEEEE-STTPPHHHHHT-SEEEE-TT--BSHHHHTT----EEEE-SS--TTB-HHHHHHHT-EEE--TTTTHHHHHHHHHHHHHHHHHHHT--GGGSEEEEE--SHHHHHHHHHHHHTT-EEEEE-HHHHHHT-SS-B--HHHHHHH-SEEEE------SSTT--TTSB-HHHHHTSPTTEEEEE-S-GGGB-HHHHHHHHHTT--EEEEES--SSSSS--HHHHHHSSEE-SS-TT--HHHHHHHHHHHHHHHHHHTT------GGGTSPPPSEEEEEE-S---HHHHHHHHHHH--THHHHHHHHHHTTSTTHHHHHHHTPPP---GGGSEEEESSHHHHHHHHHHT-EEEE----/-EEEEETTSTTHHHHHTTTSEEEEE-STTPPHHHHTT-SEEEE-TT--BSHHHHTT----EEEE-SS--TTB-HHHHHHHT-EEE--TTTTHHHHHHHHHHHHHHHHHHHT--GGGSEEEEE--SHHHHHHHHHHHHTT-EEEEE-HHHHHHT-SS-B--HHHHHHH-SEEEE------SSTT--TTSB-HHHHHTSPTT-EEEE-S-GGGB-HHHHHHHHHTT---EEEES--SSSSS--HHHHHHSSEE-SS-TT--HHHHHHHHHHHHHHHHHHTT------GGGTSPPPSEEEEEE-S---HHHHHHHHHHH--THHHHHHHHHHTTSTTHHHHHHHTPPP---GGGSEEEESSHHHHHHHHHHT-EEEE----

Foldseek 3Di:
DEEEEALPQPCQCVLCVVVHHYDYAHQVPGDLVSQAPHQAYEHEDPHAADCVRCPPGNHQEYEYLDQDDPRYDVVRCVVVNHHYYFQRLLLQLLLLLLVLLVVLVVCVVVVHDQLVFEEEEEDCPSNNVLNVLLSVLVNHHYAYADVVCVVVVHDDDHDHPVVCQQGGLEYEYADDADCDDPRHQQQCVPLVSVVSHDQAGEYEYLHEARSHPLVSVLVCQVVPRRYAYAYAYHVPPPQHDLSSLVRHPFYFLSCSSFAPSSSLSSSQRRSQVVCVVVVRGDHDDSVVRDDQDPAAEDEDEDADDSVNVNVLSVVQPNRVVRRVQCNVCRPPPPVSVVCVVPPDHGHGQQSYEYEYCDQSRQVSCVSNPYNYDHDNDD/DEEEEALPQPCQCVLCVVVHHYDYAHQVPGDLVSQAPHQEYEHEDPHAADCVRCPPGNHQEYEYLDQDCVRYPVVRCVVVNHHYYFQRLLLQLLLLLLVVLVVLVVCVVVVHDQLVFEEEEEDCPSNNVLNVLLSVLVNHHYAYADVVCVVVVHDDDHDHPVVCQQGGLEYEYADDADCDDPRHQQQCVALVSVVSHDQAGEYEYLHEARSHPLVSVLVCQVVPRRYAYAYAYHVPPPQHDLSSLVRHPFYFLSCSSFAPSSSLSSSQRRSQVVCVVVVRGDHDDSVVRDDQDPAAEDEDEDADDSVNVNVLSVVQPNRVVRRVQCNVCRPPPPVSVVCVVPPDHGHGQQSYEYEYCDQSRQVSSVSNPYNYDHDNDD

Nearest PDB structures (foldseek):
  3oet-assembly5_A  TM=9.908E-01  e=2.389E-65  Salmonella enterica subsp. enterica serovar Typhimurium str. LT2
  3oet-assembly1_H  TM=9.696E-01  e=2.389E-65  Salmonella enterica subsp. enterica serovar Typhimurium str. LT2
  3oet-assembly6_B  TM=9.926E-01  e=1.842E-64  Salmonella enterica subsp. enterica serovar Typhimurium str. LT2
  3oet-assembly8_D  TM=9.924E-01  e=1.887E-63  Salmonella enterica subsp. enterica serovar Typhimurium str. LT2
  3oet-assembly4_G  TM=9.661E-01  e=5.116E-64  Salmonella enterica subsp. enterica serovar Typhimurium str. LT2

Radius of gyration: 30.43 Å; Cα contacts (8 Å, |Δi|>4): 1556; chains: 2; bounding box: 51×94×69 Å

Sequence (756 aa):
MKILVDENMPYARELFSRLGEVQAVPGRPIPQAALDDADALMVRSVTQVNRDLLAGKNIRFVGTATAGTDHVDEDYLREAGVGFSAAPGCNAIAVVEYVFSALLMLAERDGFALTDRTVGIVGVGNVGSRLQARLEALGVRTLLCDPPRADRGDSGDFRTLDELVREADILTFHTPLFKEGPYKTLHLADEALIARLKPGAILINACRGPVVDNAALLARLEAGQPLSVVLDVWEPEPALNVELLKRVDIGTAHIAGYTLEGKARGTTQVFEAYSQFLGTPQQVALATLLPPPEFGRITLQGPLDQPTLKRLVHLVYDVRRDDAPLRRVAGMPGEFDKLRKNYQERREWSSLYVQCDDEAAAALLQKLGFNATHHPIRMKILVDENMPYARELFSRLGEVQAVPGRPIPQAALDDADALMVRSVTQVNRDLLAGKNIRFVGTATAGTDHVDEDYLREAGVGFSAAPGCNAIAVVEYVFSALLMLAERDGFALTDRTVGIVGVGNVGSRLQARLEALGVRTLLCDPPRADRGDSGDFRTLDELVREADILTFHTPLFKEGPYKTLHLADEALIARLKPGAILINACRGPVVDNAALLARLEAGQPLSVVLDVWEPEPALNVELLKRVDIGTAHIAGYTLEGKARGTTQVFEAYSQFLGTPQQVALATLLPPPEFGRITLQGPLDQPTLKRLVHLVYDVRRDDAPLRRVAGMPGEFDKLRKNYQERREWSSLYVQCDDEAAAALLQKLGFNATHHPIR

Organism: Cronobacter sakazakii (strain ATCC BAA-894) (NCBI:txid290339)